Protein AF-A0A947CNN6-F1 (afdb_monomer_lite)

Secondary structure (DSSP, 8-state):
-----------------------PPP-S---STTTT--SS-SSS-HHHH-SSS---SS-SSS-GGG-SSSS-SSS-HHHHSSSS-TTSPPP-SS-SSS-GGG-SSTT-SSS-HHHHSTT-SSS--SSS--TT-SSSS-SSS-HHHHHHHT--TT-TT--TGGGT-EEEE--BTS--BSS-EEEEEE----EEEEEEEEE-SSTTHHHHHHHHHHHHHHHHHHBPPSS-S---SSSBSEEEEEEEEE--TTS-S-EEEEEEES-TTHHHHH-PPP------TT-----HHHHHHHHHH---GGGSTT---PPP----TTSTTGGG-BTTTTB-TTSEEEEEEEESS---TT-SSHHHHHHHHHHTTTPEEEEEE---TTHHHHHHHHHHHHHHTT-B-TTS-B-EEE--GGGHHHHHHHHHHHHHHH--EEEEEEEEEPBTBSS-HHHHHEEEEEEE--SSSSS--S--EE-SSSSSS--EEEEEPTT-EEEEEEEEPPB-S--BSS-EEEEEEEEEEETTTEEEEEEEEEEEE-B------

Foldseek 3Di:
DDDDDDDDDDDDDDDDDDDDDDDDDDDPDPPCPQLPDQPCQLLEGCVLQDPPQDDQFCPPPQRPSNAQQRVVLLAGQSLQQVDNHSNDHTDQLCPPPQGQSNDQQRNPLQAGSSVQPVVSPNDRDQQGADSNDQQRCPLPHGPLQQVQVVWGSNDSCTHQVNVVFAEWAFEAQDAIVPQKDKDKDALAQQAAFEEEEAEQAPQCQLLLVLCLPCQLVLQVQQEDDPDDDDDPQRHHPHYWYFYKYWYFPPPALIDGFAATDRRSNPCNVRRDGHDPDDDPPPDGAHNLLQHLLQQLQQPDQVVDPDDDDDHRDPACCVPPLHGQFGGVNRHHQQHQYEYEREDADAHDCSHPCGLVNSLVSCLQQLYAYAYAHEDYPPVVRNCVRRQSSRLSSQCAFPVSGRHYFHCYRSNNSVSVSVSVSCCSFTRFWKKFKDKFFDPDDPDRCCVQWFPDKAWDDDPDPRAHHPFDFDDDPPSPHTGIGHTDGGRHITMMMTGTDRRNDDADQAWHKGKMKTFMDTSVRHTPDIHIHIYIYRHDDDRDD

Radius of gyration: 39.72 Å; chains: 1; bounding box: 118×41×148 Å

pLDDT: mean 82.45, std 15.68, range [30.27, 96.75]

Structure (mmCIF, N/CA/C/O backbone):
data_AF-A0A947CNN6-F1
#
_entry.id   AF-A0A947CNN6-F1
#
loop_
_atom_site.group_PDB
_atom_site.id
_atom_site.type_symbol
_atom_site.label_atom_id
_atom_site.label_alt_id
_atom_site.label_comp_id
_atom_site.label_asym_id
_atom_site.label_entity_id
_atom_site.label_seq_id
_atom_site.pdbx_PDB_ins_code
_atom_site.Cartn_x
_atom_site.Cartn_y
_atom_site.Cartn_z
_atom_site.occupancy
_atom_site.B_iso_or_equiv
_atom_site.auth_seq_id
_atom_site.auth_comp_id
_atom_site.auth_asym_id
_atom_site.auth_atom_id
_atom_site.pdbx_PDB_model_num
ATOM 1 N N . MET A 1 1 ? -86.858 17.662 75.067 1.00 36.34 1 MET A N 1
ATOM 2 C CA . MET A 1 1 ? -87.945 16.677 75.261 1.00 36.34 1 MET A CA 1
ATOM 3 C C . MET A 1 1 ? -87.313 15.344 75.649 1.00 36.34 1 MET A C 1
ATOM 5 O O . MET A 1 1 ? -86.393 14.944 74.962 1.00 36.34 1 MET A O 1
ATOM 9 N N . TYR A 1 2 ? -87.766 14.769 76.776 1.00 33.16 2 TYR A N 1
ATOM 10 C CA . TYR A 1 2 ? -87.615 13.384 77.287 1.00 33.16 2 TYR A CA 1
ATOM 11 C C . TYR A 1 2 ? -86.246 12.665 77.128 1.00 33.16 2 TYR A C 1
ATOM 13 O O . TYR A 1 2 ? -85.891 12.287 76.026 1.00 33.16 2 TYR A O 1
ATOM 21 N N . ARG A 1 3 ? -85.385 12.497 78.158 1.00 30.86 3 ARG A N 1
ATOM 22 C CA . ARG A 1 3 ? -85.509 11.744 79.449 1.00 30.86 3 ARG A CA 1
ATOM 23 C C . ARG A 1 3 ? -85.664 10.230 79.170 1.00 30.86 3 ARG A C 1
ATOM 25 O O . ARG A 1 3 ? -86.673 9.858 78.589 1.00 30.86 3 ARG A O 1
ATOM 32 N N . LYS A 1 4 ? -84.741 9.325 79.534 1.00 36.75 4 LYS A N 1
ATOM 33 C CA . LYS A 1 4 ? -84.350 8.799 80.877 1.00 36.75 4 LYS A CA 1
ATOM 34 C C . LYS A 1 4 ? -83.103 7.889 80.674 1.00 36.75 4 LYS A C 1
ATOM 36 O O . LYS A 1 4 ? -83.042 7.259 79.630 1.00 36.75 4 LYS A O 1
ATOM 41 N N . GLY A 1 5 ? -82.056 7.840 81.515 1.00 36.25 5 GLY A N 1
ATOM 42 C CA . GLY A 1 5 ? -81.995 7.473 82.953 1.00 36.25 5 GLY A CA 1
ATOM 43 C C . GLY A 1 5 ? -81.884 5.937 83.066 1.00 36.25 5 GLY A C 1
ATOM 44 O O . GLY A 1 5 ? -82.718 5.279 82.463 1.00 36.25 5 GLY A O 1
ATOM 45 N N . PHE A 1 6 ? -80.928 5.266 83.720 1.00 36.34 6 PHE A N 1
ATOM 46 C CA . PHE A 1 6 ? -80.271 5.375 85.043 1.00 36.34 6 PHE A CA 1
ATOM 47 C C . PHE A 1 6 ? -79.048 4.413 84.996 1.00 36.34 6 PHE A C 1
ATOM 49 O O . PHE A 1 6 ? -79.180 3.353 84.398 1.00 36.34 6 PHE A O 1
ATOM 56 N N . SER A 1 7 ? -77.813 4.703 85.424 1.00 36.31 7 SER A N 1
ATOM 57 C CA . SER A 1 7 ? -77.241 4.988 86.758 1.00 36.31 7 SER A CA 1
ATOM 58 C C . SER A 1 7 ? -77.544 3.964 87.862 1.00 36.31 7 SER A C 1
ATOM 60 O O . SER A 1 7 ? -78.648 3.925 88.404 1.00 36.31 7 SER A O 1
ATOM 62 N N . THR A 1 8 ? -76.522 3.211 88.279 1.00 35.69 8 THR A N 1
ATOM 63 C CA . THR A 1 8 ? -76.337 2.827 89.687 1.00 35.69 8 THR A CA 1
ATOM 64 C C . THR A 1 8 ? -74.842 2.775 90.011 1.00 35.69 8 THR A C 1
ATOM 66 O O . THR A 1 8 ? -74.028 2.347 89.200 1.00 35.69 8 THR A O 1
ATOM 69 N N . LEU A 1 9 ? -74.522 3.319 91.181 1.00 31.91 9 LEU A N 1
ATOM 70 C CA . LEU A 1 9 ? -73.227 3.764 91.686 1.00 31.91 9 LEU A CA 1
ATOM 71 C C . LEU A 1 9 ? -72.787 2.862 92.858 1.00 31.91 9 LEU A C 1
ATOM 73 O O . LEU A 1 9 ? -73.647 2.262 93.501 1.00 31.91 9 LEU A O 1
ATOM 77 N N . ALA A 1 10 ? -71.492 2.937 93.196 1.00 33.06 10 ALA A N 1
ATOM 78 C CA . ALA A 1 10 ? -70.771 2.448 94.389 1.00 33.06 10 ALA A CA 1
ATOM 79 C C . ALA A 1 10 ? -69.937 1.176 94.130 1.00 33.06 10 ALA A C 1
ATOM 81 O O . ALA A 1 10 ? -70.415 0.237 93.515 1.00 33.06 10 ALA A O 1
ATOM 82 N N . LEU A 1 11 ? -68.673 1.074 94.551 1.00 30.73 11 LEU A N 1
ATOM 83 C CA . LEU A 1 11 ? -68.054 1.623 95.758 1.00 30.73 11 LEU A CA 1
ATOM 84 C C . LEU A 1 11 ? -66.520 1.718 95.581 1.00 30.73 11 LEU A C 1
ATOM 86 O O . LEU A 1 11 ? -65.897 0.797 95.062 1.00 30.73 11 LEU A O 1
ATOM 90 N N . MET A 1 12 ? -65.930 2.830 96.033 1.00 34.19 12 MET A N 1
ATOM 91 C CA . MET A 1 12 ? -64.482 3.043 96.171 1.00 34.19 12 MET A CA 1
ATOM 92 C C . MET A 1 12 ? -63.846 2.045 97.152 1.00 34.19 12 MET A C 1
ATOM 94 O O . MET A 1 12 ? -64.311 1.933 98.285 1.00 34.19 12 MET A O 1
ATOM 98 N N . LEU A 1 13 ? -62.689 1.487 96.782 1.00 31.77 13 LEU A N 1
ATOM 99 C CA . LEU A 1 13 ? -61.578 1.279 97.715 1.00 31.77 13 LEU A CA 1
ATOM 100 C C . LEU A 1 13 ? -60.248 1.576 96.993 1.00 31.77 13 LEU A C 1
ATOM 102 O O . LEU A 1 13 ? -59.882 0.893 96.041 1.00 31.77 13 LEU A O 1
ATOM 106 N N . LEU A 1 14 ? -59.560 2.634 97.432 1.00 34.84 14 LEU A N 1
ATOM 107 C CA . LEU A 1 14 ? -58.149 2.903 97.135 1.00 34.84 14 LEU A CA 1
ATOM 108 C C . LEU A 1 14 ? -57.258 1.896 97.886 1.00 34.84 14 LEU A C 1
ATOM 110 O O . LEU A 1 14 ? -57.594 1.562 99.020 1.00 34.84 14 LEU A O 1
ATOM 114 N N . VAL A 1 15 ? -56.107 1.518 97.302 1.00 34.75 15 VAL A N 1
ATOM 115 C CA . VAL A 1 15 ? -54.737 1.659 97.872 1.00 34.75 15 VAL A CA 1
ATOM 116 C C . VAL A 1 15 ? -53.674 1.030 96.931 1.00 34.75 15 VAL A C 1
ATOM 118 O O . VAL A 1 15 ? -53.761 -0.151 96.621 1.00 34.75 15 VAL A O 1
ATOM 121 N N . GLY A 1 16 ? -52.655 1.837 96.562 1.00 30.81 16 GLY A N 1
ATOM 122 C CA . GLY A 1 16 ? -51.294 1.469 96.082 1.00 30.81 16 GLY A CA 1
ATOM 123 C C . GLY A 1 16 ? -51.120 1.285 94.560 1.00 30.81 16 GLY A C 1
ATOM 124 O O . GLY A 1 16 ? -51.472 0.233 94.055 1.00 30.81 16 GLY A O 1
ATOM 125 N N . CYS A 1 17 ? -50.735 2.284 93.740 1.00 30.27 17 CYS A N 1
ATOM 126 C CA . CYS A 1 17 ? -49.383 2.876 93.537 1.00 30.27 17 CYS A CA 1
ATOM 127 C C . CYS A 1 17 ? -48.341 1.800 93.158 1.00 30.27 17 CYS A C 1
ATOM 129 O O . CYS A 1 17 ? -48.095 0.939 93.991 1.00 30.27 17 CYS A O 1
ATOM 131 N N . SER A 1 18 ? -47.697 1.718 91.988 1.00 36.22 18 SER A N 1
ATOM 132 C CA . SER A 1 18 ? -47.347 2.573 90.828 1.00 36.22 18 SER A CA 1
ATOM 133 C C . SER A 1 18 ? -47.309 1.644 89.572 1.00 36.22 18 SER A C 1
ATOM 135 O O . SER A 1 18 ? -47.374 0.435 89.745 1.00 36.22 18 SER A O 1
ATOM 137 N N . THR A 1 19 ? -47.325 2.004 88.284 1.00 34.16 19 THR A N 1
ATOM 138 C CA . THR A 1 19 ? -46.643 3.018 87.462 1.00 34.16 19 THR A CA 1
ATOM 139 C C . THR A 1 19 ? -47.352 3.117 86.092 1.00 34.16 19 THR A C 1
ATOM 141 O O . THR A 1 19 ? -47.732 2.097 85.532 1.00 34.16 19 THR A O 1
ATOM 144 N N . SER A 1 20 ? -47.489 4.345 85.575 1.00 33.16 20 SER A N 1
ATOM 145 C CA . SER A 1 20 ? -47.555 4.769 84.159 1.00 33.16 20 SER A CA 1
ATOM 146 C C . SER A 1 20 ? -47.989 3.758 83.077 1.00 33.16 20 SER A C 1
ATOM 148 O O . SER A 1 20 ? -47.190 2.944 82.627 1.00 33.16 20 SER A O 1
ATOM 150 N N . PHE A 1 21 ? -49.212 3.926 82.561 1.00 39.28 21 PHE A N 1
ATOM 151 C CA . PHE A 1 21 ? -49.613 3.476 81.224 1.00 39.28 21 PHE A CA 1
ATOM 152 C C . PHE A 1 21 ? -49.398 4.646 80.253 1.00 39.28 21 PHE A C 1
ATOM 154 O O . PHE A 1 21 ? -50.153 5.620 80.277 1.00 39.28 21 PHE A O 1
ATOM 161 N N . GLY A 1 22 ? -48.357 4.556 79.432 1.00 32.34 22 GLY A N 1
ATOM 162 C CA . GLY A 1 22 ? -48.190 5.349 78.220 1.00 32.34 22 GLY A CA 1
ATOM 163 C C . GLY A 1 22 ? -48.111 4.367 77.063 1.00 32.34 22 GLY A C 1
ATOM 164 O O . GLY A 1 22 ? -47.137 3.634 76.963 1.00 32.34 22 GLY A O 1
ATOM 165 N N . GLY A 1 23 ? -49.171 4.283 76.259 1.00 38.03 23 GLY A N 1
ATOM 166 C CA . GLY A 1 23 ? -49.092 3.627 74.961 1.00 38.03 23 GLY A CA 1
ATOM 167 C C . GLY A 1 23 ? -48.307 4.537 74.029 1.00 38.03 23 GLY A C 1
ATOM 168 O O . GLY A 1 23 ? -48.747 5.658 73.770 1.00 38.03 23 GLY A O 1
ATOM 169 N N . GLU A 1 24 ? -47.144 4.077 73.581 1.00 37.47 24 GLU A N 1
ATOM 170 C CA . GLU A 1 24 ? -46.388 4.736 72.524 1.00 37.47 24 GLU A CA 1
ATOM 171 C C . GLU A 1 24 ? -47.028 4.420 71.174 1.00 37.47 24 GLU A C 1
ATOM 173 O O . GLU A 1 24 ? -47.121 3.277 70.730 1.00 37.47 24 GLU A O 1
ATOM 178 N N . PHE A 1 25 ? -47.499 5.490 70.545 1.00 41.25 25 PHE A N 1
ATOM 179 C CA . PHE A 1 25 ? -47.562 5.606 69.103 1.00 41.25 25 PHE A CA 1
ATOM 180 C C . PHE A 1 25 ? -46.121 5.523 68.586 1.00 41.25 25 PHE A C 1
ATOM 182 O O . PHE A 1 25 ? -45.280 6.292 69.048 1.00 41.25 25 PHE A O 1
ATOM 189 N N . GLY A 1 26 ? -45.851 4.584 67.675 1.00 40.25 26 GLY A N 1
ATOM 190 C CA . GLY A 1 26 ? -44.546 4.439 67.026 1.00 40.25 26 GLY A CA 1
ATOM 191 C C . GLY A 1 26 ? -44.095 5.758 66.400 1.00 40.25 26 GLY A C 1
ATOM 192 O O . GLY A 1 26 ? -44.880 6.465 65.765 1.00 40.25 26 GLY A O 1
ATOM 193 N N . ASP A 1 27 ? -42.838 6.099 66.634 1.00 50.12 27 ASP A N 1
ATOM 194 C CA . ASP A 1 27 ? -42.233 7.416 66.488 1.00 50.12 27 ASP A CA 1
ATOM 195 C C . ASP A 1 27 ? -41.598 7.653 65.111 1.00 50.12 27 ASP A C 1
ATOM 197 O O . ASP A 1 27 ? -40.627 8.386 65.025 1.00 50.12 27 ASP A O 1
ATOM 201 N N . GLY A 1 28 ? -42.117 7.080 64.019 1.00 40.94 28 GLY A N 1
ATOM 202 C CA . GLY A 1 28 ? -41.720 7.470 62.654 1.00 40.94 28 GLY A CA 1
ATOM 203 C C . GLY A 1 28 ? -40.212 7.433 62.354 1.00 40.94 28 GLY A C 1
ATOM 204 O O . GLY A 1 28 ? -39.755 8.133 61.452 1.00 40.94 28 GLY A O 1
ATOM 205 N N . LYS A 1 29 ? -39.436 6.648 63.105 1.00 46.97 29 LYS A N 1
ATOM 206 C CA . LYS A 1 29 ? -38.056 6.308 62.782 1.00 46.97 29 LYS A CA 1
ATOM 207 C C . LYS A 1 29 ? -38.062 4.898 62.218 1.00 46.97 29 LYS A C 1
ATOM 209 O O . LYS A 1 29 ? -38.477 3.974 62.908 1.00 46.97 29 LYS A O 1
ATOM 214 N N . ASN A 1 30 ? -37.615 4.752 60.973 1.00 48.88 30 ASN A N 1
ATOM 215 C CA . ASN A 1 30 ? -37.226 3.455 60.435 1.00 48.88 30 ASN A CA 1
ATOM 216 C C . ASN A 1 30 ? -36.130 2.902 61.351 1.00 48.88 30 ASN A C 1
ATOM 218 O O . ASN A 1 30 ? -35.022 3.430 61.408 1.00 48.88 30 ASN A O 1
ATOM 222 N N . ASP A 1 31 ? -36.469 1.874 62.112 1.00 49.16 31 ASP A N 1
ATOM 223 C CA . ASP A 1 31 ? -35.647 1.201 63.113 1.00 49.16 31 ASP A CA 1
ATOM 224 C C . ASP A 1 31 ? -34.634 0.227 62.483 1.00 49.16 31 ASP A C 1
ATOM 226 O O . ASP A 1 31 ? -34.303 -0.797 63.072 1.00 49.16 31 ASP A O 1
ATOM 230 N N . GLY A 1 32 ? -34.127 0.538 61.283 1.00 50.34 32 GLY A N 1
ATOM 231 C CA . GLY A 1 32 ? -33.113 -0.268 60.588 1.00 50.34 32 GLY A CA 1
ATOM 232 C C . GLY A 1 32 ? -33.602 -1.641 60.122 1.00 50.34 32 GLY A C 1
ATOM 233 O O . GLY A 1 32 ? -32.809 -2.448 59.666 1.00 50.34 32 GLY A O 1
ATOM 234 N N . LYS A 1 33 ? -34.904 -1.928 60.209 1.00 52.91 33 LYS A N 1
ATOM 235 C CA . LYS A 1 33 ? -35.440 -3.270 59.953 1.00 52.91 33 LYS A CA 1
ATOM 236 C C . LYS A 1 33 ? -35.499 -3.683 58.475 1.00 52.91 33 LYS A C 1
ATOM 238 O O . LYS A 1 33 ? -35.864 -4.816 58.211 1.00 52.91 33 LYS A O 1
ATOM 243 N N . TRP A 1 34 ? -35.177 -2.776 57.554 1.00 53.69 34 TRP A N 1
ATOM 244 C CA . TRP A 1 34 ? -35.177 -3.007 56.101 1.00 53.69 34 TRP A CA 1
ATOM 245 C C . TRP A 1 34 ? -33.761 -2.987 55.507 1.00 53.69 34 TRP A C 1
ATOM 247 O O . TRP A 1 34 ? -33.606 -3.324 54.353 1.00 53.69 34 TRP A O 1
ATOM 257 N N . ALA A 1 35 ? -32.736 -2.579 56.269 1.00 59.81 35 ALA A N 1
ATOM 258 C CA . ALA A 1 35 ? -31.352 -2.464 55.779 1.00 59.81 35 ALA A CA 1
ATOM 259 C C . ALA A 1 35 ? -30.565 -3.785 55.879 1.00 59.81 35 ALA A C 1
ATOM 261 O O . ALA A 1 35 ? -29.353 -3.809 55.731 1.00 59.81 35 ALA A O 1
ATOM 262 N N . ASN A 1 36 ? -31.248 -4.865 56.256 1.00 70.56 36 ASN A N 1
ATOM 263 C CA . ASN A 1 36 ? -30.656 -6.163 56.566 1.00 70.56 36 ASN A CA 1
ATOM 264 C C . ASN A 1 36 ? -31.602 -7.303 56.146 1.00 70.56 36 ASN A C 1
ATOM 266 O O . ASN A 1 36 ? -31.548 -8.385 56.734 1.00 70.56 36 ASN A O 1
ATOM 270 N N . ILE A 1 37 ? -32.573 -7.002 55.280 1.00 86.44 37 ILE A N 1
ATOM 271 C CA . ILE A 1 37 ? -33.411 -8.018 54.648 1.00 86.44 37 ILE A CA 1
ATOM 272 C C . ILE A 1 37 ? -32.796 -8.245 53.278 1.00 86.44 37 ILE A C 1
ATOM 274 O O . ILE A 1 37 ? -32.387 -7.282 52.639 1.00 86.44 37 ILE A O 1
ATOM 278 N N . ASP A 1 38 ? -32.696 -9.515 52.956 1.00 88.44 38 ASP A N 1
ATOM 279 C CA . ASP A 1 38 ? -32.125 -10.101 51.761 1.00 88.44 38 ASP A CA 1
ATOM 280 C C . ASP A 1 38 ? -33.032 -11.325 51.529 1.00 88.44 38 ASP A C 1
ATOM 282 O O . ASP A 1 38 ? -33.207 -12.163 52.436 1.00 88.44 38 ASP A O 1
ATOM 286 N N . SER A 1 39 ? -33.815 -11.282 50.454 1.00 90.81 39 SER A N 1
ATOM 287 C CA . SER A 1 39 ? -35.018 -12.103 50.274 1.00 90.81 39 SER A CA 1
ATOM 288 C C . SER A 1 39 ? -34.766 -13.368 49.449 1.00 90.81 39 SER A C 1
ATOM 290 O O . SER A 1 39 ? -35.388 -14.403 49.740 1.00 90.81 39 SER A O 1
ATOM 292 N N . ASP A 1 40 ? -33.864 -13.301 48.482 1.00 89.75 40 ASP A N 1
ATOM 293 C CA . ASP A 1 40 ? -33.280 -14.384 47.668 1.00 89.75 40 ASP A CA 1
ATOM 294 C C . ASP A 1 40 ? -31.985 -14.948 48.281 1.00 89.75 40 ASP A C 1
ATOM 296 O O . ASP A 1 40 ? -31.654 -16.110 48.020 1.00 89.75 40 ASP A O 1
ATOM 300 N N . ASN A 1 41 ? -31.370 -14.239 49.233 1.00 92.50 41 ASN A N 1
ATOM 301 C CA . ASN A 1 41 ? -30.162 -14.645 49.949 1.00 92.50 41 ASN A CA 1
ATOM 302 C C . ASN A 1 41 ? -28.923 -14.673 49.037 1.00 92.50 41 ASN A C 1
ATOM 304 O O . ASN A 1 41 ? -28.114 -15.610 49.127 1.00 92.50 41 ASN A O 1
ATOM 308 N N . ASP A 1 42 ? -28.788 -13.671 48.179 1.00 90.62 42 ASP A N 1
ATOM 309 C CA . ASP A 1 42 ? -27.678 -13.496 47.244 1.00 90.62 42 ASP A CA 1
ATOM 310 C C . ASP A 1 42 ? -26.493 -12.710 47.859 1.00 90.62 42 ASP A C 1
ATOM 312 O O . ASP A 1 42 ? -25.338 -12.961 47.527 1.00 90.62 42 ASP A O 1
ATOM 316 N N . GLY A 1 43 ? -26.727 -11.899 48.895 1.00 90.62 43 GLY A N 1
ATOM 317 C CA . GLY A 1 43 ? -25.710 -11.044 49.520 1.00 90.62 43 GLY A CA 1
ATOM 318 C C . GLY A 1 43 ? -25.894 -9.554 49.238 1.00 90.62 43 GLY A C 1
ATOM 319 O O . GLY A 1 43 ? -25.178 -8.740 49.833 1.00 90.62 43 GLY A O 1
ATOM 320 N N . ILE A 1 44 ? -26.890 -9.199 48.434 1.00 90.62 44 ILE A N 1
ATOM 321 C CA . ILE A 1 44 ? -27.403 -7.855 48.235 1.00 90.62 44 ILE A CA 1
ATOM 322 C C . ILE A 1 44 ? -28.617 -7.674 49.162 1.00 90.62 44 ILE A C 1
ATOM 324 O O . ILE A 1 44 ? -29.187 -8.613 49.708 1.00 90.62 44 ILE A O 1
ATOM 328 N N . SER A 1 45 ? -28.913 -6.430 49.545 1.00 91.12 45 SER A N 1
ATOM 329 C CA . SER A 1 45 ? -30.065 -6.167 50.417 1.00 91.12 45 SER A CA 1
ATOM 330 C C . SER A 1 45 ? -31.246 -5.693 49.592 1.00 91.12 45 SER A C 1
ATOM 332 O O . SER A 1 45 ? -31.047 -4.814 48.753 1.00 91.12 45 SER A O 1
ATOM 334 N N . ASP A 1 46 ? -32.470 -6.057 50.001 1.00 88.81 46 ASP A N 1
ATOM 335 C CA . ASP A 1 46 ? -33.720 -5.587 49.381 1.00 88.81 46 ASP A CA 1
ATOM 336 C C . ASP A 1 46 ? -33.755 -4.045 49.214 1.00 88.81 46 ASP A C 1
ATOM 338 O O . ASP A 1 46 ? -34.516 -3.496 48.420 1.00 88.81 46 ASP A O 1
ATOM 342 N N . MET A 1 47 ? -32.999 -3.298 50.036 1.00 87.50 47 MET A N 1
ATOM 343 C CA . MET A 1 47 ? -32.890 -1.836 49.963 1.00 87.50 47 MET A CA 1
ATOM 344 C C . MET A 1 47 ? -31.958 -1.334 48.849 1.00 87.50 47 MET A C 1
ATOM 346 O O . MET A 1 47 ? -32.139 -0.202 48.381 1.00 87.50 47 MET A O 1
ATOM 350 N N . HIS A 1 48 ? -30.931 -2.110 48.516 1.00 88.62 48 HIS A N 1
ATOM 351 C CA . HIS A 1 48 ? -29.974 -1.851 47.445 1.00 88.62 48 HIS A CA 1
ATOM 352 C C . HIS A 1 48 ? -30.506 -2.306 46.092 1.00 88.62 48 HIS A C 1
ATOM 354 O O . HIS A 1 48 ? -30.351 -1.545 45.140 1.00 88.62 48 HIS A O 1
ATOM 360 N N . GLU A 1 49 ? -31.229 -3.422 46.047 1.00 87.88 49 GLU A N 1
ATOM 361 C CA . GLU A 1 49 ? -31.974 -3.821 44.856 1.00 87.88 49 GLU A CA 1
ATOM 362 C C . GLU A 1 49 ? -33.143 -2.864 44.673 1.00 87.88 49 GLU A C 1
ATOM 364 O O . GLU A 1 49 ? -33.178 -2.063 43.744 1.00 87.88 49 GLU A O 1
ATOM 369 N N . ASP A 1 50 ? -34.074 -2.787 45.617 1.00 75.62 50 ASP A N 1
ATOM 370 C CA . ASP A 1 50 ? -35.362 -2.186 45.310 1.00 75.62 50 ASP A CA 1
ATOM 371 C C . ASP A 1 50 ? -35.777 -1.062 46.267 1.00 75.62 50 ASP A C 1
ATOM 373 O O . ASP A 1 50 ? -36.554 -1.222 47.218 1.00 75.62 50 ASP A O 1
ATOM 377 N N . ARG A 1 51 ? -35.378 0.176 45.938 1.00 64.56 51 ARG A N 1
ATOM 378 C CA . ARG A 1 51 ? -35.958 1.385 46.561 1.00 64.56 51 ARG A CA 1
ATOM 379 C C . ARG A 1 51 ? -37.403 1.669 46.099 1.00 64.56 51 ARG A C 1
ATOM 381 O O . ARG A 1 51 ? -37.765 2.833 45.904 1.00 64.56 51 ARG A O 1
ATOM 388 N N . GLY A 1 52 ? -38.280 0.672 45.962 1.00 60.66 52 GLY A N 1
ATOM 389 C CA . GLY A 1 52 ? -39.655 0.921 45.512 1.00 60.66 52 GLY A CA 1
ATOM 390 C C . GLY A 1 52 ? -40.620 -0.258 45.351 1.00 60.66 52 GLY A C 1
ATOM 391 O O . GLY A 1 52 ? -41.818 0.016 45.199 1.00 60.66 52 GLY A O 1
ATOM 392 N N . PHE A 1 53 ? -40.162 -1.508 45.429 1.00 64.94 53 PHE A N 1
ATOM 393 C CA . PHE A 1 53 ? -40.887 -2.734 45.054 1.00 64.94 53 PHE A CA 1
ATOM 394 C C . PHE A 1 53 ? -41.286 -2.794 43.563 1.00 64.94 53 PHE A C 1
ATOM 396 O O . PHE A 1 53 ? -42.443 -3.127 43.273 1.00 64.94 53 PHE A O 1
ATOM 403 N N . LYS A 1 54 ? -40.415 -2.351 42.642 1.00 70.56 54 LYS A N 1
ATOM 404 C CA . LYS A 1 54 ? -40.744 -2.141 41.217 1.00 70.56 54 LYS A CA 1
ATOM 405 C C . LYS A 1 54 ? -39.645 -2.385 40.174 1.00 70.56 54 LYS A C 1
ATOM 407 O O . LYS A 1 54 ? -40.011 -2.302 39.005 1.00 70.56 54 LYS A O 1
ATOM 412 N N . TYR A 1 55 ? -38.388 -2.577 40.557 1.00 84.44 55 TYR A N 1
ATOM 413 C CA . TYR A 1 55 ? -37.325 -2.858 39.585 1.00 84.44 55 TYR A CA 1
ATOM 414 C C . TYR A 1 55 ? -37.347 -4.354 39.220 1.00 84.44 55 TYR A C 1
ATOM 416 O O . TYR A 1 55 ? -37.755 -5.162 40.057 1.00 84.44 55 TYR A O 1
ATOM 424 N N . ASP A 1 56 ? -37.097 -4.634 37.946 1.00 87.25 56 ASP A N 1
ATOM 425 C CA . ASP A 1 56 ? -37.238 -5.910 37.221 1.00 87.25 56 ASP A CA 1
ATOM 426 C C . ASP A 1 56 ? -36.387 -5.710 35.953 1.00 87.25 56 ASP A C 1
ATOM 428 O O . ASP A 1 56 ? -36.894 -5.155 34.969 1.00 87.25 56 ASP A O 1
ATOM 432 N N . ALA A 1 57 ? -35.068 -5.899 36.074 1.00 86.50 57 ALA A N 1
ATOM 433 C CA . ALA A 1 57 ? -34.089 -5.427 35.088 1.00 86.50 57 ALA A CA 1
ATOM 434 C C . ALA A 1 57 ? -34.146 -6.220 33.770 1.00 86.50 57 ALA A C 1
ATOM 436 O O . ALA A 1 57 ? -34.083 -5.607 32.699 1.00 86.50 57 ALA A O 1
ATOM 437 N N . ASP A 1 58 ? -34.386 -7.530 33.834 1.00 87.06 58 ASP A N 1
ATOM 438 C CA . ASP A 1 58 ? -34.525 -8.410 32.665 1.00 87.06 58 ASP A CA 1
ATOM 439 C C . ASP A 1 58 ? -35.978 -8.556 32.132 1.00 87.06 58 ASP A C 1
ATOM 441 O O . ASP A 1 58 ? -36.229 -9.169 31.085 1.00 87.06 58 ASP A O 1
ATOM 445 N N . GLU A 1 59 ? -36.950 -7.942 32.816 1.00 88.88 59 GLU A N 1
ATOM 446 C CA . GLU A 1 59 ? -38.390 -7.992 32.531 1.00 88.88 59 GLU A CA 1
ATOM 447 C C . GLU A 1 59 ? -39.013 -9.411 32.536 1.00 88.88 59 GLU A C 1
ATOM 449 O O . GLU A 1 59 ? -40.049 -9.648 31.879 1.00 88.88 59 GLU A O 1
ATOM 454 N N . ASP A 1 60 ? -38.455 -10.375 33.275 1.00 89.69 60 ASP A N 1
ATOM 455 C CA . ASP A 1 60 ? -39.016 -11.730 33.363 1.00 89.69 60 ASP A CA 1
ATOM 456 C C . ASP A 1 60 ? -40.276 -11.814 34.262 1.00 89.69 60 ASP A C 1
ATOM 458 O O . ASP A 1 60 ? -41.092 -12.756 34.170 1.00 89.69 60 ASP A O 1
ATOM 462 N N . GLY A 1 61 ? -40.513 -10.766 35.061 1.00 88.75 61 GLY A N 1
ATOM 463 C CA . GLY A 1 61 ? -41.638 -10.626 35.980 1.00 88.75 61 GLY A CA 1
ATOM 464 C C . GLY A 1 61 ? -41.342 -11.018 37.432 1.00 88.75 61 GLY A C 1
ATOM 465 O O . GLY A 1 61 ? -42.283 -11.017 38.255 1.00 88.75 61 GLY A O 1
ATOM 466 N N . ILE A 1 62 ? -40.100 -11.369 37.754 1.00 89.81 62 ILE A N 1
ATOM 467 C CA . ILE A 1 62 ? -39.540 -11.511 39.095 1.00 89.81 62 ILE A CA 1
ATOM 468 C C . ILE A 1 62 ? -38.835 -10.186 39.429 1.00 89.81 62 ILE A C 1
ATOM 470 O O . ILE A 1 62 ? -37.962 -9.742 38.712 1.00 89.81 62 ILE A O 1
ATOM 474 N N . PRO A 1 63 ? -39.245 -9.475 40.495 1.00 90.44 63 PRO A N 1
ATOM 475 C CA . PRO A 1 63 ? -38.531 -8.261 40.880 1.00 90.44 63 PRO A CA 1
ATOM 476 C C . PRO A 1 63 ? -37.131 -8.590 41.402 1.00 90.44 63 PRO A C 1
ATOM 478 O O . PRO A 1 63 ? -37.054 -9.505 42.221 1.00 90.44 63 PRO A O 1
ATOM 481 N N . ASP A 1 64 ? -36.138 -7.757 41.087 1.00 90.69 64 ASP A N 1
ATOM 482 C CA . ASP A 1 64 ? -34.707 -7.978 41.372 1.00 90.69 64 ASP A CA 1
ATOM 483 C C . ASP A 1 64 ? -34.425 -8.458 42.805 1.00 90.69 64 ASP A C 1
ATOM 485 O O . ASP A 1 64 ? -33.798 -9.479 42.981 1.00 90.69 64 ASP A O 1
ATOM 489 N N . TYR A 1 65 ? -35.047 -7.859 43.840 1.00 90.69 65 TYR A N 1
ATOM 490 C CA . TYR A 1 65 ? -34.920 -8.308 45.254 1.00 90.69 65 TYR A CA 1
ATOM 491 C C . TYR A 1 65 ? -35.462 -9.724 45.566 1.00 90.69 65 TYR A C 1
ATOM 493 O O . TYR A 1 65 ? -35.752 -10.067 46.719 1.00 90.69 65 TYR A O 1
ATOM 501 N N . LYS A 1 66 ? -35.846 -10.484 44.545 1.00 91.88 66 LYS A N 1
ATOM 502 C CA . LYS A 1 66 ? -36.264 -11.888 44.605 1.00 91.88 66 LYS A CA 1
ATOM 503 C C . LYS A 1 66 ? -35.700 -12.704 43.454 1.00 91.88 66 LYS A C 1
ATOM 505 O O . LYS A 1 66 ? -36.066 -13.890 43.374 1.00 91.88 66 LYS A O 1
ATOM 510 N N . ASP A 1 67 ? -34.967 -12.069 42.556 1.00 92.62 67 ASP A N 1
ATOM 511 C CA . ASP A 1 67 ? -34.254 -12.763 41.513 1.00 92.62 67 ASP A CA 1
ATOM 512 C C . ASP A 1 67 ? -32.934 -13.291 42.076 1.00 92.62 67 ASP A C 1
ATOM 514 O O . ASP A 1 67 ? -32.583 -13.051 43.224 1.00 92.62 67 ASP A O 1
ATOM 518 N N . THR A 1 68 ? -32.283 -14.174 41.345 1.00 92.94 68 THR A N 1
ATOM 519 C CA . THR A 1 68 ? -30.946 -14.666 41.699 1.00 92.94 68 THR A CA 1
ATOM 520 C C . THR A 1 68 ? -29.917 -14.351 40.618 1.00 92.94 68 THR A C 1
ATOM 522 O O . THR A 1 68 ? -28.791 -14.837 40.727 1.00 92.94 68 THR A O 1
ATOM 525 N N . ASP A 1 69 ? -30.372 -13.673 39.568 1.00 92.88 69 ASP A N 1
ATOM 526 C CA . ASP A 1 69 ? -29.708 -13.319 38.314 1.00 92.88 69 ASP A CA 1
ATOM 527 C C . ASP A 1 69 ? -30.610 -12.248 37.661 1.00 92.88 69 ASP A C 1
ATOM 529 O O . ASP A 1 69 ? -31.520 -12.562 36.890 1.00 92.88 69 ASP A O 1
ATOM 533 N N . SER A 1 70 ? -30.496 -11.015 38.153 1.00 92.69 70 SER A N 1
ATOM 534 C CA . SER A 1 70 ? -31.479 -9.942 37.959 1.00 92.69 70 SER A CA 1
ATOM 535 C C . SER A 1 70 ? -31.452 -9.329 36.552 1.00 92.69 70 SER A C 1
ATOM 537 O O . SER A 1 70 ? -32.464 -8.775 36.112 1.00 92.69 70 SER A O 1
ATOM 539 N N . ASP A 1 71 ? -30.334 -9.416 35.835 1.00 90.88 71 ASP A N 1
ATOM 540 C CA . ASP A 1 71 ? -30.172 -8.987 34.437 1.00 90.88 71 ASP A CA 1
ATOM 541 C C . ASP A 1 71 ? -30.065 -10.152 33.435 1.00 90.88 71 ASP A C 1
ATOM 543 O O . ASP A 1 71 ? -30.198 -9.927 32.224 1.00 90.88 71 ASP A O 1
ATOM 547 N N . ASN A 1 72 ? -29.990 -11.397 33.921 1.00 91.81 72 ASN A N 1
ATOM 548 C CA . ASN A 1 72 ? -30.074 -12.628 33.130 1.00 91.81 72 ASN A CA 1
ATOM 549 C C . ASN A 1 72 ? -28.897 -12.805 32.164 1.00 91.81 72 ASN A C 1
ATOM 551 O O . ASN A 1 72 ? -29.059 -13.318 31.042 1.00 91.81 72 ASN A O 1
ATOM 555 N N . ASP A 1 73 ? -27.719 -12.371 32.593 1.00 89.69 73 ASP A N 1
ATOM 556 C CA . ASP A 1 73 ? -26.470 -12.436 31.843 1.00 89.69 73 ASP A CA 1
ATOM 557 C C . ASP A 1 73 ? -25.694 -13.755 32.067 1.00 89.69 73 ASP A C 1
ATOM 559 O O . ASP A 1 73 ? -24.643 -13.961 31.465 1.00 89.69 73 ASP A O 1
ATOM 563 N N . CYS A 1 74 ? -26.268 -14.692 32.841 1.00 88.94 74 CYS A N 1
ATOM 564 C CA . CYS A 1 74 ? -25.697 -15.967 33.306 1.00 88.94 74 CYS A CA 1
ATOM 565 C C . CYS A 1 74 ? -24.796 -15.898 34.551 1.00 88.94 74 CYS A C 1
ATOM 567 O O . CYS A 1 74 ? -24.362 -16.962 35.035 1.00 88.94 74 CYS A O 1
ATOM 569 N N . ILE A 1 75 ? -24.543 -14.718 35.099 1.00 90.75 75 ILE A N 1
ATOM 570 C CA . ILE A 1 75 ? -23.760 -14.500 36.304 1.00 90.75 75 ILE A CA 1
ATOM 571 C C . ILE A 1 75 ? -24.743 -14.260 37.459 1.00 90.75 75 ILE A C 1
ATOM 573 O O . ILE A 1 75 ? -25.622 -13.423 37.390 1.00 90.75 75 ILE A O 1
ATOM 577 N N . PRO A 1 76 ? -24.693 -15.056 38.544 1.00 92.81 76 PRO A N 1
ATOM 578 C CA . PRO A 1 76 ? -25.648 -14.855 39.629 1.00 92.81 76 PRO A CA 1
ATOM 579 C C . PRO A 1 76 ? -25.344 -13.580 40.423 1.00 92.81 76 PRO A C 1
ATOM 581 O O . PRO A 1 76 ? -24.192 -13.424 40.843 1.00 92.81 76 PRO A O 1
ATOM 584 N N . ASP A 1 77 ? -26.384 -12.856 40.854 1.00 93.19 77 ASP A N 1
ATOM 585 C CA . ASP A 1 77 ? -26.299 -11.650 41.704 1.00 93.19 77 ASP A CA 1
ATOM 586 C C . ASP A 1 77 ? -25.359 -11.840 42.917 1.00 93.19 77 ASP A C 1
ATOM 588 O O . ASP A 1 77 ? -24.624 -10.954 43.357 1.00 93.19 77 ASP A O 1
ATOM 592 N N . ALA A 1 78 ? -25.299 -13.065 43.450 1.00 92.62 78 ALA A N 1
ATOM 593 C CA . ALA A 1 78 ? -24.425 -13.426 44.565 1.00 92.62 78 ALA A CA 1
ATOM 594 C C . ALA A 1 78 ? -22.914 -13.380 44.256 1.00 92.62 78 ALA A C 1
ATOM 596 O O . ALA A 1 78 ? -22.090 -13.213 45.167 1.00 92.62 78 ALA A O 1
ATOM 597 N N . ALA A 1 79 ? -22.523 -13.612 43.004 1.00 91.62 79 ALA A N 1
ATOM 598 C CA . ALA A 1 79 ? -21.156 -13.446 42.514 1.00 91.62 79 ALA A CA 1
ATOM 599 C C . ALA A 1 79 ? -20.823 -11.960 42.279 1.00 91.62 79 ALA A C 1
ATOM 601 O O . ALA A 1 79 ? -19.669 -11.535 42.451 1.00 91.62 79 ALA A O 1
ATOM 602 N N . GLU A 1 80 ? -21.842 -11.165 41.978 1.00 92.94 80 GLU A N 1
ATOM 603 C CA . GLU A 1 80 ? -21.749 -9.761 41.586 1.00 92.94 80 GLU A CA 1
ATOM 604 C C . GLU A 1 80 ? -21.858 -8.792 42.759 1.00 92.94 80 GLU A C 1
ATOM 606 O O . GLU A 1 80 ? -21.239 -7.732 42.758 1.00 92.94 80 GLU A O 1
ATOM 611 N N . ALA A 1 81 ? -22.490 -9.215 43.856 1.00 91.50 81 ALA A N 1
ATOM 612 C CA . ALA A 1 81 ? -22.618 -8.464 45.105 1.00 91.50 81 ALA A CA 1
ATOM 613 C C . ALA A 1 81 ? -21.286 -7.891 45.636 1.00 91.50 81 ALA A C 1
ATOM 615 O O . ALA A 1 81 ? -21.263 -6.910 46.384 1.00 91.50 81 ALA A O 1
ATOM 616 N N . GLY A 1 82 ? -20.154 -8.517 45.289 1.00 89.25 82 GLY A N 1
ATOM 617 C CA . GLY A 1 82 ? -18.798 -8.113 45.675 1.00 89.25 82 GLY A CA 1
ATOM 618 C C . GLY A 1 82 ? -18.410 -8.498 47.104 1.00 89.25 82 GLY A C 1
ATOM 619 O O . GLY A 1 82 ? -17.257 -8.862 47.361 1.00 89.25 82 GLY A O 1
ATOM 620 N N . ASP A 1 83 ? -19.363 -8.483 48.032 1.00 90.00 83 ASP A N 1
ATOM 621 C CA . ASP A 1 83 ? -19.235 -9.056 49.365 1.00 90.00 83 ASP A CA 1
ATOM 622 C C . ASP A 1 83 ? -20.596 -9.522 49.923 1.00 90.00 83 ASP A C 1
ATOM 624 O O . ASP A 1 83 ? -21.604 -9.509 49.235 1.00 90.00 83 ASP A O 1
ATOM 628 N N . SER A 1 84 ? -20.613 -10.023 51.163 1.00 89.62 84 SER A N 1
ATOM 629 C CA . SER A 1 84 ? -21.829 -10.532 51.819 1.00 89.62 84 SER A CA 1
ATOM 630 C C . SER A 1 84 ? -22.334 -9.626 52.956 1.00 89.62 84 SER A C 1
ATOM 632 O O . SER A 1 84 ? -23.055 -10.088 53.850 1.00 89.62 84 SER A O 1
ATOM 634 N N . ASP A 1 85 ? -21.822 -8.402 53.071 1.00 89.81 85 ASP A N 1
ATOM 635 C CA . ASP A 1 85 ? -22.236 -7.422 54.068 1.00 89.81 85 ASP A CA 1
ATOM 636 C C . ASP A 1 85 ? -23.385 -6.589 53.501 1.00 89.81 85 ASP A C 1
ATOM 638 O O . ASP A 1 85 ? -23.175 -5.579 52.860 1.00 89.81 85 ASP A O 1
ATOM 642 N N . LEU A 1 86 ? -24.623 -6.935 53.859 1.00 88.75 86 LEU A N 1
ATOM 643 C CA . LEU A 1 86 ? -25.844 -6.231 53.426 1.00 88.75 86 LEU A CA 1
ATOM 644 C C . LEU A 1 86 ? -25.855 -4.701 53.656 1.00 88.75 86 LEU A C 1
ATOM 646 O O . LEU A 1 86 ? -26.776 -4.010 53.223 1.00 88.75 86 LEU A O 1
ATOM 650 N N . SER A 1 87 ? -24.893 -4.160 54.413 1.00 87.00 87 SER A N 1
ATOM 651 C CA . SER A 1 87 ? -24.741 -2.722 54.637 1.00 87.00 87 SER A CA 1
ATOM 652 C C . SER A 1 87 ? -23.786 -2.009 53.670 1.00 87.00 87 SER A C 1
ATOM 654 O O . SER A 1 87 ? -23.736 -0.772 53.705 1.00 87.00 87 SER A O 1
ATOM 656 N N . THR A 1 88 ? -23.045 -2.738 52.834 1.00 89.31 88 THR A N 1
ATOM 657 C CA . THR A 1 88 ? -22.209 -2.182 51.765 1.00 89.31 88 THR A CA 1
ATOM 658 C C . THR A 1 88 ? -23.058 -1.953 50.509 1.00 89.31 88 THR A C 1
ATOM 660 O O . THR A 1 88 ? -24.010 -2.692 50.259 1.00 89.31 88 THR A O 1
ATOM 663 N N . PRO A 1 89 ? -22.809 -0.868 49.753 1.00 88.81 89 PRO A N 1
ATOM 664 C CA . PRO A 1 89 ? -23.379 -0.734 48.419 1.00 88.81 89 PRO A CA 1
ATOM 665 C C . PRO A 1 89 ? -22.927 -1.905 47.530 1.00 88.81 89 PRO A C 1
ATOM 667 O O . PRO A 1 89 ? -21.788 -2.342 47.712 1.00 88.81 89 PRO A O 1
ATOM 670 N N . PRO A 1 90 ? -23.772 -2.354 46.586 1.00 91.81 90 PRO A N 1
ATOM 671 C CA . PRO A 1 90 ? -23.389 -3.331 45.569 1.00 91.81 90 PRO A CA 1
ATOM 672 C C . PRO A 1 90 ? -22.124 -2.920 44.813 1.00 91.81 90 PRO A C 1
ATOM 674 O O . PRO A 1 90 ? -21.780 -1.729 44.781 1.00 91.81 90 PRO A O 1
ATOM 677 N N . ARG A 1 91 ? -21.450 -3.910 44.224 1.00 94.44 91 ARG A N 1
ATOM 678 C CA . ARG A 1 91 ? -20.323 -3.682 43.320 1.00 94.44 91 ARG A CA 1
ATOM 679 C C . ARG A 1 91 ? -20.809 -2.960 42.052 1.00 94.44 91 ARG A C 1
ATOM 681 O O . ARG A 1 91 ? -21.989 -3.016 41.726 1.00 94.44 91 ARG A O 1
ATOM 688 N N . ASP A 1 92 ? -19.904 -2.168 41.498 1.00 93.62 92 ASP A N 1
ATOM 689 C CA . ASP A 1 92 ? -20.065 -1.310 40.319 1.00 93.62 92 ASP A CA 1
ATOM 690 C C . ASP A 1 92 ? -18.630 -1.154 39.787 1.00 93.62 92 ASP A C 1
ATOM 692 O O . ASP A 1 92 ? -17.838 -0.365 40.335 1.00 93.62 92 ASP A O 1
ATOM 696 N N . VAL A 1 93 ? -18.220 -2.090 38.925 1.00 94.25 93 VAL A N 1
ATOM 697 C CA . VAL A 1 93 ? -16.828 -2.253 38.471 1.00 94.25 93 VAL A CA 1
ATOM 698 C C . VAL A 1 93 ? -16.413 -1.116 37.542 1.00 94.25 93 VAL A C 1
ATOM 700 O O . VAL A 1 93 ? -15.350 -0.517 37.770 1.00 94.25 93 VAL A O 1
ATOM 703 N N . ASP A 1 94 ? -17.241 -0.784 36.555 1.00 91.44 94 ASP A N 1
ATOM 704 C CA . ASP A 1 94 ? -16.961 0.252 35.559 1.00 91.44 94 ASP A CA 1
ATOM 705 C C . ASP A 1 94 ? -17.249 1.687 36.073 1.00 91.44 94 ASP A C 1
ATOM 707 O O . ASP A 1 94 ? -16.658 2.678 35.610 1.00 91.44 94 ASP A O 1
ATOM 711 N N . GLY A 1 95 ? -18.049 1.810 37.138 1.00 91.75 95 GLY A N 1
ATOM 712 C CA . GLY A 1 95 ? -18.372 3.065 37.802 1.00 91.75 95 GLY A CA 1
ATOM 713 C C . GLY A 1 95 ? -19.413 3.914 37.072 1.00 91.75 95 GLY A C 1
ATOM 714 O O . GLY A 1 95 ? -19.439 5.140 37.308 1.00 91.75 95 GLY A O 1
ATOM 715 N N . ASP A 1 96 ? -20.223 3.338 36.182 1.00 88.00 96 ASP A N 1
ATOM 716 C CA . ASP A 1 96 ? -21.256 4.055 35.428 1.00 88.00 96 ASP A CA 1
ATOM 717 C C . ASP A 1 96 ? -22.502 4.393 36.283 1.00 88.00 96 ASP A C 1
ATOM 719 O O . ASP A 1 96 ? -23.234 5.359 36.002 1.00 88.00 96 ASP A O 1
ATOM 723 N N . GLY A 1 97 ? -22.645 3.708 37.425 1.00 88.69 97 GLY A N 1
ATOM 724 C CA . GLY A 1 97 ? -23.709 3.876 38.410 1.00 88.69 97 GLY A CA 1
ATOM 725 C C . GLY A 1 97 ? -24.825 2.828 38.343 1.00 88.69 97 GLY A C 1
ATOM 726 O O . GLY A 1 97 ? -25.734 2.895 39.189 1.00 88.69 97 GLY A O 1
ATOM 727 N N . THR A 1 98 ? -24.762 1.910 37.385 1.00 89.56 98 THR A N 1
ATOM 728 C CA . THR A 1 98 ? -25.478 0.636 37.322 1.00 89.56 98 THR A CA 1
ATOM 729 C C . THR A 1 98 ? -24.661 -0.382 38.117 1.00 89.56 98 THR A C 1
ATOM 731 O O . THR A 1 98 ? -23.474 -0.545 37.886 1.00 89.56 98 THR A O 1
ATOM 734 N N . PRO A 1 99 ? -25.220 -0.984 39.173 1.00 92.25 99 PRO A N 1
ATOM 735 C CA . PRO A 1 99 ? -24.532 -2.072 39.855 1.00 92.25 99 PRO A CA 1
ATOM 736 C C . PRO A 1 99 ? -24.350 -3.297 38.958 1.00 92.25 99 PRO A C 1
ATOM 738 O O . PRO A 1 99 ? -25.289 -3.583 38.228 1.00 92.25 99 PRO A O 1
ATOM 741 N N . ASP A 1 100 ? -23.263 -4.052 39.150 1.00 93.50 100 ASP A N 1
ATOM 742 C CA . ASP A 1 100 ? -22.920 -5.251 38.359 1.00 93.50 100 ASP A CA 1
ATOM 743 C C . ASP A 1 100 ? -24.121 -6.193 38.143 1.00 93.50 100 ASP A C 1
ATOM 745 O O . ASP A 1 100 ? -24.470 -6.426 37.010 1.00 93.50 100 ASP A O 1
ATOM 749 N N . TYR A 1 101 ? -24.863 -6.573 39.199 1.00 92.25 101 TYR A N 1
ATOM 750 C CA . TYR A 1 101 ? -26.059 -7.456 39.119 1.00 92.25 101 TYR A CA 1
ATOM 751 C C . TYR A 1 101 ? -27.246 -6.926 38.276 1.00 92.25 101 TYR A C 1
ATOM 753 O O . TYR A 1 101 ? -28.361 -7.443 38.326 1.00 92.25 101 TYR A O 1
ATOM 761 N N . ARG A 1 102 ? -27.094 -5.757 37.660 1.00 92.12 102 ARG A N 1
ATOM 762 C CA . ARG A 1 102 ? -28.068 -5.120 36.763 1.00 92.12 102 ARG A CA 1
ATOM 763 C C . ARG A 1 102 ? -27.428 -4.677 35.454 1.00 92.12 102 ARG A C 1
ATOM 765 O O . ARG A 1 102 ? -28.087 -3.960 34.685 1.00 92.12 102 ARG A O 1
ATOM 772 N N . ASP A 1 103 ? -26.157 -4.979 35.270 1.00 91.81 103 ASP A N 1
ATOM 773 C CA . ASP A 1 103 ? -25.342 -4.512 34.178 1.00 91.81 103 ASP A CA 1
ATOM 774 C C . ASP A 1 103 ? -24.988 -5.682 33.265 1.00 91.81 103 ASP A C 1
ATOM 776 O O . ASP A 1 103 ? -24.391 -6.661 33.671 1.00 91.81 103 ASP A O 1
ATOM 780 N N . LEU A 1 104 ? -25.333 -5.552 31.986 1.00 91.69 104 LEU A N 1
ATOM 781 C CA . LEU A 1 104 ? -25.078 -6.604 30.998 1.00 91.69 104 LEU A CA 1
ATOM 782 C C . LEU A 1 104 ? -23.619 -6.615 30.494 1.00 91.69 104 LEU A C 1
ATOM 784 O O . LEU A 1 104 ? -23.315 -7.396 29.588 1.00 91.69 104 LEU A O 1
ATOM 788 N N . ASP A 1 105 ? -22.797 -5.674 30.965 1.00 92.44 105 ASP A N 1
ATOM 789 C CA . ASP A 1 105 ? -21.393 -5.432 30.601 1.00 92.44 105 ASP A CA 1
ATOM 790 C C . ASP A 1 105 ? -20.672 -4.825 31.817 1.00 92.44 105 ASP A C 1
ATOM 792 O O . ASP A 1 105 ? -20.446 -3.616 31.899 1.00 92.44 105 ASP A O 1
ATOM 796 N N . THR A 1 106 ? -20.376 -5.675 32.804 1.00 93.19 106 THR A N 1
ATOM 797 C CA . THR A 1 106 ? -19.923 -5.297 34.152 1.00 93.19 106 THR A CA 1
ATOM 798 C C . THR A 1 106 ? -18.663 -4.425 34.138 1.00 93.19 106 THR A C 1
ATOM 800 O O . THR A 1 106 ? -18.488 -3.558 35.004 1.00 93.19 106 THR A O 1
ATOM 803 N N . ASP A 1 107 ? -17.745 -4.642 33.196 1.00 92.75 107 ASP A N 1
ATOM 804 C CA . ASP A 1 107 ? -16.515 -3.855 33.094 1.00 92.75 107 ASP A CA 1
ATOM 805 C C . ASP A 1 107 ? -16.553 -2.738 32.041 1.00 92.75 107 ASP A C 1
ATOM 807 O O . ASP A 1 107 ? -15.635 -1.900 32.010 1.00 92.75 107 ASP A O 1
ATOM 811 N N . GLY A 1 108 ? -17.627 -2.656 31.257 1.00 90.88 108 GLY A N 1
ATOM 812 C CA . GLY A 1 108 ? -17.912 -1.570 30.330 1.00 90.88 108 GLY A CA 1
ATOM 813 C C . GLY A 1 108 ? -16.996 -1.542 29.104 1.00 90.88 108 GLY A C 1
ATOM 814 O O . GLY A 1 108 ? -16.717 -0.451 28.573 1.00 90.88 108 GLY A O 1
ATOM 815 N N . ASP A 1 109 ? -16.458 -2.685 28.673 1.00 89.50 109 ASP A N 1
ATOM 816 C CA . ASP A 1 109 ? -15.638 -2.787 27.460 1.00 89.50 109 ASP A CA 1
ATOM 817 C C . ASP A 1 109 ? -16.477 -2.936 26.172 1.00 89.50 109 ASP A C 1
ATOM 819 O O . ASP A 1 109 ? -15.984 -2.649 25.068 1.00 89.50 109 ASP A O 1
ATOM 823 N N . GLY A 1 110 ? -17.766 -3.264 26.310 1.00 89.50 110 GLY A N 1
ATOM 824 C CA . GLY A 1 110 ? -18.736 -3.462 25.236 1.00 89.50 110 GLY A CA 1
ATOM 825 C C . GLY A 1 110 ? -18.944 -4.921 24.820 1.00 89.50 110 GLY A C 1
ATOM 826 O O . GLY A 1 110 ? -19.731 -5.162 23.894 1.00 89.50 110 GLY A O 1
ATOM 827 N N . LEU A 1 111 ? -18.249 -5.884 25.417 1.00 90.75 111 LEU A N 1
ATOM 828 C CA . LEU A 1 111 ? -18.502 -7.315 25.304 1.00 90.75 111 LEU A CA 1
ATOM 829 C C . LEU A 1 111 ? -19.506 -7.712 26.402 1.00 90.75 111 LEU A C 1
ATOM 831 O O . LEU A 1 111 ? -19.264 -7.430 27.560 1.00 90.75 111 LEU A O 1
ATOM 835 N N . PRO A 1 112 ? -20.654 -8.331 26.074 1.00 92.06 112 PRO A N 1
ATOM 836 C CA . PRO A 1 112 ? -21.613 -8.698 27.112 1.00 92.06 112 PRO A CA 1
ATOM 837 C C . PRO A 1 112 ? -21.065 -9.803 28.023 1.00 92.06 112 PRO A C 1
ATOM 839 O O . PRO A 1 112 ? -20.555 -10.796 27.494 1.00 92.06 112 PRO A O 1
ATOM 842 N N . ASP A 1 113 ? -21.327 -9.726 29.326 1.00 91.69 113 ASP A N 1
ATOM 843 C CA . ASP A 1 113 ? -20.921 -10.715 30.342 1.00 91.69 113 ASP A CA 1
ATOM 844 C C . ASP A 1 113 ? -21.300 -12.159 29.948 1.00 91.69 113 ASP A C 1
ATOM 846 O O . ASP A 1 113 ? -20.524 -13.107 30.101 1.00 91.69 113 ASP A O 1
ATOM 850 N N . ALA A 1 114 ? -22.467 -12.333 29.317 1.00 90.56 114 ALA A N 1
ATOM 851 C CA . ALA A 1 114 ? -22.943 -13.623 28.806 1.00 90.56 114 ALA A CA 1
ATOM 852 C C . ALA A 1 114 ? -22.086 -14.224 27.670 1.00 90.56 114 ALA A C 1
ATOM 854 O O . ALA A 1 114 ? -22.104 -15.441 27.444 1.00 90.56 114 ALA A O 1
ATOM 855 N N . ASP A 1 115 ? -21.407 -13.381 26.886 1.00 90.62 115 ASP A N 1
ATOM 856 C CA . ASP A 1 115 ? -20.459 -13.811 25.854 1.00 90.62 115 ASP A CA 1
ATOM 857 C C . ASP A 1 115 ? -19.068 -14.096 26.469 1.00 90.62 115 ASP A C 1
ATOM 859 O O . ASP A 1 115 ? -18.347 -14.946 25.933 1.00 90.62 115 ASP A O 1
ATOM 863 N N . GLU A 1 116 ? -18.730 -13.473 27.602 1.00 92.44 116 GLU A N 1
ATOM 864 C CA . GLU A 1 116 ? -17.490 -13.700 28.360 1.00 92.44 116 GLU A CA 1
ATOM 865 C C . GLU A 1 116 ? -17.519 -14.999 29.173 1.00 92.44 116 GLU A C 1
ATOM 867 O O . GLU A 1 116 ? -16.638 -15.847 29.013 1.00 92.44 116 GLU A O 1
ATOM 872 N N . ASP A 1 117 ? -18.583 -15.245 29.948 1.00 89.88 117 ASP A N 1
ATOM 873 C CA . ASP A 1 117 ? -18.869 -16.550 30.567 1.00 89.88 117 ASP A CA 1
ATOM 874 C C . ASP A 1 117 ? -19.692 -17.428 29.616 1.00 89.88 117 ASP A C 1
ATOM 876 O O . ASP A 1 117 ? -20.832 -17.833 29.872 1.00 89.88 117 ASP A O 1
ATOM 880 N N . SER A 1 118 ? -19.077 -17.772 28.485 1.00 86.69 118 SER A N 1
ATOM 881 C CA . SER A 1 118 ? -19.700 -18.531 27.394 1.00 86.69 118 SER A CA 1
ATOM 882 C C . SER A 1 118 ? -20.365 -19.854 27.822 1.00 86.69 118 SER A C 1
ATOM 884 O O . SER A 1 118 ? -21.200 -20.421 27.095 1.00 86.69 118 SER A O 1
ATOM 886 N N . ASN A 1 119 ? -19.962 -20.403 28.973 1.00 88.88 119 ASN A N 1
ATOM 887 C CA . ASN A 1 119 ? -20.457 -21.661 29.507 1.00 88.88 119 ASN A CA 1
ATOM 888 C C . ASN A 1 119 ? -21.481 -21.503 30.660 1.00 88.88 119 ASN A C 1
ATOM 890 O O . ASN A 1 119 ? -22.065 -22.520 31.071 1.00 88.88 119 ASN A O 1
ATOM 894 N N . CYS A 1 120 ? -21.766 -20.267 31.087 1.00 87.81 120 CYS A N 1
ATOM 895 C CA . CYS A 1 120 ? -22.740 -19.883 32.113 1.00 87.81 120 CYS A CA 1
ATOM 896 C C . CYS A 1 120 ? -22.532 -20.640 33.436 1.00 87.81 120 CYS A C 1
ATOM 898 O O . CYS A 1 120 ? -23.449 -21.312 33.942 1.00 87.81 120 CYS A O 1
ATOM 900 N N . ASN A 1 121 ? -21.304 -20.644 33.961 1.00 86.38 121 ASN A N 1
ATOM 901 C CA . ASN A 1 121 ? -20.989 -21.289 35.241 1.00 86.38 121 ASN A CA 1
ATOM 902 C C . ASN A 1 121 ? -20.591 -20.312 36.362 1.00 86.38 121 ASN A C 1
ATOM 904 O O . ASN A 1 121 ? -20.370 -20.784 37.488 1.00 86.38 121 ASN A O 1
ATOM 908 N N . GLY A 1 122 ? -20.515 -19.011 36.072 1.00 82.56 122 GLY A N 1
ATOM 909 C CA . GLY A 1 122 ? -20.092 -17.936 36.968 1.00 82.56 122 GLY A CA 1
ATOM 910 C C . GLY A 1 122 ? -18.625 -18.040 37.402 1.00 82.56 122 GLY A C 1
ATOM 911 O O . GLY A 1 122 ? -18.274 -17.645 38.518 1.00 82.56 122 GLY A O 1
ATOM 912 N N . VAL A 1 123 ? -17.774 -18.694 36.607 1.00 84.31 123 VAL A N 1
ATOM 913 C CA . VAL A 1 123 ? -16.367 -18.977 36.915 1.00 84.31 123 VAL A CA 1
ATOM 914 C C . VAL A 1 123 ? -15.519 -18.848 35.655 1.00 84.31 123 VAL A C 1
ATOM 916 O O . VAL A 1 123 ? -15.494 -19.772 34.847 1.00 84.31 123 VAL A O 1
ATOM 919 N N . LEU A 1 124 ? -14.689 -17.802 35.626 1.00 86.06 124 LEU A N 1
ATOM 920 C CA . LEU A 1 124 ? -13.640 -17.604 34.625 1.00 86.06 124 LEU A CA 1
ATOM 921 C C . LEU A 1 124 ? -12.839 -18.891 34.379 1.00 86.06 124 LEU A C 1
ATOM 923 O O . LEU A 1 124 ? -12.100 -19.371 35.262 1.00 86.06 124 LEU A O 1
ATOM 927 N N . ASP A 1 125 ? -13.004 -19.461 33.188 1.00 85.12 125 ASP A N 1
ATOM 928 C CA . ASP A 1 125 ? -12.241 -20.608 32.732 1.00 85.12 125 ASP A CA 1
ATOM 929 C C . ASP A 1 125 ? -10.973 -20.194 31.953 1.00 85.12 125 ASP A C 1
ATOM 931 O O . ASP A 1 125 ? -10.508 -19.064 32.031 1.00 85.12 125 ASP A O 1
ATOM 935 N N . GLY A 1 126 ? -10.277 -21.156 31.344 1.00 80.56 126 GLY A N 1
ATOM 936 C CA . GLY A 1 126 ? -8.995 -20.882 30.683 1.00 80.56 126 GLY A CA 1
ATOM 937 C C . GLY A 1 126 ? -9.103 -20.459 29.219 1.00 80.56 126 GLY A C 1
ATOM 938 O O . GLY A 1 126 ? -8.060 -20.387 28.579 1.00 80.56 126 GLY A O 1
ATOM 939 N N . ALA A 1 127 ? -10.312 -20.332 28.678 1.00 82.25 127 ALA A N 1
ATOM 940 C CA . ALA A 1 127 ? -10.600 -19.909 27.308 1.00 82.25 127 ALA A CA 1
ATOM 941 C C . ALA A 1 127 ? -11.685 -18.813 27.265 1.00 82.25 127 ALA A C 1
ATOM 943 O O . ALA A 1 127 ? -12.197 -18.513 26.190 1.00 82.25 127 ALA A O 1
ATOM 944 N N . GLU A 1 128 ? -12.052 -18.289 28.432 1.00 90.44 128 GLU A N 1
ATOM 945 C CA . GLU A 1 128 ? -13.042 -17.241 28.656 1.00 90.44 128 GLU A CA 1
ATOM 946 C C . GLU A 1 128 ? -12.333 -15.954 29.060 1.00 90.44 128 GLU A C 1
ATOM 948 O O . GLU A 1 128 ? -11.256 -16.003 29.665 1.00 90.44 128 GLU A O 1
ATOM 953 N N . THR A 1 129 ? -12.952 -14.829 28.724 1.00 92.12 129 THR A N 1
ATOM 954 C CA . THR A 1 129 ? -12.535 -13.502 29.171 1.00 92.12 129 THR A CA 1
ATOM 955 C C . THR A 1 129 ? -13.221 -13.167 30.493 1.00 92.12 129 THR A C 1
ATOM 957 O O . THR A 1 129 ? -14.100 -13.890 30.972 1.00 92.12 129 THR A O 1
ATOM 960 N N . SER A 1 130 ? -12.717 -12.146 31.165 1.00 92.69 130 SER A N 1
ATOM 961 C CA . SER A 1 130 ? -13.105 -11.772 32.511 1.00 92.69 130 SER A CA 1
ATOM 962 C C . SER A 1 130 ? -14.003 -10.545 32.480 1.00 92.69 130 SER A C 1
ATOM 964 O O . SER A 1 130 ? -13.468 -9.448 32.456 1.00 92.69 130 SER A O 1
ATOM 966 N N . ASN A 1 131 ? -15.280 -10.724 32.809 1.00 91.94 131 ASN A N 1
ATOM 967 C CA . ASN A 1 131 ? -16.255 -9.640 33.001 1.00 91.94 131 ASN A CA 1
ATOM 968 C C . ASN A 1 131 ? -15.933 -8.590 34.080 1.00 91.94 131 ASN A C 1
ATOM 970 O O . ASN A 1 131 ? -16.689 -7.665 34.340 1.00 91.94 131 ASN A O 1
ATOM 974 N N . LEU A 1 132 ? -14.827 -8.757 34.804 1.00 92.75 132 LEU A N 1
ATOM 975 C CA . LEU A 1 132 ? -14.335 -7.792 35.790 1.00 92.75 132 LEU A CA 1
ATOM 976 C C . LEU A 1 132 ? -13.142 -6.970 35.276 1.00 92.75 132 LEU A C 1
ATOM 978 O O . LEU A 1 132 ? -12.521 -6.250 36.072 1.00 92.75 132 LEU A O 1
ATOM 982 N N . SER A 1 133 ? -12.727 -7.160 34.024 1.00 93.62 133 SER A N 1
ATOM 983 C CA . SER A 1 133 ? -11.500 -6.604 33.465 1.00 93.62 133 SER A CA 1
ATOM 984 C C . SER A 1 133 ? -11.581 -6.502 31.947 1.00 93.62 133 SER A C 1
ATOM 986 O O . SER A 1 133 ? -11.321 -7.486 31.277 1.00 93.62 133 SER A O 1
ATOM 988 N N . GLN A 1 134 ? -11.709 -5.269 31.446 1.00 93.56 134 GLN A N 1
ATOM 989 C CA . GLN A 1 134 ? -11.800 -4.928 30.014 1.00 93.56 134 GLN A CA 1
ATOM 990 C C . GLN A 1 134 ? -10.712 -5.520 29.093 1.00 93.56 134 GLN A C 1
ATOM 992 O O . GLN A 1 134 ? -10.783 -5.388 27.877 1.00 93.56 134 GLN A O 1
ATOM 997 N N . ASP A 1 135 ? -9.618 -6.007 29.667 1.00 93.06 135 ASP A N 1
ATOM 998 C CA . ASP A 1 135 ? -8.461 -6.602 28.999 1.00 93.06 135 ASP A CA 1
ATOM 999 C C . ASP A 1 135 ? -7.969 -7.714 29.935 1.00 93.06 135 ASP A C 1
ATOM 1001 O O . ASP A 1 135 ? -7.375 -7.444 30.992 1.00 93.06 135 ASP A O 1
ATOM 1005 N N . THR A 1 136 ? -8.324 -8.959 29.619 1.00 93.75 136 THR A N 1
ATOM 1006 C CA . THR A 1 136 ? -8.113 -10.100 30.515 1.00 93.75 136 THR A CA 1
ATOM 1007 C C . THR A 1 136 ? -6.634 -10.466 30.673 1.00 93.75 136 THR A C 1
ATOM 1009 O O . THR A 1 136 ? -6.220 -10.929 31.749 1.00 93.75 136 THR A O 1
ATOM 1012 N N . ASP A 1 137 ? -5.811 -10.261 29.644 1.00 91.44 137 ASP A N 1
ATOM 1013 C CA . ASP A 1 137 ? -4.391 -10.626 29.651 1.00 91.44 137 ASP A CA 1
ATOM 1014 C C . ASP A 1 137 ? -3.405 -9.445 29.775 1.00 91.44 137 ASP A C 1
ATOM 1016 O O . ASP A 1 137 ? -2.192 -9.656 29.948 1.00 91.44 137 ASP A O 1
ATOM 1020 N N . GLU A 1 138 ? -3.943 -8.229 29.849 1.00 93.06 138 GLU A N 1
ATOM 1021 C CA . GLU A 1 138 ? -3.261 -6.949 30.035 1.00 93.06 138 GLU A CA 1
ATOM 1022 C C . GLU A 1 138 ? -2.267 -6.606 28.906 1.00 93.06 138 GLU A C 1
ATOM 1024 O O . GLU A 1 138 ? -1.212 -5.989 29.158 1.00 93.06 138 GLU A O 1
ATOM 1029 N N . ASP A 1 139 ? -2.553 -7.010 27.666 1.00 87.81 139 ASP A N 1
ATOM 1030 C CA . ASP A 1 139 ? -1.691 -6.741 26.512 1.00 87.81 139 ASP A CA 1
ATOM 1031 C C . ASP A 1 139 ? -1.990 -5.422 25.772 1.00 87.81 139 ASP A C 1
ATOM 1033 O O . ASP A 1 139 ? -1.144 -4.926 25.005 1.00 87.81 139 ASP A O 1
ATOM 1037 N N . GLY A 1 140 ? -3.117 -4.786 26.101 1.00 87.50 140 GLY A N 1
ATOM 1038 C CA . GLY A 1 140 ? -3.570 -3.509 25.565 1.00 87.50 140 GLY A CA 1
ATOM 1039 C C . GLY A 1 140 ? -4.623 -3.604 24.457 1.00 87.50 140 GLY A C 1
ATOM 1040 O O . GLY A 1 140 ? -5.048 -2.545 23.973 1.00 87.50 140 GLY A O 1
ATOM 1041 N N . ALA A 1 141 ? -5.031 -4.804 24.041 1.00 88.94 141 ALA A N 1
ATOM 1042 C CA . ALA A 1 141 ? -6.289 -5.034 23.336 1.00 88.94 141 ALA A CA 1
ATOM 1043 C C . ALA A 1 141 ? -7.403 -5.341 24.351 1.00 88.94 141 ALA A C 1
ATOM 1045 O O . ALA A 1 141 ? -7.148 -5.949 25.374 1.00 88.94 141 ALA A O 1
ATOM 1046 N N . THR A 1 142 ? -8.624 -4.853 24.109 1.00 91.19 142 THR A N 1
ATOM 1047 C CA . THR A 1 142 ? -9.759 -5.200 24.979 1.00 91.19 142 THR A CA 1
ATOM 1048 C C . THR A 1 142 ? -10.379 -6.518 24.542 1.00 91.19 142 THR A C 1
ATOM 1050 O O . THR A 1 142 ? -10.329 -6.853 23.350 1.00 91.19 142 THR A O 1
ATOM 1053 N N . ASP A 1 143 ? -11.054 -7.204 25.454 1.00 91.62 143 ASP A N 1
ATOM 1054 C CA . ASP A 1 143 ? -11.690 -8.492 25.182 1.00 91.62 143 ASP A CA 1
ATOM 1055 C C . ASP A 1 143 ? -12.722 -8.378 24.042 1.00 91.62 143 ASP A C 1
ATOM 1057 O O . ASP A 1 143 ? -12.732 -9.191 23.105 1.00 91.62 143 ASP A O 1
ATOM 1061 N N . LEU A 1 144 ? -13.485 -7.276 23.995 1.00 91.31 144 LEU A N 1
ATOM 1062 C CA . LEU A 1 144 ? -14.351 -6.922 22.864 1.00 91.31 144 LEU A CA 1
ATOM 1063 C C . LEU A 1 144 ? -13.616 -6.966 21.514 1.00 91.31 144 LEU A C 1
ATOM 1065 O O . LEU A 1 144 ? -14.142 -7.474 20.512 1.00 91.31 144 LEU A O 1
ATOM 1069 N N . VAL A 1 145 ? -12.428 -6.361 21.448 1.00 90.44 145 VAL A N 1
ATOM 1070 C CA . VAL A 1 145 ? -11.645 -6.256 20.212 1.00 90.44 145 VAL A CA 1
ATOM 1071 C C . VAL A 1 145 ? -11.191 -7.633 19.757 1.00 90.44 145 VAL A C 1
ATOM 1073 O O . VAL A 1 145 ? -11.282 -7.943 18.565 1.00 90.44 145 VAL A O 1
ATOM 1076 N N . GLU A 1 146 ? -10.720 -8.452 20.684 1.00 90.38 146 GLU A N 1
ATOM 1077 C CA . GLU A 1 146 ? -10.139 -9.756 20.393 1.00 90.38 146 GLU A CA 1
ATOM 1078 C C . GLU A 1 146 ? -11.203 -10.771 19.997 1.00 90.38 146 GLU A C 1
ATOM 1080 O O . GLU A 1 146 ? -11.088 -11.409 18.942 1.00 90.38 146 GLU A O 1
ATOM 1085 N N . VAL A 1 147 ? -12.316 -10.816 20.733 1.00 88.75 147 VAL A N 1
ATOM 1086 C CA . VAL A 1 147 ? -13.477 -11.643 20.383 1.00 88.75 147 VAL A CA 1
ATOM 1087 C C . VAL A 1 147 ? -14.031 -11.245 19.012 1.00 88.75 147 VAL A C 1
ATOM 1089 O O . VAL A 1 147 ? -14.306 -12.114 18.173 1.00 88.75 147 VAL A O 1
ATOM 1092 N N . ALA A 1 148 ? -14.135 -9.944 18.716 1.00 86.31 148 ALA A N 1
ATOM 1093 C CA . ALA A 1 148 ? -14.581 -9.470 17.404 1.00 86.31 148 ALA A CA 1
ATOM 1094 C C . ALA A 1 148 ? -13.569 -9.780 16.280 1.00 86.31 148 ALA A C 1
ATOM 1096 O O . ALA A 1 148 ? -13.970 -10.093 15.150 1.00 86.31 148 ALA A O 1
ATOM 1097 N N . ALA A 1 149 ? -12.265 -9.710 16.566 1.00 84.44 149 ALA A N 1
ATOM 1098 C CA . ALA A 1 149 ? -11.186 -10.076 15.647 1.00 84.44 149 ALA A CA 1
ATOM 1099 C C . ALA A 1 149 ? -11.065 -11.596 15.432 1.00 84.44 149 ALA A C 1
ATOM 1101 O O . ALA A 1 149 ? -10.570 -12.031 14.381 1.00 84.44 149 ALA A O 1
ATOM 1102 N N . GLY A 1 150 ? -11.577 -12.388 16.376 1.00 85.75 150 GLY A N 1
ATOM 1103 C CA . GLY A 1 150 ? -11.432 -13.838 16.438 1.00 85.75 150 GLY A CA 1
ATOM 1104 C C . GLY A 1 150 ? -10.049 -14.280 16.919 1.00 85.75 150 GLY A C 1
ATOM 1105 O O . GLY A 1 150 ? -9.590 -15.342 16.483 1.00 85.75 150 GLY A O 1
ATOM 1106 N N . THR A 1 151 ? -9.387 -13.450 17.726 1.00 87.38 151 THR A N 1
ATOM 1107 C CA . THR A 1 151 ? -8.142 -13.772 18.434 1.00 87.38 151 THR A CA 1
ATOM 1108 C C . THR A 1 151 ? -8.440 -14.252 19.865 1.00 87.38 151 THR A C 1
ATOM 1110 O O . THR A 1 151 ? -9.611 -14.432 20.206 1.00 87.38 151 THR A O 1
ATOM 1113 N N . ASP A 1 152 ? -7.413 -14.590 20.647 1.00 88.00 152 ASP A N 1
ATOM 1114 C CA . ASP A 1 152 ? -7.548 -15.249 21.955 1.00 88.00 152 ASP A CA 1
ATOM 1115 C C . ASP A 1 152 ? -7.239 -14.268 23.096 1.00 88.00 152 ASP A C 1
ATOM 1117 O O . ASP A 1 152 ? -6.072 -14.108 23.429 1.00 88.00 152 ASP A O 1
ATOM 1121 N N . GLY A 1 153 ? -8.268 -13.671 23.717 1.00 88.56 153 GLY A N 1
ATOM 1122 C CA . GLY A 1 153 ? -8.109 -12.633 24.759 1.00 88.56 153 GLY A CA 1
ATOM 1123 C C . GLY A 1 153 ? -7.537 -13.100 26.103 1.00 88.56 153 GLY A C 1
ATOM 1124 O O . GLY A 1 153 ? -7.524 -12.377 27.093 1.00 88.56 153 GLY A O 1
ATOM 1125 N N . VAL A 1 154 ? -7.062 -14.347 26.173 1.00 90.62 154 VAL A N 1
ATOM 1126 C CA . VAL A 1 154 ? -6.261 -14.842 27.303 1.00 90.62 154 VAL A CA 1
ATOM 1127 C C . VAL A 1 154 ? -4.804 -15.144 26.922 1.00 90.62 154 VAL A C 1
ATOM 1129 O O . VAL A 1 154 ? -4.029 -15.611 27.776 1.00 90.62 154 VAL A O 1
ATOM 1132 N N . ASP A 1 155 ? -4.420 -14.957 25.654 1.00 90.38 155 ASP A N 1
ATOM 1133 C CA . ASP A 1 155 ? -3.050 -15.110 25.159 1.00 90.38 155 ASP A CA 1
ATOM 1134 C C . ASP A 1 155 ? -2.469 -13.756 24.708 1.00 90.38 155 ASP A C 1
ATOM 1136 O O . ASP A 1 155 ? -2.659 -13.373 23.553 1.00 90.38 155 ASP A O 1
ATOM 1140 N N . PRO A 1 156 ? -1.575 -13.130 25.507 1.00 90.00 156 PRO A N 1
ATOM 1141 C CA . PRO A 1 156 ? -1.084 -11.761 25.273 1.00 90.00 156 PRO A CA 1
ATOM 1142 C C . PRO A 1 156 ? -0.132 -11.631 24.067 1.00 90.00 156 PRO A C 1
ATOM 1144 O O . PRO A 1 156 ? 0.646 -10.681 23.922 1.00 90.00 156 PRO A O 1
ATOM 1147 N N . ALA A 1 157 ? -0.036 -12.687 23.262 1.00 89.69 157 ALA A N 1
ATOM 1148 C CA . ALA A 1 157 ? 0.706 -12.747 22.015 1.00 89.69 157 ALA A CA 1
ATOM 1149 C C . ALA A 1 157 ? -0.205 -12.877 20.783 1.00 89.69 157 ALA A C 1
ATOM 1151 O O . ALA A 1 157 ? 0.325 -12.844 19.665 1.00 89.69 157 ALA A O 1
ATOM 1152 N N . ASP A 1 158 ? -1.515 -13.046 20.966 1.00 87.88 158 ASP A N 1
ATOM 1153 C CA . ASP A 1 158 ? -2.508 -13.200 19.908 1.00 87.88 158 ASP A CA 1
ATOM 1154 C C . ASP A 1 158 ? -3.533 -12.066 19.960 1.00 87.88 158 ASP A C 1
ATOM 1156 O O . ASP A 1 158 ? -4.704 -12.300 20.197 1.00 87.88 158 ASP A O 1
ATOM 1160 N N . ASN A 1 159 ? -3.093 -10.842 19.655 1.00 84.62 159 ASN A N 1
ATOM 1161 C CA . ASN A 1 159 ? -3.983 -9.691 19.504 1.00 84.62 159 ASN A CA 1
ATOM 1162 C C . ASN A 1 159 ? -3.814 -9.009 18.124 1.00 84.62 159 ASN A C 1
ATOM 1164 O O . ASN A 1 159 ? -2.761 -9.124 17.471 1.00 84.62 159 ASN A O 1
ATOM 1168 N N . PRO A 1 160 ? -4.839 -8.296 17.617 1.00 79.94 160 PRO A N 1
ATOM 1169 C CA . PRO A 1 160 ? -4.786 -7.669 16.296 1.00 79.94 160 PRO A CA 1
ATOM 1170 C C . PRO A 1 160 ? -3.732 -6.549 16.186 1.00 79.94 160 PRO A C 1
ATOM 1172 O O . PRO A 1 160 ? -3.076 -6.419 15.147 1.00 79.94 160 PRO A O 1
ATOM 1175 N N . GLN A 1 161 ? -3.486 -5.786 17.251 1.00 77.50 161 GLN A N 1
ATOM 1176 C CA . GLN A 1 161 ? -2.507 -4.695 17.280 1.00 77.50 161 GLN A CA 1
ATOM 1177 C C . GLN A 1 161 ? -1.060 -5.217 17.188 1.00 77.50 161 GLN A C 1
ATOM 1179 O O . GLN A 1 161 ? -0.220 -4.612 16.517 1.00 77.50 161 GLN A O 1
ATOM 1184 N N . ALA A 1 162 ? -0.757 -6.382 17.768 1.00 73.44 162 ALA A N 1
ATOM 1185 C CA . ALA A 1 162 ? 0.540 -7.053 17.680 1.00 73.44 162 ALA A CA 1
ATOM 1186 C C . ALA A 1 162 ? 0.869 -7.506 16.247 1.00 73.44 162 ALA A C 1
ATOM 1188 O O . ALA A 1 162 ? 2.045 -7.620 15.879 1.00 73.44 162 ALA A O 1
ATOM 1189 N N . ASN A 1 163 ? -0.155 -7.696 15.411 1.00 69.50 163 ASN A N 1
ATOM 1190 C CA . ASN A 1 163 ? -0.010 -7.964 13.980 1.00 69.50 163 ASN A CA 1
ATOM 1191 C C . ASN A 1 163 ? 0.197 -6.683 13.139 1.00 69.50 163 ASN A C 1
ATOM 1193 O O . ASN A 1 163 ? 0.507 -6.770 11.945 1.00 69.50 163 ASN A O 1
ATOM 1197 N N . GLY A 1 164 ? 0.124 -5.501 13.764 1.00 70.50 164 GLY A N 1
ATOM 1198 C CA . GLY A 1 164 ? 0.285 -4.197 13.121 1.00 70.50 164 GLY A CA 1
ATOM 1199 C C . GLY A 1 164 ? -0.943 -3.756 12.324 1.00 70.50 164 GLY A C 1
ATOM 1200 O O . GLY A 1 164 ? -0.782 -3.073 11.307 1.00 70.50 164 GLY A O 1
ATOM 1201 N N . ASP A 1 165 ? -2.130 -4.199 12.742 1.00 78.25 165 ASP A N 1
ATOM 1202 C CA . ASP A 1 165 ? -3.416 -3.778 12.192 1.00 78.25 165 ASP A CA 1
ATOM 1203 C C . ASP A 1 165 ? -4.031 -2.653 13.049 1.00 78.25 165 ASP A C 1
ATOM 1205 O O . ASP A 1 165 ? -3.825 -2.595 14.261 1.00 78.25 165 ASP A O 1
ATOM 1209 N N . PHE A 1 166 ? -4.791 -1.754 12.417 1.00 82.38 166 PHE A N 1
ATOM 1210 C CA . PHE A 1 166 ? -5.499 -0.672 13.115 1.00 82.38 166 PHE A CA 1
ATOM 1211 C C . PHE A 1 166 ? -6.779 -1.203 13.721 1.00 82.38 166 PHE A C 1
ATOM 1213 O O . PHE A 1 166 ? -7.520 -1.888 13.023 1.00 82.38 166 PHE A O 1
ATOM 1220 N N . VAL A 1 167 ? -7.092 -0.818 14.953 1.00 88.94 167 VAL A N 1
ATOM 1221 C CA . VAL A 1 167 ? -8.357 -1.184 15.590 1.00 88.94 167 VAL A CA 1
ATOM 1222 C C . VAL A 1 167 ? -9.036 0.059 16.136 1.00 88.94 167 VAL A C 1
ATOM 1224 O O . VAL A 1 167 ? -8.458 0.795 16.930 1.00 88.94 167 VAL A O 1
ATOM 1227 N N . PHE A 1 168 ? -10.283 0.266 15.726 1.00 91.56 168 PHE A N 1
ATOM 1228 C CA . PHE A 1 168 ? -11.154 1.311 16.240 1.00 91.56 168 PHE A CA 1
ATOM 1229 C C . PHE A 1 168 ? -12.441 0.692 16.774 1.00 91.56 168 PHE A C 1
ATOM 1231 O O . PHE A 1 168 ? -13.175 0.040 16.030 1.00 91.56 168 PHE A O 1
ATOM 1238 N N . VAL A 1 169 ? -12.750 0.945 18.041 1.00 91.56 169 VAL A N 1
ATOM 1239 C CA . VAL A 1 169 ? -14.062 0.665 18.626 1.00 91.56 169 VAL A CA 1
ATOM 1240 C C . VAL A 1 169 ? -15.006 1.807 18.250 1.00 91.56 169 VAL A C 1
ATOM 1242 O O . VAL A 1 169 ? -14.709 2.982 18.478 1.00 91.56 169 VAL A O 1
ATOM 1245 N N . MET A 1 170 ? -16.136 1.463 17.636 1.00 93.25 170 MET A N 1
ATOM 1246 C CA . MET A 1 170 ? -17.064 2.362 16.945 1.00 93.25 170 MET A CA 1
ATOM 1247 C C . MET A 1 170 ? -18.472 2.308 17.569 1.00 93.25 170 MET A C 1
ATOM 1249 O O . MET A 1 170 ? -19.427 1.874 16.907 1.00 93.25 170 MET A O 1
ATOM 1253 N N . PRO A 1 171 ? -18.639 2.756 18.827 1.00 90.94 171 PRO A N 1
ATOM 1254 C CA . PRO A 1 171 ? -19.927 2.715 19.511 1.00 90.94 171 PRO A CA 1
ATOM 1255 C C . PRO A 1 171 ? -20.960 3.619 18.824 1.00 90.94 171 PRO A C 1
ATOM 1257 O O . PRO A 1 171 ? -20.639 4.681 18.276 1.00 90.94 171 PRO A O 1
ATOM 1260 N N . TYR A 1 172 ? -22.226 3.200 18.847 1.00 90.62 172 TYR A N 1
ATOM 1261 C CA . TYR A 1 172 ? -23.305 3.936 18.192 1.00 90.62 172 TYR A CA 1
ATOM 1262 C C . TYR A 1 172 ? -23.549 5.294 18.866 1.00 90.62 172 TYR A C 1
ATOM 1264 O O . TYR A 1 172 ? -23.754 5.379 20.072 1.00 90.62 172 TYR A O 1
ATOM 1272 N N . GLN A 1 173 ? -23.545 6.372 18.076 1.00 90.50 173 GLN A N 1
ATOM 1273 C CA . GLN A 1 173 ? -23.721 7.763 18.527 1.00 90.50 173 GLN A CA 1
ATOM 1274 C C . GLN A 1 173 ? -22.726 8.234 19.607 1.00 90.50 173 GLN A C 1
ATOM 1276 O O . GLN A 1 173 ? -22.942 9.273 20.238 1.00 90.50 173 GLN A O 1
ATOM 1281 N N . ALA A 1 174 ? -21.608 7.529 19.780 1.00 89.62 174 ALA A N 1
ATOM 1282 C CA . ALA A 1 174 ? -20.543 7.874 20.711 1.00 89.62 174 ALA A CA 1
ATOM 1283 C C . ALA A 1 174 ? -19.202 8.063 19.980 1.00 89.62 174 ALA A C 1
ATOM 1285 O O . ALA A 1 174 ? -19.073 7.818 18.780 1.00 89.62 174 ALA A O 1
ATOM 1286 N N . ASN A 1 175 ? -18.207 8.612 20.682 1.00 90.38 175 ASN A N 1
ATOM 1287 C CA . ASN A 1 175 ? -16.904 8.856 20.061 1.00 90.38 175 ASN A CA 1
ATOM 1288 C C . ASN A 1 175 ? -16.165 7.529 19.853 1.00 90.38 175 ASN A C 1
ATOM 1290 O O . ASN A 1 175 ? -16.189 6.708 20.768 1.00 90.38 175 ASN A O 1
ATOM 1294 N N . PRO A 1 176 ? -15.460 7.361 18.723 1.00 92.44 176 PRO A N 1
ATOM 1295 C CA . PRO A 1 176 ? -14.614 6.199 18.518 1.00 92.44 176 PRO A CA 1
ATOM 1296 C C . PRO A 1 176 ? -13.423 6.187 19.484 1.00 92.44 176 PRO A C 1
ATOM 1298 O O . PRO A 1 176 ? -12.966 7.248 19.942 1.00 92.44 176 PRO A O 1
ATOM 1301 N N . SER A 1 177 ? -12.927 4.984 19.769 1.00 89.06 177 SER A N 1
ATOM 1302 C CA . SER A 1 177 ? -11.740 4.739 20.589 1.00 89.06 177 SER A CA 1
ATOM 1303 C C . SER A 1 177 ? -10.755 3.824 19.843 1.00 89.06 177 SER A C 1
ATOM 1305 O O . SER A 1 177 ? -11.145 2.715 19.488 1.00 89.06 177 SER A O 1
ATOM 1307 N N . PRO A 1 178 ? -9.505 4.252 19.584 1.00 90.38 178 PRO A N 1
ATOM 1308 C CA . PRO A 1 178 ? -9.004 5.614 19.748 1.00 90.38 178 PRO A CA 1
ATOM 1309 C C . PRO A 1 178 ? -9.673 6.588 18.757 1.00 90.38 178 PRO A C 1
ATOM 1311 O O . PRO A 1 178 ? -10.381 6.202 17.832 1.00 90.38 178 PRO A O 1
ATOM 1314 N N . ARG A 1 179 ? -9.472 7.897 18.953 1.00 91.31 179 ARG A N 1
ATOM 1315 C CA . ARG A 1 179 ? -10.042 8.926 18.054 1.00 91.31 179 ARG A CA 1
ATOM 1316 C C . ARG A 1 179 ? -9.267 9.112 16.754 1.00 91.31 179 ARG A C 1
ATOM 1318 O O . ARG A 1 179 ? -9.784 9.719 15.826 1.00 91.31 179 ARG A O 1
ATOM 1325 N N . GLU A 1 180 ? -8.019 8.682 16.752 1.00 91.44 180 GLU A N 1
ATOM 1326 C CA . GLU A 1 180 ? -7.077 8.730 15.646 1.00 91.44 180 GLU A CA 1
ATOM 1327 C C . GLU A 1 180 ? -5.985 7.706 15.944 1.00 91.44 180 GLU A C 1
ATOM 1329 O O . GLU A 1 180 ? -5.700 7.447 17.118 1.00 91.44 180 GLU A O 1
ATOM 1334 N N . ASP A 1 181 ? -5.393 7.140 14.901 1.00 89.62 181 ASP A N 1
ATOM 1335 C CA . ASP A 1 181 ? -4.227 6.270 15.026 1.00 89.62 181 ASP A CA 1
ATOM 1336 C C . ASP A 1 181 ? -3.246 6.527 13.874 1.00 89.62 181 ASP A C 1
ATOM 1338 O O . ASP A 1 181 ? -3.648 6.908 12.766 1.00 89.62 181 ASP A O 1
ATOM 1342 N N . ASP A 1 182 ? -1.958 6.365 14.161 1.00 88.44 182 ASP A N 1
ATOM 1343 C CA . ASP A 1 182 ? -0.849 6.791 13.314 1.00 88.44 182 ASP A CA 1
ATOM 1344 C C . ASP A 1 182 ? -0.108 5.566 12.753 1.00 88.44 182 ASP A C 1
ATOM 1346 O O . ASP A 1 182 ? 0.491 4.785 13.488 1.00 88.44 182 ASP A O 1
ATOM 1350 N N . LEU A 1 183 ? -0.100 5.422 11.427 1.00 78.56 183 LEU A N 1
ATOM 1351 C CA . LEU A 1 183 ? 0.696 4.433 10.707 1.00 78.56 183 LEU A CA 1
ATOM 1352 C C . LEU A 1 183 ? 2.094 4.974 10.439 1.00 78.56 183 LEU A C 1
ATOM 1354 O O . LEU A 1 183 ? 2.212 6.009 9.783 1.00 78.56 183 LEU A O 1
ATOM 1358 N N . ASP A 1 184 ? 3.136 4.223 10.790 1.00 77.56 184 ASP A N 1
ATOM 1359 C CA . ASP A 1 184 ? 4.471 4.407 10.236 1.00 77.56 184 ASP A CA 1
ATOM 1360 C C . ASP A 1 184 ? 4.744 3.449 9.069 1.00 77.56 184 ASP A C 1
ATOM 1362 O O . ASP A 1 184 ? 4.399 2.267 9.057 1.00 77.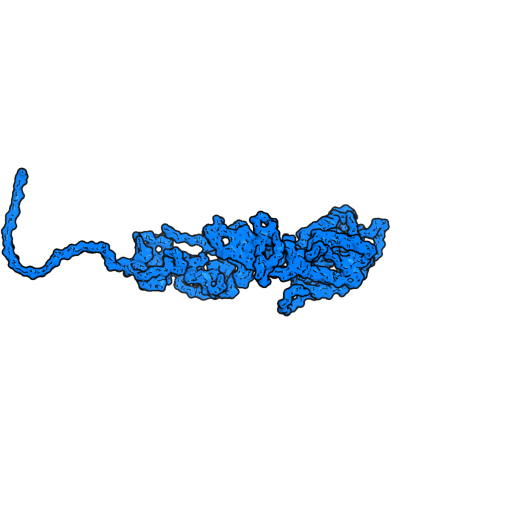56 184 ASP A O 1
ATOM 1366 N N . PHE A 1 185 ? 5.377 3.982 8.032 1.00 73.31 185 PHE A N 1
ATOM 1367 C CA . PHE A 1 185 ? 5.681 3.257 6.815 1.00 73.31 185 PHE A CA 1
ATOM 1368 C C . PHE A 1 185 ? 7.098 3.567 6.337 1.00 73.31 185 PHE A C 1
ATOM 1370 O O . PHE A 1 185 ? 7.495 4.714 6.110 1.00 73.31 185 PHE A O 1
ATOM 1377 N N . ALA A 1 186 ? 7.863 2.507 6.090 1.00 66.50 186 ALA A N 1
ATOM 1378 C CA . ALA A 1 186 ? 9.144 2.609 5.412 1.00 66.50 186 ALA A CA 1
ATOM 1379 C C . ALA A 1 186 ? 8.932 2.609 3.891 1.00 66.50 186 ALA A C 1
ATOM 1381 O O . ALA A 1 186 ? 8.500 1.608 3.327 1.00 66.50 186 ALA A O 1
ATOM 1382 N N . THR A 1 187 ? 9.321 3.686 3.197 1.00 66.38 187 THR A N 1
ATOM 1383 C CA . THR A 1 187 ? 9.232 3.816 1.720 1.00 66.38 187 THR A CA 1
ATOM 1384 C C . THR A 1 187 ? 10.220 2.943 0.937 1.00 66.38 187 THR A C 1
ATOM 1386 O O . THR A 1 187 ? 10.728 3.329 -0.119 1.00 66.38 187 THR A O 1
ATOM 1389 N N . GLU A 1 188 ? 10.551 1.760 1.445 1.00 66.25 188 GLU A N 1
ATOM 1390 C CA . GLU A 1 188 ? 11.417 0.823 0.745 1.00 66.25 188 GLU A CA 1
ATOM 1391 C C . GLU A 1 188 ? 10.668 0.185 -0.432 1.00 66.25 188 GLU A C 1
ATOM 1393 O O . GLU A 1 188 ? 9.638 -0.468 -0.271 1.00 66.25 188 GLU A O 1
ATOM 1398 N N . LEU A 1 189 ? 11.210 0.342 -1.641 1.00 67.94 189 LEU A N 1
ATOM 1399 C CA . LEU A 1 189 ? 10.703 -0.342 -2.828 1.00 67.94 189 LEU A CA 1
ATOM 1400 C C . LEU A 1 189 ? 10.976 -1.851 -2.709 1.00 67.94 189 LEU A C 1
ATOM 1402 O O . LEU A 1 189 ? 12.097 -2.314 -2.941 1.00 67.94 189 LEU A O 1
ATOM 1406 N N . LYS A 1 190 ? 9.943 -2.626 -2.363 1.00 74.62 190 LYS A N 1
ATOM 1407 C CA . LYS A 1 190 ? 10.036 -4.087 -2.192 1.00 74.62 190 LYS A CA 1
ATOM 1408 C C . LYS A 1 190 ? 10.230 -4.815 -3.530 1.00 74.62 190 LYS A C 1
ATOM 1410 O O . LYS A 1 190 ? 11.016 -5.762 -3.605 1.00 74.62 190 LYS A O 1
ATOM 1415 N N . ALA A 1 191 ? 9.581 -4.351 -4.599 1.00 83.69 191 ALA A N 1
ATOM 1416 C CA . ALA A 1 191 ? 9.604 -5.011 -5.901 1.00 83.69 191 ALA A CA 1
ATOM 1417 C C . ALA A 1 191 ? 9.805 -4.030 -7.066 1.00 83.69 191 ALA A C 1
ATOM 1419 O O . ALA A 1 191 ? 9.213 -2.952 -7.119 1.00 83.69 191 ALA A O 1
ATOM 1420 N N . VAL A 1 192 ? 10.647 -4.423 -8.025 1.00 89.00 192 VAL A N 1
ATOM 1421 C CA . VAL A 1 192 ? 10.906 -3.672 -9.262 1.00 89.00 192 VAL A CA 1
ATOM 1422 C C . VAL A 1 192 ? 10.882 -4.636 -10.438 1.00 89.00 192 VAL A C 1
ATOM 1424 O O . VAL A 1 192 ? 11.548 -5.675 -10.419 1.00 89.00 192 VAL A O 1
ATOM 1427 N N . ASP A 1 193 ? 10.177 -4.252 -11.497 1.00 93.56 193 ASP A N 1
ATOM 1428 C CA . ASP A 1 193 ? 10.128 -5.016 -12.736 1.00 93.56 193 ASP A CA 1
ATOM 1429 C C . ASP A 1 193 ? 10.845 -4.264 -13.855 1.00 93.56 193 ASP A C 1
ATOM 1431 O O . ASP A 1 193 ? 10.364 -3.276 -14.412 1.00 93.56 193 ASP A O 1
ATOM 1435 N N . LEU A 1 194 ? 12.025 -4.763 -14.207 1.00 94.38 194 LEU A N 1
ATOM 1436 C CA . LEU A 1 194 ? 12.891 -4.183 -15.219 1.00 94.38 194 LEU A CA 1
ATOM 1437 C C . LEU A 1 194 ? 12.587 -4.758 -16.608 1.00 94.38 194 LEU A C 1
ATOM 1439 O O . LEU A 1 194 ? 12.888 -5.916 -16.894 1.00 94.38 194 LEU A O 1
ATOM 1443 N N . TYR A 1 195 ? 12.098 -3.937 -17.532 1.00 96.75 195 TYR A N 1
ATOM 1444 C CA . TYR A 1 195 ? 11.938 -4.322 -18.932 1.00 96.75 195 TYR A CA 1
ATOM 1445 C C . TYR A 1 195 ? 12.918 -3.582 -19.835 1.00 96.75 195 TYR A C 1
ATOM 1447 O O . TYR A 1 195 ? 12.849 -2.364 -19.997 1.00 96.75 195 TYR A O 1
ATOM 1455 N N . VAL A 1 196 ? 13.835 -4.325 -20.456 1.00 95.88 196 VAL A N 1
ATOM 1456 C CA . VAL A 1 196 ? 14.838 -3.742 -21.353 1.00 95.88 196 VAL A CA 1
ATOM 1457 C C . VAL A 1 196 ? 14.322 -3.785 -22.791 1.00 95.88 196 VAL A C 1
ATOM 1459 O O . VAL A 1 196 ? 14.149 -4.859 -23.368 1.00 95.88 196 VAL A O 1
ATOM 1462 N N . LEU A 1 197 ? 14.090 -2.616 -23.381 1.00 95.12 197 LEU A N 1
ATOM 1463 C CA . LEU A 1 197 ? 13.791 -2.421 -24.796 1.00 95.12 197 LEU A CA 1
ATOM 1464 C C . LEU A 1 197 ? 15.067 -2.033 -25.532 1.00 95.12 197 LEU A C 1
ATOM 1466 O O . LEU A 1 197 ? 15.601 -0.944 -25.331 1.00 95.12 197 LEU A O 1
ATOM 1470 N N . VAL A 1 198 ? 15.546 -2.917 -26.404 1.00 93.44 198 VAL A N 1
ATOM 1471 C CA . VAL A 1 198 ? 16.811 -2.699 -27.114 1.00 93.44 198 VAL A CA 1
ATOM 1472 C C . VAL A 1 198 ? 16.578 -2.476 -28.599 1.00 93.44 198 VAL A C 1
ATOM 1474 O O . VAL A 1 198 ? 15.965 -3.312 -29.274 1.00 93.44 198 VAL A O 1
ATOM 1477 N N . ASP A 1 199 ? 17.117 -1.374 -29.109 1.00 90.75 199 ASP A N 1
ATOM 1478 C CA . ASP A 1 199 ? 17.303 -1.187 -30.537 1.00 90.75 199 ASP A CA 1
ATOM 1479 C C . ASP A 1 199 ? 18.267 -2.247 -31.091 1.00 90.75 199 ASP A C 1
ATOM 1481 O O . ASP A 1 199 ? 19.380 -2.461 -30.605 1.00 90.75 199 ASP A O 1
ATOM 1485 N N . ARG A 1 200 ? 17.796 -2.948 -32.118 1.00 90.00 200 ARG A N 1
ATOM 1486 C CA . ARG A 1 200 ? 18.505 -4.024 -32.796 1.00 90.00 200 ARG A CA 1
ATOM 1487 C C . ARG A 1 200 ? 19.143 -3.568 -34.106 1.00 90.00 200 ARG A C 1
ATOM 1489 O O . ARG A 1 200 ? 19.466 -4.430 -34.924 1.00 90.00 200 ARG A O 1
ATOM 1496 N N . SER A 1 201 ? 19.278 -2.272 -34.356 1.00 86.12 201 SER A N 1
ATOM 1497 C CA . SER A 1 201 ? 19.991 -1.735 -35.511 1.00 86.12 201 SER A CA 1
ATOM 1498 C C . SER A 1 201 ? 21.432 -2.263 -35.598 1.00 86.12 201 SER A C 1
ATOM 1500 O O . SER A 1 201 ? 22.018 -2.780 -34.640 1.00 86.12 201 SER A O 1
ATOM 1502 N N . GLY A 1 202 ? 22.022 -2.182 -36.793 1.00 84.94 202 GLY A N 1
ATOM 1503 C CA . GLY A 1 202 ? 23.402 -2.617 -37.007 1.00 84.94 202 GLY A CA 1
ATOM 1504 C C . GLY A 1 202 ? 24.423 -1.846 -36.158 1.00 84.94 202 GLY A C 1
ATOM 1505 O O . GLY A 1 202 ? 25.463 -2.415 -35.810 1.00 84.94 202 GLY A O 1
ATOM 1506 N N . SER A 1 203 ? 24.138 -0.589 -35.813 1.00 85.00 203 SER A N 1
ATOM 1507 C CA . SER A 1 203 ? 25.017 0.272 -35.017 1.00 85.00 203 SER A CA 1
ATOM 1508 C C . SER A 1 203 ? 25.036 -0.101 -33.532 1.00 85.00 203 SER A C 1
ATOM 1510 O O . SER A 1 203 ? 26.101 -0.035 -32.927 1.00 85.00 203 SER A O 1
ATOM 1512 N N . MET A 1 204 ? 23.950 -0.668 -33.002 1.00 88.94 204 MET A N 1
ATOM 1513 C CA . MET A 1 204 ? 23.827 -1.133 -31.609 1.00 88.94 204 MET A CA 1
ATOM 1514 C C . MET A 1 204 ? 24.468 -2.507 -31.321 1.00 88.94 204 MET A C 1
ATOM 1516 O O . MET A 1 204 ? 24.222 -3.134 -30.286 1.00 88.94 204 MET A O 1
ATOM 1520 N N . SER A 1 205 ? 25.276 -3.044 -32.242 1.00 89.31 205 SER A N 1
ATOM 1521 C CA . SER A 1 205 ? 25.832 -4.406 -32.139 1.00 89.31 205 SER A CA 1
ATOM 1522 C C . SER A 1 205 ? 26.674 -4.641 -30.875 1.00 89.31 205 SER A C 1
ATOM 1524 O O . SER A 1 205 ? 26.640 -5.741 -30.299 1.00 89.31 205 SER A O 1
ATOM 1526 N N . ASP A 1 206 ? 27.425 -3.626 -30.446 1.00 90.38 206 ASP A N 1
ATOM 1527 C CA . ASP A 1 206 ? 28.293 -3.705 -29.270 1.00 90.38 206 ASP A CA 1
ATOM 1528 C C . ASP A 1 206 ? 27.475 -3.593 -27.975 1.00 90.38 206 ASP A C 1
ATOM 1530 O O . ASP A 1 206 ? 27.679 -4.384 -27.048 1.00 90.38 206 ASP A O 1
ATOM 1534 N N . GLU A 1 207 ? 26.484 -2.704 -27.941 1.00 91.69 207 GLU A N 1
ATOM 1535 C CA . GLU A 1 207 ? 25.522 -2.527 -26.852 1.00 91.69 207 GLU A CA 1
ATOM 1536 C C . GLU A 1 207 ? 24.713 -3.812 -26.620 1.00 91.69 207 GLU A C 1
ATOM 1538 O O . GLU A 1 207 ? 24.668 -4.331 -25.501 1.00 91.69 207 GLU A O 1
ATOM 1543 N N . ILE A 1 208 ? 24.167 -4.410 -27.687 1.00 92.06 208 ILE A N 1
ATOM 1544 C CA . ILE A 1 208 ? 23.465 -5.706 -27.652 1.00 92.06 208 ILE A CA 1
ATOM 1545 C C . ILE A 1 208 ? 24.356 -6.797 -27.056 1.00 92.06 208 ILE A C 1
ATOM 1547 O O . ILE A 1 208 ? 23.903 -7.638 -26.272 1.00 92.06 208 ILE A O 1
ATOM 1551 N N . SER A 1 209 ? 25.633 -6.810 -27.440 1.00 92.56 209 SER A N 1
ATOM 1552 C CA . SER A 1 209 ? 26.601 -7.784 -26.938 1.00 92.56 209 SER A CA 1
ATOM 1553 C C . SER A 1 209 ? 26.939 -7.545 -25.466 1.00 92.56 209 SER A C 1
ATOM 1555 O O . SER A 1 209 ? 27.098 -8.516 -24.723 1.00 92.56 209 SER A O 1
ATOM 1557 N N . SER A 1 210 ? 27.005 -6.287 -25.025 1.00 92.44 210 SER A N 1
ATOM 1558 C CA . SER A 1 210 ? 27.184 -5.938 -23.614 1.00 92.44 210 SER A CA 1
ATOM 1559 C C . SER A 1 210 ? 25.999 -6.403 -22.768 1.00 92.44 210 SER A C 1
ATOM 1561 O O . SER A 1 210 ? 26.199 -7.142 -21.802 1.00 92.44 210 SER A O 1
ATOM 1563 N N . ILE A 1 211 ? 24.771 -6.068 -23.172 1.00 91.62 211 ILE A N 1
ATOM 1564 C CA . ILE A 1 211 ? 23.541 -6.455 -22.465 1.00 91.62 211 ILE A CA 1
ATOM 1565 C C . ILE A 1 211 ? 23.443 -7.986 -22.380 1.00 91.62 211 ILE A C 1
ATOM 1567 O O . ILE A 1 211 ? 23.309 -8.541 -21.289 1.00 91.62 211 ILE A O 1
ATOM 1571 N N . ARG A 1 212 ? 23.627 -8.704 -23.501 1.00 93.25 212 ARG A N 1
ATOM 1572 C CA . ARG A 1 212 ? 23.575 -10.179 -23.527 1.00 93.25 212 ARG A CA 1
ATOM 1573 C C . ARG A 1 212 ? 24.514 -10.826 -22.506 1.00 93.25 212 ARG A C 1
ATOM 1575 O O . ARG A 1 212 ? 24.161 -11.839 -21.906 1.00 93.25 212 ARG A O 1
ATOM 1582 N N . ASN A 1 213 ? 25.729 -10.301 -22.376 1.00 92.88 213 ASN A N 1
ATOM 1583 C CA . ASN A 1 213 ? 26.784 -10.956 -21.608 1.00 92.88 213 ASN A CA 1
ATOM 1584 C C . ASN A 1 213 ? 26.803 -10.559 -20.130 1.00 92.88 213 ASN A C 1
ATOM 1586 O O . ASN A 1 213 ? 27.325 -11.332 -19.330 1.00 92.88 213 ASN A O 1
ATOM 1590 N N . ASN A 1 214 ? 26.254 -9.394 -19.774 1.00 93.00 214 ASN A N 1
ATOM 1591 C CA . ASN A 1 214 ? 26.433 -8.813 -18.443 1.00 93.00 214 ASN A CA 1
ATOM 1592 C C . ASN A 1 214 ? 25.136 -8.668 -17.631 1.00 93.00 214 ASN A C 1
ATOM 1594 O O . ASN A 1 214 ? 25.234 -8.492 -16.421 1.00 93.00 214 ASN A O 1
ATOM 1598 N N . MET A 1 215 ? 23.942 -8.782 -18.233 1.00 90.50 215 MET A N 1
ATOM 1599 C CA . MET A 1 215 ? 22.680 -8.594 -17.493 1.00 90.50 215 MET A CA 1
ATOM 1600 C C . MET A 1 215 ? 22.479 -9.573 -16.327 1.00 90.50 215 MET A C 1
ATOM 1602 O O . MET A 1 215 ? 21.910 -9.179 -15.318 1.00 90.50 215 MET A O 1
ATOM 1606 N N . ASP A 1 216 ? 22.996 -10.806 -16.413 1.00 91.50 216 ASP A N 1
ATOM 1607 C CA . ASP A 1 216 ? 22.963 -11.756 -15.283 1.00 91.50 216 ASP A CA 1
ATOM 1608 C C . ASP A 1 216 ? 23.698 -11.193 -14.059 1.00 91.50 216 ASP A C 1
ATOM 1610 O O . ASP A 1 216 ? 23.184 -11.240 -12.945 1.00 91.50 216 ASP A O 1
ATOM 1614 N N . SER A 1 217 ? 24.870 -10.586 -14.266 1.00 90.81 217 SER A N 1
ATOM 1615 C CA . SER A 1 217 ? 25.616 -9.919 -13.195 1.00 90.81 217 SER A CA 1
ATOM 1616 C C . SER A 1 217 ? 24.899 -8.667 -12.696 1.00 90.81 217 SER A C 1
ATOM 1618 O O . SER A 1 217 ? 24.842 -8.459 -11.492 1.00 90.81 217 SER A O 1
ATOM 1620 N N . VAL A 1 218 ? 24.329 -7.858 -13.598 1.00 89.06 218 VAL A N 1
ATOM 1621 C CA . VAL A 1 218 ? 23.607 -6.626 -13.233 1.00 89.06 218 VAL A CA 1
ATOM 1622 C C . VAL A 1 218 ? 22.419 -6.940 -12.327 1.00 89.06 218 VAL A C 1
ATOM 1624 O O . VAL A 1 218 ? 22.335 -6.401 -11.228 1.00 89.06 218 VAL A O 1
ATOM 1627 N N . VAL A 1 219 ? 21.543 -7.866 -12.731 1.00 89.31 219 VAL A N 1
ATOM 1628 C CA . VAL A 1 219 ? 20.371 -8.249 -11.925 1.00 89.31 219 VAL A CA 1
ATOM 1629 C C . VAL A 1 219 ? 20.815 -8.816 -10.573 1.00 89.31 219 VAL A C 1
ATOM 1631 O O . VAL A 1 219 ? 20.277 -8.425 -9.541 1.00 89.31 219 VAL A O 1
ATOM 1634 N N . ARG A 1 220 ? 21.855 -9.661 -10.535 1.00 88.31 220 ARG A N 1
ATOM 1635 C CA . ARG A 1 220 ? 22.399 -10.200 -9.273 1.00 88.31 220 ARG A CA 1
ATOM 1636 C C . ARG A 1 220 ? 23.008 -9.140 -8.355 1.00 88.31 220 ARG A C 1
ATOM 1638 O O . ARG A 1 220 ? 22.883 -9.280 -7.148 1.00 88.31 220 ARG A O 1
ATOM 1645 N N . ASN A 1 221 ? 23.675 -8.125 -8.901 1.00 86.94 221 ASN A N 1
ATOM 1646 C CA . ASN A 1 221 ? 24.292 -7.046 -8.121 1.00 86.94 221 ASN A CA 1
ATOM 1647 C C . ASN A 1 221 ? 23.262 -6.075 -7.530 1.00 86.94 221 ASN A C 1
ATOM 1649 O O . ASN A 1 221 ? 23.575 -5.349 -6.586 1.00 86.94 221 ASN A O 1
ATOM 1653 N N . LEU A 1 222 ? 22.076 -6.014 -8.135 1.00 85.50 222 LEU A N 1
ATOM 1654 C CA . LEU A 1 222 ? 20.969 -5.171 -7.698 1.00 85.50 222 LEU A CA 1
ATOM 1655 C C . LEU A 1 222 ? 20.010 -5.915 -6.765 1.00 85.50 222 LEU A C 1
ATOM 1657 O O . LEU A 1 222 ? 19.345 -5.269 -5.969 1.00 85.50 222 LEU A O 1
ATOM 1661 N N . THR A 1 223 ? 19.939 -7.246 -6.847 1.00 85.88 223 THR A N 1
ATOM 1662 C CA . THR A 1 223 ? 19.057 -8.065 -6.000 1.00 85.88 223 THR A CA 1
ATOM 1663 C C . THR A 1 223 ? 19.707 -8.341 -4.647 1.00 85.88 223 THR A C 1
ATOM 1665 O O . THR A 1 223 ? 20.904 -8.627 -4.574 1.00 85.88 223 THR A O 1
ATOM 1668 N N . CYS A 1 224 ? 18.925 -8.304 -3.571 1.00 77.38 224 CYS A N 1
ATOM 1669 C CA . CYS A 1 224 ? 19.422 -8.640 -2.243 1.00 77.38 224 CYS A CA 1
ATOM 1670 C C . CYS A 1 224 ? 19.887 -10.101 -2.141 1.00 77.38 224 CYS A C 1
ATOM 1672 O O . CYS A 1 224 ? 19.318 -11.017 -2.739 1.00 77.38 224 CYS A O 1
ATOM 1674 N N . ALA A 1 225 ? 20.943 -10.333 -1.356 1.00 65.62 225 ALA A N 1
ATOM 1675 C CA . ALA A 1 225 ? 21.346 -11.688 -1.000 1.00 65.62 225 ALA A CA 1
ATOM 1676 C C . ALA A 1 225 ? 20.255 -12.336 -0.120 1.00 65.62 225 ALA A C 1
ATOM 1678 O O . ALA A 1 225 ? 19.693 -11.646 0.732 1.00 65.62 225 ALA A O 1
ATOM 1679 N N . PRO A 1 226 ? 19.962 -13.643 -0.274 1.00 56.97 226 PRO A N 1
ATOM 1680 C CA . PRO A 1 226 ? 18.970 -14.314 0.560 1.00 56.97 226 PRO A CA 1
ATOM 1681 C C . PRO A 1 226 ? 19.331 -14.170 2.046 1.00 56.97 226 PRO A C 1
ATOM 1683 O O . PRO A 1 226 ? 20.466 -14.441 2.438 1.00 56.97 226 PRO A O 1
ATOM 1686 N N . ALA A 1 227 ? 18.347 -13.691 2.810 1.00 48.62 227 ALA A N 1
ATOM 1687 C CA . ALA A 1 227 ? 18.403 -13.117 4.154 1.00 48.62 227 ALA A CA 1
ATOM 1688 C C . ALA A 1 227 ? 19.657 -13.405 5.006 1.00 48.62 227 ALA A C 1
ATOM 1690 O O . ALA A 1 227 ? 19.903 -14.518 5.474 1.00 48.62 227 ALA A O 1
ATOM 1691 N N . GLY A 1 228 ? 20.374 -12.322 5.304 1.00 40.53 228 GLY A N 1
ATOM 1692 C CA . GLY A 1 228 ? 21.299 -12.191 6.422 1.00 40.53 228 GLY A CA 1
ATOM 1693 C C . GLY A 1 228 ? 21.293 -10.740 6.901 1.00 40.53 228 GLY A C 1
ATOM 1694 O O . GLY A 1 228 ? 22.084 -9.941 6.426 1.00 40.53 228 GLY A O 1
ATOM 1695 N N . ASN A 1 229 ? 20.374 -10.433 7.816 1.00 42.25 229 ASN A N 1
ATOM 1696 C CA . ASN A 1 229 ? 20.326 -9.283 8.727 1.00 42.25 229 ASN A CA 1
ATOM 1697 C C . ASN A 1 229 ? 20.597 -7.881 8.129 1.00 42.25 229 ASN A C 1
ATOM 1699 O O . ASN A 1 229 ? 21.719 -7.384 8.178 1.00 42.25 229 ASN A O 1
ATOM 1703 N N . GLY A 1 230 ? 19.518 -7.208 7.712 1.00 48.03 230 GLY A N 1
ATOM 1704 C CA . GLY A 1 230 ? 19.240 -5.809 8.072 1.00 48.03 230 GLY A CA 1
ATOM 1705 C C . GLY A 1 230 ? 20.283 -4.741 7.733 1.00 48.03 230 GLY A C 1
ATOM 1706 O O . GLY A 1 230 ? 20.817 -4.106 8.642 1.00 48.03 230 GLY A O 1
ATOM 1707 N N . GLN A 1 231 ? 20.497 -4.458 6.447 1.00 43.41 231 GLN A N 1
ATOM 1708 C CA . GLN A 1 231 ? 20.904 -3.111 6.038 1.00 43.41 231 GLN A CA 1
ATOM 1709 C C . GLN A 1 231 ? 19.850 -2.525 5.087 1.00 43.41 231 GLN A C 1
ATOM 1711 O O . GLN A 1 231 ? 19.581 -3.152 4.061 1.00 43.41 231 GLN A O 1
ATOM 1716 N N . PRO A 1 232 ? 19.262 -1.359 5.406 1.00 42.22 232 PRO A N 1
ATOM 1717 C CA . PRO A 1 232 ? 18.340 -0.679 4.505 1.00 42.22 232 PRO A CA 1
ATOM 1718 C C . PRO A 1 232 ? 19.096 -0.096 3.296 1.00 42.22 232 PRO A C 1
ATOM 1720 O O . PRO A 1 232 ? 20.199 0.439 3.438 1.00 42.22 232 PRO A O 1
ATOM 1723 N N . GLY A 1 233 ? 18.499 -0.199 2.104 1.00 52.25 233 GLY A N 1
ATOM 1724 C CA . GLY A 1 233 ? 18.781 0.695 0.969 1.00 52.25 233 GLY A CA 1
ATOM 1725 C C . GLY A 1 233 ? 19.920 0.380 -0.023 1.00 52.25 233 GLY A C 1
ATOM 1726 O O . GLY A 1 233 ? 20.185 1.224 -0.878 1.00 52.25 233 GLY A O 1
ATOM 1727 N N . GLU A 1 234 ? 20.605 -0.775 0.008 1.00 62.66 234 GLU A N 1
ATOM 1728 C CA . GLU A 1 234 ? 21.663 -1.080 -0.996 1.00 62.66 234 GLU A CA 1
ATOM 1729 C C . GLU A 1 234 ? 21.241 -2.034 -2.137 1.00 62.66 234 GLU A C 1
ATOM 1731 O O . GLU A 1 234 ? 21.951 -2.140 -3.148 1.00 62.66 234 GLU A O 1
ATOM 1736 N N . CYS A 1 235 ? 20.099 -2.717 -2.007 1.00 73.00 235 CYS A N 1
ATOM 1737 C CA . CYS A 1 235 ? 19.619 -3.735 -2.947 1.00 73.00 235 CYS A CA 1
ATOM 1738 C C . CYS A 1 235 ? 18.081 -3.837 -2.971 1.00 73.00 235 CYS A C 1
ATOM 1740 O O . CYS A 1 235 ? 17.408 -3.393 -2.047 1.00 73.00 235 CYS A O 1
ATOM 1742 N N . ILE A 1 236 ? 17.532 -4.439 -4.028 1.00 78.62 236 ILE A N 1
ATOM 1743 C CA . ILE A 1 236 ? 16.097 -4.659 -4.262 1.00 78.62 236 ILE A CA 1
ATOM 1744 C C . ILE A 1 236 ? 15.738 -6.080 -3.812 1.00 78.62 236 ILE A C 1
ATOM 1746 O O . ILE A 1 236 ? 16.399 -7.035 -4.234 1.00 78.62 236 ILE A O 1
ATOM 1750 N N . GLN A 1 237 ? 14.698 -6.237 -2.986 1.00 79.19 237 GLN A N 1
ATOM 1751 C CA . GLN A 1 237 ? 14.264 -7.558 -2.502 1.00 79.19 237 GLN A CA 1
ATOM 1752 C C . GLN A 1 237 ? 13.793 -8.438 -3.664 1.00 79.19 237 GLN A C 1
ATOM 1754 O O . GLN A 1 237 ? 14.279 -9.556 -3.840 1.00 79.19 237 GLN A O 1
ATOM 1759 N N . GLU A 1 238 ? 12.915 -7.898 -4.511 1.00 85.38 238 GLU A N 1
ATOM 1760 C CA . GLU A 1 238 ? 12.362 -8.614 -5.656 1.00 85.38 238 GLU A CA 1
ATOM 1761 C C . GLU A 1 238 ? 12.558 -7.863 -6.975 1.00 85.38 238 GLU A C 1
ATOM 1763 O O . GLU A 1 238 ? 11.664 -7.170 -7.465 1.00 85.38 238 GLU A O 1
ATOM 1768 N N . LEU A 1 239 ? 13.730 -8.043 -7.590 1.00 89.19 239 LEU A N 1
ATOM 1769 C CA . LEU A 1 239 ? 14.006 -7.548 -8.938 1.00 89.19 239 LEU A CA 1
ATOM 1770 C C . LEU A 1 239 ? 13.718 -8.627 -9.984 1.00 89.19 239 LEU A C 1
ATOM 1772 O O . LEU A 1 239 ? 14.403 -9.653 -10.043 1.00 89.19 239 LEU A O 1
ATOM 1776 N N . TRP A 1 240 ? 12.734 -8.384 -10.846 1.00 93.19 240 TRP A N 1
ATOM 1777 C CA . TRP A 1 240 ? 12.476 -9.223 -12.015 1.00 93.19 240 TRP A CA 1
ATOM 1778 C C . TRP A 1 240 ? 12.921 -8.508 -13.280 1.00 93.19 240 TRP A C 1
ATOM 1780 O O . TRP A 1 240 ? 12.967 -7.281 -13.342 1.00 93.19 240 TRP A O 1
ATOM 1790 N N . SER A 1 241 ? 13.284 -9.278 -14.304 1.00 94.31 241 SER A N 1
ATOM 1791 C CA . SER A 1 241 ? 13.728 -8.707 -15.572 1.00 94.31 241 SER A CA 1
ATOM 1792 C C . SER A 1 241 ? 13.098 -9.388 -16.780 1.00 94.31 241 SER A C 1
ATOM 1794 O O . SER A 1 241 ? 12.906 -10.605 -16.794 1.00 94.31 241 SER A O 1
ATOM 1796 N N . GLY A 1 242 ? 12.788 -8.590 -17.796 1.00 95.75 242 GLY A N 1
ATOM 1797 C CA . GLY A 1 242 ? 12.255 -9.017 -19.085 1.00 95.75 242 GLY A CA 1
ATOM 1798 C C . GLY A 1 242 ? 12.959 -8.311 -20.246 1.00 95.75 242 GLY A C 1
ATOM 1799 O O . GLY A 1 242 ? 13.781 -7.408 -20.059 1.00 95.75 242 GLY A O 1
ATOM 1800 N N . LEU A 1 243 ? 12.649 -8.740 -21.469 1.00 96.19 243 LEU A N 1
ATOM 1801 C CA . LEU A 1 243 ? 13.309 -8.249 -22.679 1.00 96.19 243 LEU A CA 1
ATOM 1802 C C . LEU A 1 2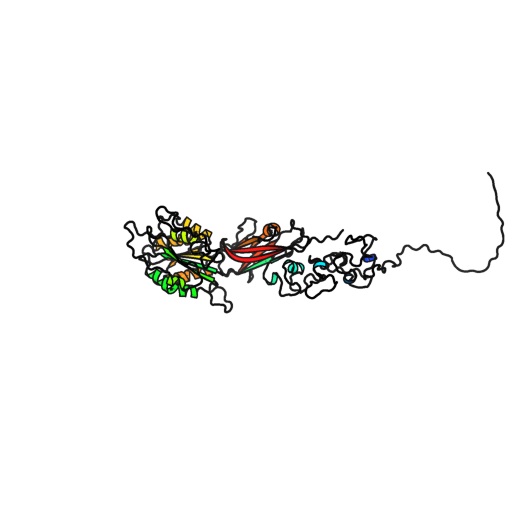43 ? 12.327 -8.045 -23.835 1.00 96.19 243 LEU A C 1
ATOM 1804 O O . LEU A 1 243 ? 11.520 -8.920 -24.172 1.00 96.19 243 LEU A O 1
ATOM 1808 N N . GLY A 1 244 ? 12.485 -6.912 -24.511 1.00 94.00 244 GLY A N 1
ATOM 1809 C CA . GLY A 1 244 ? 11.919 -6.637 -25.822 1.00 94.00 244 GLY A CA 1
ATOM 1810 C C . GLY A 1 244 ? 12.957 -6.026 -26.758 1.00 94.00 244 GLY A C 1
ATOM 1811 O O . GLY A 1 244 ? 14.028 -5.580 -26.349 1.00 94.00 244 GLY A O 1
ATOM 1812 N N . SER A 1 245 ? 12.652 -6.017 -28.049 1.00 91.81 245 SER A N 1
ATOM 1813 C CA . SER A 1 245 ? 13.491 -5.350 -29.044 1.00 91.81 245 SER A CA 1
ATOM 1814 C C . SER A 1 245 ? 12.662 -4.673 -30.117 1.00 91.81 245 SER A C 1
ATOM 1816 O O . SER A 1 245 ? 11.569 -5.142 -30.443 1.00 91.81 245 SER A O 1
ATOM 1818 N N . TYR A 1 246 ? 13.247 -3.677 -30.759 1.00 88.06 246 TYR A N 1
ATOM 1819 C CA . TYR A 1 246 ? 12.728 -3.064 -31.976 1.00 88.06 246 TYR A CA 1
ATOM 1820 C C . TYR A 1 246 ? 13.852 -2.914 -33.005 1.00 88.06 246 TYR A C 1
ATOM 1822 O O . TYR A 1 246 ? 15.014 -3.201 -32.732 1.00 88.06 246 TYR A O 1
ATOM 1830 N N . THR A 1 247 ? 13.490 -2.605 -34.243 1.00 84.94 247 THR A N 1
ATOM 1831 C CA . THR A 1 247 ? 14.438 -2.451 -35.354 1.00 84.94 247 THR A CA 1
ATOM 1832 C C . THR A 1 247 ? 13.868 -1.422 -36.327 1.00 84.94 247 THR A C 1
ATOM 1834 O O . THR A 1 247 ? 13.543 -0.331 -35.900 1.00 84.94 247 THR A O 1
ATOM 1837 N N . TYR A 1 248 ? 13.674 -1.735 -37.605 1.00 79.25 248 TYR A N 1
ATOM 1838 C CA . TYR A 1 248 ? 13.190 -0.790 -38.610 1.00 79.25 248 TYR A CA 1
ATOM 1839 C C . TYR A 1 248 ? 11.677 -0.890 -38.874 1.00 79.25 248 TYR A C 1
ATOM 1841 O O . TYR A 1 248 ? 11.098 -1.987 -38.859 1.00 79.25 248 TYR A O 1
ATOM 1849 N N . TYR A 1 249 ? 11.044 0.240 -39.219 1.00 71.12 249 TYR A N 1
ATOM 1850 C CA . TYR A 1 249 ? 9.697 0.242 -39.815 1.00 71.12 249 TYR A CA 1
ATOM 1851 C C . TYR A 1 249 ? 9.652 -0.641 -41.079 1.00 71.12 249 TYR A C 1
ATOM 1853 O O . TYR A 1 249 ? 10.626 -0.746 -41.822 1.00 71.12 249 TYR A O 1
ATOM 1861 N N . GLY A 1 250 ? 8.521 -1.317 -41.319 1.00 64.06 250 GLY A N 1
ATOM 1862 C CA . GLY A 1 250 ? 8.370 -2.263 -42.440 1.00 64.06 250 GLY A CA 1
ATOM 1863 C C . GLY A 1 250 ? 8.876 -3.685 -42.162 1.00 64.06 250 GLY A C 1
ATOM 1864 O O . GLY A 1 250 ? 8.637 -4.584 -42.970 1.00 64.06 250 GLY A O 1
ATOM 1865 N N . ARG A 1 251 ? 9.535 -3.911 -41.017 1.00 70.88 251 ARG A N 1
ATOM 1866 C CA . ARG A 1 251 ? 9.836 -5.246 -40.477 1.00 70.88 251 ARG A CA 1
ATOM 1867 C C . ARG A 1 251 ? 9.011 -5.500 -39.218 1.00 70.88 251 ARG A C 1
ATOM 1869 O O . ARG A 1 251 ? 7.798 -5.645 -39.305 1.00 70.88 251 ARG A O 1
ATOM 1876 N N . ASN A 1 252 ? 9.671 -5.532 -38.064 1.00 70.88 252 ASN A N 1
ATOM 1877 C CA . ASN A 1 252 ? 9.069 -5.840 -36.778 1.00 70.88 252 ASN A CA 1
ATOM 1878 C C . ASN A 1 252 ? 9.229 -4.615 -35.872 1.00 70.88 252 ASN A C 1
ATOM 1880 O O . ASN A 1 252 ? 10.333 -4.392 -35.370 1.00 70.88 252 ASN A O 1
ATOM 1884 N N . PRO A 1 253 ? 8.169 -3.811 -35.683 1.00 74.94 253 PRO A N 1
ATOM 1885 C CA . PRO A 1 253 ? 8.273 -2.584 -34.904 1.00 74.94 253 PRO A CA 1
ATOM 1886 C C . PRO A 1 253 ? 8.453 -2.841 -33.405 1.00 74.94 253 PRO A C 1
ATOM 1888 O O . PRO A 1 253 ? 9.057 -2.042 -32.706 1.00 74.94 253 PRO A O 1
ATOM 1891 N N . PHE A 1 254 ? 7.988 -3.985 -32.920 1.00 84.69 254 PHE A N 1
ATOM 1892 C CA . PHE A 1 254 ? 8.217 -4.448 -31.564 1.00 84.69 254 PHE A CA 1
ATOM 1893 C C . PHE A 1 254 ? 8.220 -5.974 -31.569 1.00 84.69 254 PHE A C 1
ATOM 1895 O O . PHE 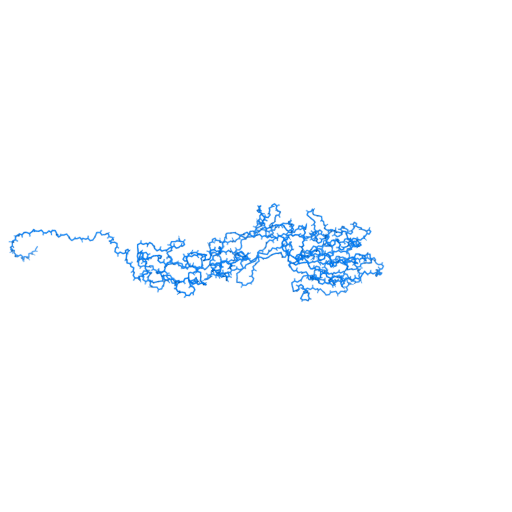A 1 254 ? 7.410 -6.603 -32.254 1.00 84.69 254 PHE A O 1
ATOM 1902 N N . ILE A 1 255 ? 9.154 -6.566 -30.835 1.00 87.12 255 ILE A N 1
ATOM 1903 C CA . ILE A 1 255 ? 9.209 -7.999 -30.572 1.00 87.12 255 ILE A CA 1
ATOM 1904 C C . ILE A 1 255 ? 9.408 -8.168 -29.076 1.00 87.12 255 ILE A C 1
ATOM 1906 O O . ILE A 1 255 ? 10.439 -7.774 -28.529 1.00 87.12 255 ILE A O 1
ATOM 1910 N N . HIS A 1 256 ? 8.431 -8.791 -28.437 1.00 90.50 256 HIS A N 1
ATOM 1911 C CA . HIS A 1 256 ? 8.568 -9.285 -27.082 1.00 90.50 256 HIS A CA 1
ATOM 1912 C C . HIS A 1 256 ? 9.363 -10.605 -27.092 1.00 90.50 256 HIS A C 1
ATOM 1914 O O . HIS A 1 256 ? 9.036 -11.511 -27.863 1.00 90.50 256 HIS A O 1
ATOM 1920 N N . HIS A 1 257 ? 10.401 -10.714 -26.255 1.00 93.00 257 HIS A N 1
ATOM 1921 C CA . HIS A 1 257 ? 11.245 -11.918 -26.154 1.00 93.00 257 HIS A CA 1
ATOM 1922 C C . HIS A 1 257 ? 11.102 -12.651 -24.826 1.00 93.00 257 HIS A C 1
ATOM 1924 O O . HIS A 1 257 ? 11.324 -13.862 -24.782 1.00 93.00 257 HIS A O 1
ATOM 1930 N N . LEU A 1 258 ? 10.819 -11.919 -23.747 1.00 94.62 258 LEU A N 1
ATOM 1931 C CA . LEU A 1 258 ? 10.833 -12.455 -22.395 1.00 94.62 258 LEU A CA 1
ATOM 1932 C C . LEU A 1 258 ? 9.900 -11.683 -21.470 1.00 94.62 258 LEU A C 1
ATOM 1934 O O . LEU A 1 258 ? 10.073 -10.471 -21.305 1.00 94.62 258 LEU A O 1
ATOM 1938 N N . ASP A 1 259 ? 8.983 -12.410 -20.840 1.00 95.00 259 ASP A N 1
ATOM 1939 C CA . ASP A 1 259 ? 8.189 -11.932 -19.708 1.00 95.00 259 ASP A CA 1
ATOM 1940 C C . ASP A 1 259 ? 9.089 -11.569 -18.535 1.00 95.00 259 ASP A C 1
ATOM 1942 O O . ASP A 1 259 ? 10.169 -12.153 -18.372 1.00 95.00 259 ASP A O 1
ATOM 1946 N N . VAL A 1 260 ? 8.646 -10.616 -17.716 1.00 94.62 260 VAL A N 1
ATOM 1947 C CA . VAL A 1 260 ? 9.354 -10.322 -16.472 1.00 94.62 260 VAL A CA 1
ATOM 1948 C C . VAL A 1 260 ? 9.406 -11.582 -15.612 1.00 94.62 260 VAL A C 1
ATOM 1950 O O . VAL A 1 260 ? 8.425 -12.311 -15.455 1.00 94.62 260 VAL A O 1
ATOM 1953 N N . GLN A 1 261 ? 10.600 -11.893 -15.118 1.00 93.62 261 GLN A N 1
ATOM 1954 C CA . GLN A 1 261 ? 10.833 -13.069 -14.291 1.00 93.62 261 GLN A CA 1
ATOM 1955 C C . GLN A 1 261 ? 12.029 -12.884 -13.360 1.00 93.62 261 GLN A C 1
ATOM 1957 O O . GLN A 1 261 ? 12.925 -12.079 -13.620 1.00 93.62 261 GLN A O 1
ATOM 1962 N N . SER A 1 262 ? 12.100 -13.734 -12.339 1.00 91.62 262 SER A N 1
ATOM 1963 C CA . SER A 1 262 ? 13.153 -13.726 -11.321 1.00 91.62 262 SER A CA 1
ATOM 1964 C C . SER A 1 262 ? 14.496 -14.330 -11.756 1.00 91.62 262 SER A C 1
ATOM 1966 O O . SER A 1 262 ? 15.485 -14.190 -11.044 1.00 91.62 262 SER A O 1
ATOM 1968 N N . ASN A 1 263 ? 14.581 -15.032 -12.895 1.00 91.31 263 ASN A N 1
ATOM 1969 C CA . ASN A 1 263 ? 15.831 -15.672 -13.324 1.00 91.31 263 ASN A CA 1
ATOM 1970 C C . ASN A 1 263 ? 16.793 -14.663 -13.992 1.00 91.31 263 ASN A C 1
ATOM 1972 O O . ASN A 1 263 ? 16.581 -14.317 -15.161 1.00 91.31 263 ASN A O 1
ATOM 1976 N N . PRO A 1 264 ? 17.916 -14.283 -13.348 1.00 86.06 264 PRO A N 1
ATOM 1977 C CA . PRO A 1 264 ? 18.832 -13.265 -13.876 1.00 86.06 264 PRO A CA 1
ATOM 1978 C C . PRO A 1 264 ? 19.524 -13.691 -15.185 1.00 86.06 264 PRO A C 1
ATOM 1980 O O . PRO A 1 264 ? 19.902 -12.858 -16.008 1.00 86.06 264 PRO A O 1
ATOM 1983 N N . GLY A 1 265 ? 19.650 -14.998 -15.438 1.00 89.19 265 GLY A N 1
ATOM 1984 C CA . GLY A 1 265 ? 20.284 -15.529 -16.645 1.00 89.19 265 GLY A CA 1
ATOM 1985 C C . GLY A 1 265 ? 19.367 -15.609 -17.870 1.00 89.19 265 GLY A C 1
ATOM 1986 O O . GLY A 1 265 ? 19.832 -15.991 -18.948 1.00 89.19 265 GLY A O 1
ATOM 1987 N N . ALA A 1 266 ? 18.073 -15.301 -17.735 1.00 92.25 266 ALA A N 1
ATOM 1988 C CA . ALA A 1 266 ? 17.090 -15.550 -18.786 1.00 92.25 266 ALA A CA 1
ATOM 1989 C C . ALA A 1 266 ? 17.300 -14.665 -20.026 1.00 92.25 266 ALA A C 1
ATOM 1991 O O . ALA A 1 266 ? 17.309 -15.188 -21.144 1.00 92.25 266 ALA A O 1
ATOM 1992 N N . ILE A 1 267 ? 17.585 -13.368 -19.837 1.00 91.81 267 ILE A N 1
ATOM 1993 C CA . ILE A 1 267 ? 17.826 -12.400 -20.925 1.00 91.81 267 ILE A CA 1
ATOM 1994 C C . ILE A 1 267 ? 18.928 -12.887 -21.873 1.00 91.81 267 ILE A C 1
ATOM 1996 O O . ILE A 1 267 ? 18.772 -12.837 -23.094 1.00 91.81 267 ILE A O 1
ATOM 2000 N N . ARG A 1 268 ? 20.025 -13.436 -21.336 1.00 92.56 268 ARG A N 1
ATOM 2001 C CA . ARG A 1 268 ? 21.165 -13.920 -22.133 1.00 92.56 268 ARG A CA 1
ATOM 2002 C C . ARG A 1 268 ? 20.763 -14.944 -23.199 1.00 92.56 268 ARG A C 1
ATOM 2004 O O . ARG A 1 268 ? 21.360 -14.961 -24.275 1.00 92.56 268 ARG A O 1
ATOM 2011 N N . ASN A 1 269 ? 19.784 -15.797 -22.899 1.00 92.19 269 ASN A N 1
ATOM 2012 C CA . ASN A 1 269 ? 19.389 -16.912 -23.764 1.00 92.19 269 ASN A CA 1
ATOM 2013 C C . ASN A 1 269 ? 18.461 -16.490 -24.907 1.00 92.19 269 ASN A C 1
ATOM 2015 O O . ASN A 1 269 ? 18.391 -17.183 -25.921 1.00 92.19 269 ASN A O 1
ATOM 2019 N N . VAL A 1 270 ? 17.766 -15.367 -24.742 1.00 93.56 270 VAL A N 1
ATOM 2020 C CA . VAL A 1 270 ? 16.745 -14.880 -25.678 1.00 93.56 270 VAL A CA 1
ATOM 2021 C C . VAL A 1 270 ? 17.158 -13.593 -26.397 1.00 93.56 270 VAL A C 1
ATOM 2023 O O . VAL A 1 270 ? 16.550 -13.248 -27.403 1.00 93.56 270 VAL A O 1
ATOM 2026 N N . MET A 1 271 ? 18.224 -12.916 -25.946 1.00 92.56 271 MET A N 1
ATOM 2027 C CA . MET A 1 271 ? 18.717 -11.667 -26.535 1.00 92.56 271 MET A CA 1
ATOM 2028 C C . MET A 1 271 ? 19.111 -11.827 -28.015 1.00 92.56 271 MET A C 1
ATOM 2030 O O . MET A 1 271 ? 20.163 -12.424 -28.310 1.00 92.56 271 MET A O 1
ATOM 2034 N N . PRO A 1 272 ? 18.351 -11.246 -28.965 1.00 89.94 272 PRO A N 1
ATOM 2035 C CA . PRO A 1 272 ? 18.607 -11.424 -30.388 1.00 89.94 272 PRO A CA 1
ATOM 2036 C C . PRO A 1 272 ? 19.882 -10.686 -30.826 1.00 89.94 272 PRO A C 1
ATOM 2038 O O . PRO A 1 272 ? 20.324 -9.731 -30.192 1.00 89.94 272 PRO A O 1
ATOM 2041 N N . GLY A 1 273 ? 20.520 -11.145 -31.906 1.00 89.38 273 GLY A N 1
ATOM 2042 C CA . GLY A 1 273 ? 21.648 -10.431 -32.526 1.00 89.38 273 GLY A CA 1
ATOM 2043 C C . GLY A 1 273 ? 21.196 -9.186 -33.294 1.00 89.38 273 GLY A C 1
ATOM 2044 O O . GLY A 1 273 ? 20.022 -9.096 -33.647 1.00 89.38 273 GLY A O 1
ATOM 2045 N N . ALA A 1 274 ? 22.122 -8.272 -33.595 1.00 87.12 274 ALA A N 1
ATOM 2046 C CA . ALA A 1 274 ? 21.848 -7.087 -34.411 1.00 87.12 274 ALA A CA 1
ATOM 2047 C C . ALA A 1 274 ? 21.256 -7.448 -35.790 1.00 87.12 274 ALA A C 1
ATOM 2049 O O . ALA A 1 274 ? 21.642 -8.448 -36.409 1.00 87.12 274 ALA A O 1
ATOM 2050 N N . ASP A 1 275 ? 20.314 -6.643 -36.274 1.00 84.19 275 ASP A N 1
ATOM 2051 C CA . ASP A 1 275 ? 19.806 -6.691 -37.639 1.00 84.19 275 ASP A CA 1
ATOM 2052 C C . ASP A 1 275 ? 20.759 -5.913 -38.548 1.00 84.19 275 ASP A C 1
ATOM 2054 O O . ASP A 1 275 ? 20.766 -4.688 -38.586 1.00 84.19 275 ASP A O 1
ATOM 2058 N N . THR A 1 276 ? 21.572 -6.639 -39.312 1.00 71.75 276 THR A N 1
ATOM 2059 C CA . THR A 1 276 ? 22.439 -6.054 -40.348 1.00 71.75 276 THR A CA 1
ATOM 2060 C C . THR A 1 276 ? 21.700 -5.834 -41.671 1.00 71.75 276 THR A C 1
ATOM 2062 O O . THR A 1 276 ? 22.325 -5.599 -42.709 1.00 71.75 276 THR A O 1
ATOM 2065 N N . GLY A 1 277 ? 20.371 -5.975 -41.666 1.00 64.00 277 GLY A N 1
ATOM 2066 C CA . GLY A 1 277 ? 19.523 -5.834 -42.835 1.00 64.00 277 GLY A CA 1
ATOM 2067 C C . GLY A 1 277 ? 19.701 -4.484 -43.522 1.00 64.00 277 GLY A C 1
ATOM 2068 O O . GLY A 1 277 ? 19.705 -3.435 -42.890 1.00 64.00 277 GLY A O 1
ATOM 2069 N N . ASN A 1 278 ? 19.801 -4.523 -44.851 1.00 58.22 278 ASN A N 1
ATOM 2070 C CA . ASN A 1 278 ? 19.765 -3.335 -45.694 1.00 58.22 278 ASN A CA 1
ATOM 2071 C C . ASN A 1 278 ? 18.368 -2.707 -45.535 1.00 58.22 278 ASN A C 1
ATOM 2073 O O . ASN A 1 278 ? 17.401 -3.243 -46.089 1.00 58.22 278 ASN A O 1
ATOM 2077 N N . CYS A 1 279 ? 18.242 -1.648 -44.729 1.00 63.75 279 CYS A N 1
ATOM 2078 C CA . CYS A 1 279 ? 17.010 -0.865 -44.665 1.00 63.75 279 CYS A CA 1
ATOM 2079 C C . CYS A 1 279 ? 16.698 -0.400 -46.102 1.00 63.75 279 CYS A C 1
ATOM 2081 O O . CYS A 1 279 ? 17.615 -0.064 -46.865 1.00 63.75 279 CYS A O 1
ATOM 2083 N N . ASP A 1 280 ? 15.444 -0.529 -46.547 1.00 51.84 280 ASP A N 1
ATOM 2084 C CA . ASP A 1 280 ? 15.106 -0.123 -47.908 1.00 51.84 280 ASP A CA 1
ATOM 2085 C C . ASP A 1 280 ? 15.340 1.389 -48.071 1.00 51.84 280 ASP A C 1
ATOM 2087 O O . ASP A 1 280 ? 15.487 2.134 -47.106 1.00 51.84 280 ASP A O 1
ATOM 2091 N N . SER A 1 281 ? 15.483 1.848 -49.309 1.00 51.75 281 SER A N 1
ATOM 2092 C CA . SER A 1 281 ? 15.966 3.184 -49.693 1.00 51.75 281 SER A CA 1
ATOM 2093 C C . SER A 1 281 ? 15.105 4.388 -49.236 1.00 51.75 281 SER A C 1
ATOM 2095 O O . SER A 1 281 ? 15.230 5.469 -49.810 1.00 51.75 281 SER A O 1
ATOM 2097 N N . SER A 1 282 ? 14.239 4.212 -48.235 1.00 53.44 282 SER A N 1
ATOM 2098 C CA . SER A 1 282 ? 13.302 5.184 -47.653 1.00 53.44 282 SER A CA 1
ATOM 2099 C C . SER A 1 282 ? 13.805 5.873 -46.376 1.00 53.44 282 SER A C 1
ATOM 2101 O O . SER A 1 282 ? 13.071 6.681 -45.813 1.00 53.44 282 SER A O 1
ATOM 2103 N N . GLY A 1 283 ? 15.028 5.576 -45.926 1.00 60.44 283 GLY A N 1
ATOM 2104 C CA . GLY A 1 283 ? 15.572 6.050 -44.650 1.00 60.44 283 GLY A CA 1
ATOM 2105 C C . GLY A 1 283 ? 15.415 4.992 -43.559 1.00 60.44 283 GLY A C 1
ATOM 2106 O O . GLY A 1 283 ? 14.326 4.461 -43.354 1.00 60.44 283 GLY A O 1
ATOM 2107 N N . CYS A 1 284 ? 16.519 4.650 -42.891 1.00 69.88 284 CYS A N 1
ATOM 2108 C CA . CYS A 1 284 ? 16.474 3.801 -41.708 1.00 69.88 284 CYS A CA 1
ATOM 2109 C C . CYS A 1 284 ? 15.778 4.608 -40.606 1.00 69.88 284 CYS A C 1
ATOM 2111 O O . CYS A 1 284 ? 16.126 5.754 -40.347 1.00 69.88 284 CYS A O 1
ATOM 2113 N N . THR A 1 285 ? 14.694 4.076 -40.065 1.00 77.69 285 THR A N 1
ATOM 2114 C CA . THR A 1 285 ? 13.866 4.765 -39.081 1.00 77.69 285 THR A CA 1
ATOM 2115 C C . THR A 1 285 ? 13.404 3.708 -38.098 1.00 77.69 285 THR A C 1
ATOM 2117 O O . THR A 1 285 ? 12.913 2.648 -38.507 1.00 77.69 285 THR A O 1
ATOM 2120 N N . GLU A 1 286 ? 13.584 3.999 -36.819 1.00 83.19 286 GLU A N 1
ATOM 2121 C CA . GLU A 1 286 ? 13.300 3.093 -35.717 1.00 83.19 286 GLU A CA 1
ATOM 2122 C C . GLU A 1 286 ? 11.978 3.473 -35.017 1.00 83.19 286 GLU A C 1
ATOM 2124 O O . GLU A 1 286 ? 11.668 4.659 -34.855 1.00 83.19 286 GLU A O 1
ATOM 2129 N N . PRO A 1 287 ? 11.141 2.491 -34.638 1.00 83.50 287 PRO A N 1
ATOM 2130 C CA . PRO A 1 287 ? 9.844 2.704 -34.013 1.00 83.50 287 PRO A CA 1
ATOM 2131 C C . PRO A 1 287 ? 9.933 2.687 -32.478 1.00 83.50 287 PRO A C 1
ATOM 2133 O O . PRO A 1 287 ? 9.177 1.968 -31.823 1.00 83.50 287 PRO A O 1
ATOM 2136 N N . HIS A 1 288 ? 10.823 3.497 -31.887 1.00 87.56 288 HIS A N 1
ATOM 2137 C CA . HIS A 1 288 ? 11.043 3.553 -30.427 1.00 87.56 288 HIS A CA 1
ATOM 2138 C C . HIS A 1 288 ? 9.741 3.718 -29.640 1.00 87.56 288 HIS A C 1
ATOM 2140 O O . HIS A 1 288 ? 9.456 2.986 -28.695 1.00 87.56 288 HIS A O 1
ATOM 2146 N N . LEU A 1 289 ? 8.924 4.676 -30.077 1.00 88.50 289 LEU A N 1
ATOM 2147 C CA . LEU A 1 289 ? 7.682 5.066 -29.414 1.00 88.50 289 LEU A CA 1
ATOM 2148 C C . LEU A 1 289 ? 6.614 3.971 -29.491 1.00 88.50 289 LEU A C 1
ATOM 2150 O O . LEU A 1 289 ? 5.854 3.788 -28.546 1.00 88.50 289 LEU A O 1
ATOM 2154 N N . GLU A 1 290 ? 6.585 3.210 -30.587 1.00 85.12 290 GLU A N 1
ATOM 2155 C CA . GLU A 1 290 ? 5.674 2.072 -30.740 1.00 85.12 290 GLU A CA 1
ATOM 2156 C C . GLU A 1 290 ? 6.072 0.919 -29.814 1.00 85.12 290 GLU A C 1
ATOM 2158 O O . GLU A 1 290 ? 5.205 0.251 -29.253 1.00 85.12 290 GLU A O 1
ATOM 2163 N N . ALA A 1 291 ? 7.377 0.699 -29.627 1.00 88.44 291 ALA A N 1
ATOM 2164 C CA . ALA A 1 291 ? 7.888 -0.327 -28.727 1.00 88.44 291 ALA A CA 1
ATOM 2165 C C . ALA A 1 291 ? 7.549 -0.018 -27.263 1.00 88.44 291 ALA A C 1
ATOM 2167 O O . ALA A 1 291 ? 7.063 -0.904 -26.562 1.00 88.44 291 ALA A O 1
ATOM 2168 N N . VAL A 1 292 ? 7.732 1.233 -26.823 1.00 91.56 292 VAL A N 1
ATOM 2169 C CA . VAL A 1 292 ? 7.328 1.680 -25.476 1.00 91.56 292 VAL A CA 1
ATOM 2170 C C . VAL A 1 292 ? 5.814 1.570 -25.301 1.00 91.56 292 VAL A C 1
ATOM 2172 O O . VAL A 1 292 ? 5.354 0.977 -24.327 1.00 91.56 292 VAL A O 1
ATOM 2175 N N . PHE A 1 293 ? 5.039 2.078 -26.265 1.00 89.88 293 PHE A N 1
ATOM 2176 C CA . PHE A 1 293 ? 3.579 2.010 -26.226 1.00 89.88 293 PHE A CA 1
ATOM 2177 C C . PHE A 1 293 ? 3.078 0.567 -26.142 1.00 89.88 293 PHE A C 1
ATOM 2179 O O . PHE A 1 293 ? 2.234 0.257 -25.302 1.00 89.88 293 PHE A O 1
ATOM 2186 N N . SER A 1 294 ? 3.619 -0.321 -26.979 1.00 87.81 294 SER A N 1
ATOM 2187 C CA . SER A 1 294 ? 3.270 -1.740 -26.965 1.00 87.81 294 SER A CA 1
ATOM 2188 C C . SER A 1 294 ? 3.621 -2.349 -25.611 1.00 87.81 294 SER A C 1
ATOM 2190 O O . SER A 1 294 ? 2.750 -2.926 -24.963 1.00 87.81 294 SER A O 1
ATOM 2192 N N . ALA A 1 295 ? 4.868 -2.190 -25.153 1.00 91.25 295 ALA A N 1
ATOM 2193 C CA . ALA A 1 295 ? 5.337 -2.752 -23.890 1.00 91.25 295 ALA A CA 1
ATOM 2194 C C . ALA A 1 295 ? 4.427 -2.370 -22.713 1.00 91.25 295 ALA A C 1
ATOM 2196 O O . ALA A 1 295 ? 4.010 -3.258 -21.973 1.00 91.25 295 ALA A O 1
ATOM 2197 N N . ALA A 1 296 ? 4.065 -1.091 -22.594 1.00 92.00 296 ALA A N 1
ATOM 2198 C CA . ALA A 1 296 ? 3.235 -0.599 -21.501 1.00 92.00 296 ALA A CA 1
ATOM 2199 C C . ALA A 1 296 ? 1.750 -0.981 -21.636 1.00 92.00 296 ALA A C 1
ATOM 2201 O O . ALA A 1 296 ? 1.148 -1.484 -20.695 1.00 92.00 296 ALA A O 1
ATOM 2202 N N . SER A 1 297 ? 1.148 -0.789 -22.814 1.00 88.69 297 SER A N 1
ATOM 2203 C CA . SER A 1 297 ? -0.301 -0.991 -23.000 1.00 88.69 297 SER A CA 1
ATOM 2204 C C . SER A 1 297 ? -0.713 -2.449 -23.234 1.00 88.69 297 SER A C 1
ATOM 2206 O O . SER A 1 297 ? -1.901 -2.769 -23.187 1.00 88.69 297 SER A O 1
ATOM 2208 N N . GLY A 1 298 ? 0.234 -3.320 -23.599 1.00 87.25 298 GLY A N 1
ATOM 2209 C CA . GLY A 1 298 ? -0.050 -4.672 -24.090 1.00 87.25 298 GLY A CA 1
ATOM 2210 C C . GLY A 1 298 ? -0.710 -4.693 -25.474 1.00 87.25 298 GLY A C 1
ATOM 2211 O O . GLY A 1 298 ? -0.955 -5.761 -26.038 1.00 87.25 298 GLY A O 1
ATOM 2212 N N . GLN A 1 299 ? -0.987 -3.533 -26.076 1.00 82.69 299 GLN A N 1
ATOM 2213 C CA . GLN A 1 299 ? -1.565 -3.446 -27.411 1.00 82.69 299 GLN A CA 1
ATOM 2214 C C . GLN A 1 299 ? -0.501 -3.752 -28.459 1.00 82.69 299 GLN A C 1
ATOM 2216 O O . GLN A 1 299 ? 0.591 -3.197 -28.443 1.00 82.69 299 GLN A O 1
ATOM 2221 N N . GLY A 1 300 ? -0.812 -4.649 -29.395 1.00 69.81 300 GLY A N 1
ATOM 2222 C CA . GLY A 1 300 ? 0.048 -4.878 -30.553 1.00 69.81 300 GLY A CA 1
ATOM 2223 C C . GLY A 1 300 ? 0.015 -3.717 -31.540 1.00 69.81 300 GLY A C 1
ATOM 2224 O O . GLY A 1 300 ? -0.931 -2.933 -31.569 1.00 69.81 300 GLY A O 1
ATOM 2225 N N . SER A 1 301 ? 1.003 -3.692 -32.431 1.00 61.25 301 SER A N 1
ATOM 2226 C CA . SER A 1 301 ? 1.247 -2.646 -33.437 1.00 61.25 301 SER A CA 1
ATOM 2227 C C . SER A 1 301 ? 0.170 -2.467 -34.525 1.00 61.25 301 SER A C 1
ATOM 2229 O O . SER A 1 301 ? 0.384 -1.792 -35.532 1.00 61.25 301 SER A O 1
ATOM 2231 N N . GLY A 1 302 ? -1.011 -3.069 -34.348 1.00 54.53 302 GLY A N 1
ATOM 2232 C CA . GLY A 1 302 ? -2.128 -3.056 -35.297 1.00 54.53 302 GLY A CA 1
ATOM 2233 C C . GLY A 1 302 ? -2.948 -1.760 -35.336 1.00 54.53 302 GLY A C 1
ATOM 2234 O O . GLY A 1 302 ? -3.907 -1.688 -36.103 1.00 54.53 302 GLY A O 1
ATOM 2235 N N . LEU A 1 303 ? -2.606 -0.746 -34.535 1.00 52.66 303 LEU A N 1
ATOM 2236 C CA . LEU A 1 303 ? -3.267 0.569 -34.555 1.00 52.66 303 LEU A CA 1
ATOM 2237 C C . LEU A 1 303 ? -2.718 1.500 -35.654 1.00 52.66 303 LEU A C 1
ATOM 2239 O O . LEU A 1 303 ? -3.377 2.471 -36.030 1.00 52.66 303 LEU A O 1
ATOM 2243 N N . CYS A 1 304 ? -1.560 1.168 -36.231 1.00 52.66 304 CYS A N 1
ATOM 2244 C CA . CYS A 1 304 ? -0.969 1.848 -37.379 1.00 52.66 304 CYS A CA 1
ATOM 2245 C C . CYS A 1 304 ? -1.373 1.193 -38.701 1.00 52.66 304 CYS A C 1
ATOM 2247 O O . CYS A 1 304 ? -1.198 -0.011 -38.886 1.00 52.66 304 CYS A O 1
ATOM 2249 N N . GLN A 1 305 ? -1.846 1.971 -39.679 1.00 42.78 305 GLN A N 1
ATOM 2250 C CA . GLN A 1 305 ? -2.093 1.424 -41.015 1.00 42.78 305 GLN A CA 1
ATOM 2251 C C . GLN A 1 305 ? -0.812 0.830 -41.628 1.00 42.78 305 GLN A C 1
ATOM 2253 O O . GLN A 1 305 ? 0.192 1.521 -41.764 1.00 42.78 305 GLN A O 1
ATOM 2258 N N . GLY A 1 306 ? -0.888 -0.427 -42.080 1.00 46.25 306 GLY A N 1
ATOM 2259 C CA . GLY A 1 306 ? 0.081 -1.012 -43.014 1.00 46.25 306 GLY A CA 1
ATOM 2260 C C . GLY A 1 306 ? 1.125 -1.979 -42.448 1.00 46.25 306 GLY A C 1
ATOM 2261 O O . GLY A 1 306 ? 1.950 -2.444 -43.230 1.00 46.25 306 GLY A O 1
ATOM 2262 N N . LEU A 1 307 ? 1.085 -2.350 -41.164 1.00 44.47 307 LEU A N 1
ATOM 2263 C CA . LEU A 1 307 ? 1.968 -3.380 -40.595 1.00 44.47 307 LEU A CA 1
ATOM 2264 C C . LEU A 1 307 ? 1.129 -4.482 -39.920 1.00 44.47 307 LEU A C 1
ATOM 2266 O O . LEU A 1 307 ? 0.313 -4.206 -39.049 1.00 44.47 307 LEU A O 1
ATOM 2270 N N . ALA A 1 308 ? 1.284 -5.735 -40.360 1.00 49.22 308 ALA A N 1
ATOM 2271 C CA . ALA A 1 308 ? 0.619 -6.899 -39.762 1.00 49.22 308 ALA A CA 1
ATOM 2272 C C . ALA A 1 308 ? 1.218 -7.179 -38.364 1.00 49.22 308 ALA A C 1
ATOM 2274 O O . ALA A 1 308 ? 2.432 -7.285 -38.234 1.00 49.22 308 ALA A O 1
ATOM 2275 N N . SER A 1 309 ? 0.422 -7.116 -37.289 1.00 56.22 309 SER A N 1
ATOM 2276 C CA . SER A 1 309 ? -0.380 -8.205 -36.684 1.00 56.22 309 SER A CA 1
ATOM 2277 C C . SER A 1 309 ? 0.303 -8.917 -35.506 1.00 56.22 309 SER A C 1
ATOM 2279 O O . SER A 1 309 ? 0.458 -10.136 -35.525 1.00 56.22 309 SER A O 1
ATOM 2281 N N . TYR A 1 310 ? 0.637 -8.178 -34.446 1.00 59.19 310 TYR A N 1
ATOM 2282 C CA . TYR A 1 310 ? 0.653 -8.777 -33.107 1.00 59.19 310 TYR A CA 1
ATOM 2283 C C . TYR A 1 310 ? -0.740 -8.635 -32.491 1.00 59.19 310 TYR A C 1
ATOM 2285 O O . TYR A 1 310 ? -1.319 -7.547 -32.498 1.00 59.19 310 TYR A O 1
ATOM 2293 N N . SER A 1 311 ? -1.305 -9.743 -32.009 1.00 71.50 311 SER A N 1
ATOM 2294 C CA . SER A 1 311 ? -2.500 -9.696 -31.167 1.00 71.50 311 SER A CA 1
ATOM 2295 C C . SER A 1 311 ? -2.129 -9.031 -29.851 1.00 71.50 311 SER A C 1
ATOM 2297 O O . SER A 1 311 ? -1.146 -9.446 -29.242 1.00 71.50 311 SER A O 1
ATOM 2299 N N . GLY A 1 312 ? -2.914 -8.043 -29.417 1.00 77.31 312 GLY A N 1
ATOM 2300 C CA . GLY A 1 312 ? -2.734 -7.467 -28.088 1.00 77.31 312 GLY A CA 1
ATOM 2301 C C . GLY A 1 312 ? -2.752 -8.554 -27.012 1.00 77.31 312 GLY A C 1
ATOM 2302 O O . GLY A 1 312 ? -3.517 -9.519 -27.112 1.00 77.31 312 GLY A O 1
ATOM 2303 N N . ARG A 1 313 ? -1.891 -8.398 -26.010 1.00 85.19 313 ARG A N 1
ATOM 2304 C CA . ARG A 1 313 ? -1.850 -9.232 -24.815 1.00 85.19 313 ARG A CA 1
ATOM 2305 C C . ARG A 1 313 ? -2.483 -8.449 -23.673 1.00 85.19 313 ARG A C 1
ATOM 2307 O O . ARG A 1 313 ? -1.932 -7.457 -23.217 1.00 85.19 313 ARG A O 1
ATOM 2314 N N . PHE A 1 314 ? -3.651 -8.912 -23.240 1.00 83.31 314 PHE A N 1
ATOM 2315 C CA . PHE A 1 314 ? -4.423 -8.313 -22.143 1.00 83.31 314 PHE A CA 1
ATOM 2316 C C . PHE A 1 314 ? -4.622 -9.287 -20.974 1.00 83.31 314 PHE A C 1
ATOM 2318 O O . PHE A 1 314 ? -5.452 -9.059 -20.105 1.00 83.31 314 PHE A O 1
ATOM 2325 N N . SER A 1 315 ? -3.917 -10.420 -20.997 1.00 86.12 315 SER A N 1
ATOM 2326 C CA . SER A 1 315 ? -3.921 -11.416 -19.931 1.00 86.12 315 SER A CA 1
ATOM 2327 C C . SER A 1 315 ? -2.525 -12.004 -19.795 1.00 86.12 315 SER A C 1
ATOM 2329 O O . SER A 1 315 ? -1.840 -12.235 -20.796 1.00 86.12 315 SER A O 1
ATOM 2331 N N . CYS A 1 316 ? -2.147 -12.248 -18.546 1.00 89.81 316 CYS A N 1
ATOM 2332 C CA . CYS A 1 316 ? -0.827 -12.700 -18.136 1.00 89.81 316 CYS A CA 1
ATOM 2333 C C . CYS A 1 316 ? -0.860 -14.061 -17.427 1.00 89.81 316 CYS A C 1
ATOM 2335 O O . CYS A 1 316 ? 0.118 -14.473 -16.819 1.00 89.81 316 CYS A O 1
ATOM 2337 N N . ASN A 1 317 ? -1.964 -14.809 -17.557 1.00 89.31 317 ASN A N 1
ATOM 2338 C CA . ASN A 1 317 ? -2.134 -16.131 -16.936 1.00 89.31 317 ASN A CA 1
ATOM 2339 C C . ASN A 1 317 ? -1.071 -17.159 -17.364 1.00 89.31 317 ASN A C 1
ATOM 2341 O O . ASN A 1 317 ? -0.886 -18.171 -16.694 1.00 89.31 317 ASN A O 1
ATOM 2345 N N . ASP A 1 318 ? -0.435 -16.941 -18.513 1.00 87.81 318 ASP A N 1
ATOM 2346 C CA . ASP A 1 318 ? 0.631 -17.772 -19.067 1.00 87.81 318 ASP A CA 1
ATOM 2347 C C . ASP A 1 318 ? 2.044 -17.269 -18.726 1.00 87.81 318 ASP A C 1
ATOM 2349 O O . ASP A 1 318 ? 3.021 -17.921 -19.102 1.00 87.81 318 ASP A O 1
ATOM 2353 N N . SER A 1 319 ? 2.159 -16.144 -18.015 1.00 89.62 319 SER A N 1
ATOM 2354 C CA . SER A 1 319 ? 3.428 -15.564 -17.584 1.00 89.62 319 SER A CA 1
ATOM 2355 C C . SER A 1 319 ? 3.764 -15.950 -16.135 1.00 89.62 319 SER A C 1
ATOM 2357 O O . SER A 1 319 ? 2.878 -16.326 -15.361 1.00 89.62 319 SER A O 1
ATOM 2359 N N . PRO A 1 320 ? 5.037 -15.816 -15.721 1.00 88.56 320 PRO A N 1
ATOM 2360 C CA . PRO A 1 320 ? 5.433 -15.971 -14.321 1.00 88.56 320 PRO A CA 1
ATOM 2361 C C . PRO A 1 320 ? 4.741 -14.997 -13.355 1.00 88.56 320 PRO A C 1
ATOM 2363 O O . PRO A 1 320 ? 4.637 -15.314 -12.176 1.00 88.56 320 PRO A O 1
ATOM 2366 N N . ALA A 1 321 ? 4.273 -13.841 -13.842 1.00 83.06 321 ALA A N 1
ATOM 2367 C CA . ALA A 1 321 ? 3.584 -12.828 -13.040 1.00 83.06 321 ALA A CA 1
ATOM 2368 C C . ALA A 1 321 ? 2.101 -13.160 -12.780 1.00 83.06 321 ALA A C 1
ATOM 2370 O O . ALA A 1 321 ? 1.454 -12.524 -11.953 1.00 83.06 321 ALA A O 1
ATOM 2371 N N . GLY A 1 322 ? 1.541 -14.162 -13.466 1.00 84.94 322 GLY A N 1
ATOM 2372 C CA . GLY A 1 322 ? 0.164 -14.601 -13.253 1.00 84.94 322 GLY A CA 1
ATOM 2373 C C . GLY A 1 322 ? -0.896 -13.595 -13.719 1.00 84.94 322 GLY A C 1
ATOM 2374 O O . GLY A 1 322 ? -0.660 -12.724 -14.555 1.00 84.94 322 GLY A O 1
ATOM 2375 N N . SER A 1 323 ? -2.121 -13.745 -13.213 1.00 79.88 323 SER A N 1
ATOM 2376 C CA . SER A 1 323 ? -3.313 -13.072 -13.750 1.00 79.88 323 SER A CA 1
ATOM 2377 C C . SER A 1 323 ? -3.380 -11.560 -13.532 1.00 79.88 323 SER A C 1
ATOM 2379 O O . SER A 1 323 ? -4.164 -10.909 -14.217 1.00 79.88 323 SER A O 1
ATOM 2381 N N . GLY A 1 324 ? -2.588 -11.011 -12.607 1.00 80.44 324 GLY A N 1
ATOM 2382 C CA . GLY A 1 324 ? -2.548 -9.576 -12.298 1.00 80.44 324 GLY A CA 1
ATOM 2383 C C . GLY A 1 324 ? -1.593 -8.760 -13.172 1.00 80.44 324 GLY A C 1
ATOM 2384 O O . GLY A 1 324 ? -1.575 -7.540 -13.064 1.00 80.44 324 GLY A O 1
ATOM 2385 N N . GLY A 1 325 ? -0.797 -9.414 -14.027 1.00 86.31 325 GLY A N 1
ATOM 2386 C CA . GLY A 1 325 ? 0.227 -8.734 -14.816 1.00 86.31 325 GLY A CA 1
ATOM 2387 C C . GLY A 1 325 ? -0.333 -7.775 -15.877 1.00 86.31 325 GLY A C 1
ATOM 2388 O O . GLY A 1 325 ? -1.336 -8.075 -16.530 1.00 86.31 325 GLY A O 1
ATOM 2389 N N . VAL A 1 326 ? 0.360 -6.655 -16.102 1.00 89.25 326 VAL A N 1
ATOM 2390 C CA . VAL A 1 326 ? -0.027 -5.612 -17.072 1.00 89.25 326 VAL A CA 1
ATOM 2391 C C . VAL A 1 326 ? 1.011 -5.456 -18.191 1.00 89.25 326 VAL A C 1
ATOM 2393 O O . VAL A 1 326 ? 2.207 -5.698 -18.018 1.00 89.25 326 VAL A O 1
ATOM 2396 N N . GLY A 1 327 ? 0.556 -5.045 -19.375 1.00 89.44 327 GLY A N 1
ATOM 2397 C CA . GLY A 1 327 ? 1.411 -4.821 -20.539 1.00 89.44 327 GLY A CA 1
ATOM 2398 C C . GLY A 1 327 ? 1.880 -6.115 -21.210 1.00 89.44 327 GLY A C 1
ATOM 2399 O O . GLY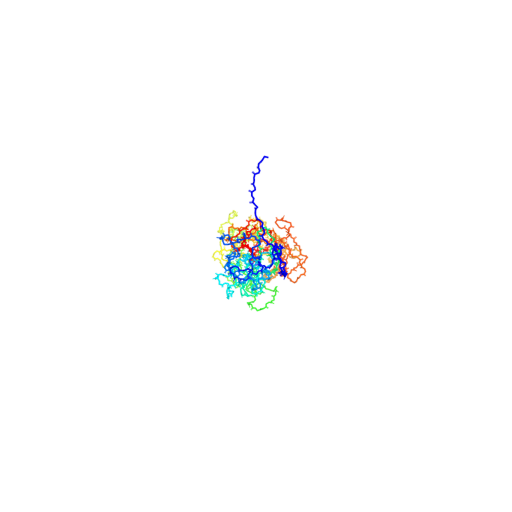 A 1 327 ? 1.559 -7.225 -20.787 1.00 89.44 327 GLY A O 1
ATOM 2400 N N . TYR A 1 328 ? 2.669 -5.996 -22.283 1.00 90.00 328 TYR A N 1
ATOM 2401 C CA . TYR A 1 328 ? 3.252 -7.187 -22.924 1.00 90.00 328 TYR A CA 1
ATOM 2402 C C . TYR A 1 328 ? 4.179 -7.985 -22.007 1.00 90.00 328 TYR A C 1
ATOM 2404 O O . TYR A 1 328 ? 4.112 -9.213 -22.077 1.00 90.00 328 TYR A O 1
ATOM 2412 N N . PRO A 1 329 ? 5.050 -7.343 -21.201 1.00 93.44 329 PRO A N 1
ATOM 2413 C CA . PRO A 1 329 ? 5.973 -8.050 -20.321 1.00 93.44 329 PRO A CA 1
ATOM 2414 C C . PRO A 1 329 ? 5.303 -8.724 -19.131 1.00 93.44 329 PRO A C 1
ATOM 2416 O O . PRO A 1 329 ? 5.963 -9.540 -18.497 1.00 93.44 329 PRO A O 1
ATOM 2419 N N . CYS A 1 330 ? 4.036 -8.390 -18.853 1.00 94.31 330 CYS A N 1
ATOM 2420 C CA . CYS A 1 330 ? 3.306 -8.782 -17.654 1.00 94.31 330 CYS A CA 1
ATOM 2421 C C . CYS A 1 330 ? 3.923 -8.235 -16.364 1.00 94.31 330 CYS A C 1
ATOM 2423 O O . CYS A 1 330 ? 4.228 -9.006 -15.462 1.00 94.31 330 CYS A O 1
ATOM 2425 N N . PHE A 1 331 ? 4.100 -6.913 -16.290 1.00 93.62 331 PHE A N 1
ATOM 2426 C CA . PHE A 1 331 ? 4.534 -6.218 -15.075 1.00 93.62 331 PHE A CA 1
ATOM 2427 C C . PHE A 1 331 ? 3.619 -6.557 -13.902 1.00 93.62 331 PHE A C 1
ATOM 2429 O O . PHE A 1 331 ? 2.396 -6.501 -14.054 1.00 93.62 331 PHE A O 1
ATOM 2436 N N . ARG A 1 332 ? 4.206 -6.912 -12.763 1.00 90.81 332 ARG A N 1
ATOM 2437 C CA . ARG A 1 332 ? 3.488 -7.249 -11.536 1.00 90.81 332 ARG A CA 1
ATOM 2438 C C . ARG A 1 332 ? 2.825 -5.999 -10.938 1.00 90.81 332 ARG A C 1
ATOM 2440 O O . ARG A 1 332 ? 3.444 -4.936 -10.966 1.00 90.81 332 ARG A O 1
ATOM 2447 N N . PRO A 1 333 ? 1.594 -6.101 -10.409 1.00 82.75 333 PRO A N 1
ATOM 2448 C CA . PRO A 1 333 ? 0.872 -4.952 -9.855 1.00 82.75 333 PRO A CA 1
ATOM 2449 C C . PRO A 1 333 ? 1.542 -4.347 -8.607 1.00 82.75 333 PRO A C 1
ATOM 2451 O O . PRO A 1 333 ? 1.423 -3.149 -8.369 1.00 82.75 333 PRO A O 1
ATOM 2454 N N . GLU A 1 334 ? 2.275 -5.155 -7.842 1.00 80.62 334 GLU A N 1
ATOM 2455 C CA . GLU A 1 334 ? 3.010 -4.754 -6.637 1.00 80.62 334 GLU A CA 1
ATOM 2456 C C . GLU A 1 334 ? 4.449 -4.269 -6.904 1.00 80.62 334 GLU A C 1
ATOM 2458 O O . GLU A 1 334 ? 5.186 -3.960 -5.969 1.00 80.62 334 GLU A O 1
ATOM 2463 N N . ALA A 1 335 ? 4.893 -4.240 -8.167 1.00 87.56 335 ALA A N 1
ATOM 2464 C CA . ALA A 1 335 ? 6.261 -3.880 -8.534 1.00 87.56 335 ALA A CA 1
ATOM 2465 C C . ALA A 1 335 ? 6.303 -2.581 -9.337 1.00 87.56 335 ALA A C 1
ATOM 2467 O O . ALA A 1 335 ? 5.528 -2.406 -10.274 1.00 87.56 335 ALA A O 1
ATOM 2468 N N . LEU A 1 336 ? 7.278 -1.711 -9.051 1.00 88.38 336 LEU A N 1
ATOM 2469 C CA . LEU A 1 336 ? 7.506 -0.510 -9.858 1.00 88.38 336 LEU A CA 1
ATOM 2470 C C . LEU A 1 336 ? 7.987 -0.912 -11.266 1.00 88.38 336 LEU A C 1
ATOM 2472 O O . LEU A 1 336 ? 9.085 -1.477 -11.389 1.00 88.38 336 LEU A O 1
ATOM 2476 N N . PRO A 1 337 ? 7.242 -0.603 -12.345 1.00 92.94 337 PRO A N 1
ATOM 2477 C CA . PRO A 1 337 ? 7.675 -0.954 -13.689 1.00 92.94 337 PRO A CA 1
ATOM 2478 C C . PRO A 1 337 ? 8.737 0.030 -14.191 1.00 92.94 337 PRO A C 1
ATOM 2480 O O . PRO A 1 337 ? 8.532 1.244 -14.235 1.00 92.94 337 PRO A O 1
ATOM 2483 N N . VAL A 1 338 ? 9.879 -0.483 -14.640 1.00 94.00 338 VAL A N 1
ATOM 2484 C CA . VAL A 1 338 ? 10.962 0.327 -15.214 1.00 94.00 338 VAL A CA 1
ATOM 2485 C C . VAL A 1 338 ? 11.225 -0.130 -16.639 1.00 94.00 338 VAL A C 1
ATOM 2487 O O . VAL A 1 338 ? 11.691 -1.244 -16.877 1.00 94.00 338 VAL A O 1
ATOM 2490 N N . ILE A 1 339 ? 10.961 0.744 -17.609 1.00 96.50 339 ILE A N 1
ATOM 2491 C CA . ILE A 1 339 ? 11.218 0.486 -19.027 1.00 96.50 339 ILE A CA 1
ATOM 2492 C C . ILE A 1 339 ? 12.520 1.185 -19.418 1.00 96.50 339 ILE A C 1
ATOM 2494 O O . ILE A 1 339 ? 12.574 2.408 -19.541 1.00 96.50 339 ILE A O 1
ATOM 2498 N N . LEU A 1 340 ? 13.575 0.410 -19.663 1.00 96.12 340 LEU A N 1
ATOM 2499 C CA . LEU A 1 340 ? 14.831 0.943 -20.188 1.00 96.12 340 LEU A CA 1
ATOM 2500 C C . LEU A 1 340 ? 14.804 0.932 -21.710 1.00 96.12 340 LEU A C 1
ATOM 2502 O O . LEU A 1 340 ? 14.713 -0.131 -22.318 1.00 96.12 340 LEU A O 1
ATOM 2506 N N . LEU A 1 341 ? 14.918 2.106 -22.322 1.00 95.62 341 LEU A N 1
ATOM 2507 C CA . LEU A 1 341 ? 14.915 2.282 -23.770 1.00 95.62 341 LEU A CA 1
ATOM 2508 C C . LEU A 1 341 ? 16.340 2.541 -24.272 1.00 95.62 341 LEU A C 1
ATOM 2510 O O . LEU A 1 341 ? 16.879 3.631 -24.075 1.00 95.62 341 LEU A O 1
ATOM 2514 N N . ALA A 1 342 ? 16.950 1.545 -24.914 1.00 93.62 342 ALA A N 1
ATOM 2515 C CA . ALA A 1 342 ? 18.317 1.625 -25.422 1.00 93.62 342 ALA A CA 1
ATOM 2516 C C . ALA A 1 342 ? 18.361 1.900 -26.931 1.00 93.62 342 ALA A C 1
ATOM 2518 O O . ALA A 1 342 ? 17.923 1.060 -27.714 1.00 93.62 342 ALA A O 1
ATOM 2519 N N . THR A 1 343 ? 18.942 3.031 -27.341 1.00 91.94 343 THR A N 1
ATOM 2520 C CA . THR A 1 343 ? 19.109 3.413 -28.759 1.00 91.94 343 THR A CA 1
ATOM 2521 C C . THR A 1 343 ? 20.269 4.384 -28.972 1.00 91.94 343 THR A C 1
ATOM 2523 O O . THR A 1 343 ? 20.694 5.089 -28.049 1.00 91.94 343 THR A O 1
ATOM 2526 N N . ASP A 1 344 ? 20.763 4.440 -30.201 1.00 89.50 344 ASP A N 1
ATOM 2527 C CA . ASP A 1 344 ? 21.704 5.427 -30.714 1.00 89.50 344 ASP A CA 1
ATOM 2528 C C . ASP A 1 344 ? 21.127 6.290 -31.856 1.00 89.50 344 ASP A C 1
ATOM 2530 O O . ASP A 1 344 ? 21.866 7.073 -32.451 1.00 89.50 344 ASP A O 1
ATOM 2534 N N . GLU A 1 345 ? 19.825 6.231 -32.136 1.00 88.25 345 GLU A N 1
ATOM 2535 C CA . GLU A 1 345 ? 19.170 7.070 -33.147 1.00 88.25 345 GLU A CA 1
ATOM 2536 C C . GLU A 1 345 ? 18.050 7.938 -32.543 1.00 88.25 345 GLU A C 1
ATOM 2538 O O . GLU A 1 345 ? 17.437 7.573 -31.533 1.00 88.25 345 GLU A O 1
ATOM 2543 N N . PRO A 1 346 ? 17.794 9.135 -33.112 1.00 88.25 346 PRO A N 1
ATOM 2544 C CA . PRO A 1 346 ? 16.713 9.998 -32.652 1.00 88.25 346 PRO A CA 1
ATOM 2545 C C . PRO A 1 346 ? 15.343 9.381 -32.944 1.00 88.25 346 PRO A C 1
ATOM 2547 O O . PRO A 1 346 ? 15.170 8.566 -33.858 1.00 88.25 346 PRO A O 1
ATOM 2550 N N . PHE A 1 347 ? 14.334 9.821 -32.197 1.00 87.00 347 PHE A N 1
ATOM 2551 C CA . PHE A 1 347 ? 12.969 9.381 -32.428 1.00 87.00 347 PHE A CA 1
ATOM 2552 C C . PHE A 1 347 ? 12.452 9.904 -33.754 1.00 87.00 347 PHE A C 1
ATOM 2554 O O . PHE A 1 347 ? 12.780 10.990 -34.238 1.00 87.00 347 PHE A O 1
ATOM 2561 N N . THR A 1 348 ? 11.543 9.131 -34.325 1.00 74.50 348 THR A N 1
ATOM 2562 C CA . THR A 1 348 ? 10.878 9.510 -35.558 1.00 74.50 348 THR A CA 1
ATOM 2563 C C . THR A 1 348 ? 9.392 9.702 -35.300 1.00 74.50 348 THR A C 1
ATOM 2565 O O . THR A 1 348 ? 8.715 8.869 -34.699 1.00 74.50 348 THR A O 1
ATOM 2568 N N . ASN A 1 349 ? 8.852 10.818 -35.791 1.00 63.31 349 ASN A N 1
ATOM 2569 C CA . ASN A 1 349 ? 7.437 11.177 -35.626 1.00 63.31 349 ASN A CA 1
ATOM 2570 C C . ASN A 1 349 ? 6.487 10.347 -36.513 1.00 63.31 349 ASN A C 1
ATOM 2572 O O . ASN A 1 349 ? 5.327 10.709 -36.681 1.00 63.31 349 ASN A O 1
ATOM 2576 N N . ASN A 1 350 ? 6.974 9.247 -37.093 1.00 61.47 350 ASN A N 1
ATOM 2577 C CA . ASN A 1 350 ? 6.182 8.314 -37.894 1.00 61.47 350 ASN A CA 1
ATOM 2578 C C . ASN A 1 350 ? 5.529 7.211 -37.036 1.00 61.47 350 ASN A C 1
ATOM 2580 O O . ASN A 1 350 ? 5.012 6.241 -37.590 1.00 61.47 350 ASN A O 1
ATOM 2584 N N . SER A 1 351 ? 5.546 7.346 -35.705 1.00 64.44 351 SER A N 1
ATOM 2585 C CA . SER A 1 351 ? 4.853 6.443 -34.782 1.00 64.44 351 SER A CA 1
ATOM 2586 C C . SER A 1 351 ? 3.388 6.847 -34.607 1.00 64.44 351 SER A C 1
ATOM 2588 O O . SER A 1 351 ? 3.047 8.029 -34.665 1.00 64.44 351 SER A O 1
ATOM 2590 N N . CYS A 1 352 ? 2.499 5.880 -34.370 1.00 63.69 352 CYS A N 1
ATOM 2591 C CA . CYS A 1 352 ? 1.069 6.182 -34.221 1.00 63.69 352 CYS A CA 1
ATOM 2592 C C . CYS A 1 352 ? 0.692 6.674 -32.830 1.00 63.69 352 CYS A C 1
ATOM 2594 O O . CYS A 1 352 ? -0.270 7.427 -32.701 1.00 63.69 352 CYS A O 1
ATOM 2596 N N . ALA A 1 353 ? 1.448 6.285 -31.803 1.00 71.81 353 ALA A N 1
ATOM 2597 C CA . ALA A 1 353 ? 1.264 6.805 -30.454 1.00 71.81 353 ALA A CA 1
ATOM 2598 C C . ALA A 1 353 ? 1.840 8.227 -30.297 1.00 71.81 353 ALA A C 1
ATOM 2600 O O . ALA A 1 353 ? 1.342 9.023 -29.499 1.00 71.81 353 ALA A O 1
ATOM 2601 N N . GLY A 1 354 ? 2.896 8.566 -31.051 1.00 84.25 354 GLY A N 1
ATOM 2602 C CA . GLY A 1 354 ? 3.717 9.740 -30.763 1.00 84.25 354 GLY A CA 1
ATOM 2603 C C . GLY A 1 354 ? 4.358 9.664 -29.369 1.00 84.25 354 GLY A C 1
ATOM 2604 O O . GLY A 1 354 ? 4.194 8.693 -28.631 1.00 84.25 354 GLY A O 1
ATOM 2605 N N . VAL A 1 355 ? 5.104 10.703 -28.991 1.00 89.00 355 VAL A N 1
ATOM 2606 C CA . VAL A 1 355 ? 5.764 10.748 -27.673 1.00 89.00 355 VAL A CA 1
ATOM 2607 C C . VAL A 1 355 ? 4.731 10.765 -26.543 1.00 89.00 355 VAL A C 1
ATOM 2609 O O . VAL A 1 355 ? 4.885 10.069 -25.547 1.00 89.00 355 VAL A O 1
ATOM 2612 N N . GLN A 1 356 ? 3.640 11.512 -26.729 1.00 89.12 356 GLN A N 1
ATOM 2613 C CA . GLN A 1 356 ? 2.575 11.648 -25.733 1.00 89.12 356 GLN A CA 1
ATOM 2614 C C . GLN A 1 356 ? 1.793 10.348 -25.522 1.00 89.12 356 GLN A C 1
ATOM 2616 O O . GLN A 1 356 ? 1.499 10.004 -24.385 1.00 89.12 356 GLN A O 1
ATOM 2621 N N . GLY A 1 357 ? 1.478 9.600 -26.584 1.00 88.19 357 GLY A N 1
ATOM 2622 C CA . GLY A 1 357 ? 0.780 8.322 -26.439 1.00 88.19 357 GLY A CA 1
ATOM 2623 C C . GLY A 1 357 ? 1.655 7.258 -25.782 1.00 88.19 357 GLY A C 1
ATOM 2624 O O . GLY A 1 357 ? 1.175 6.536 -24.915 1.00 88.19 357 GLY A O 1
ATOM 2625 N N . ALA A 1 358 ? 2.943 7.193 -26.142 1.00 90.06 358 ALA A N 1
ATOM 2626 C CA . ALA A 1 358 ? 3.887 6.264 -25.524 1.00 90.06 358 ALA A CA 1
ATOM 2627 C C . ALA A 1 358 ? 4.104 6.574 -24.034 1.00 90.06 358 ALA A C 1
ATOM 2629 O O . ALA A 1 358 ? 3.989 5.676 -23.202 1.00 90.06 358 ALA A O 1
ATOM 2630 N N . ALA A 1 359 ? 4.352 7.845 -23.694 1.00 92.06 359 ALA A N 1
ATOM 2631 C CA . ALA A 1 359 ? 4.486 8.273 -22.304 1.00 92.06 359 ALA A CA 1
ATOM 2632 C C . ALA A 1 359 ? 3.184 8.087 -21.518 1.00 92.06 359 ALA A C 1
ATOM 2634 O O . ALA A 1 359 ? 3.226 7.608 -20.394 1.00 92.06 359 ALA A O 1
ATOM 2635 N N . GLY A 1 360 ? 2.031 8.398 -22.118 1.00 90.88 360 GLY A N 1
ATOM 2636 C CA . GLY A 1 360 ? 0.727 8.197 -21.494 1.00 90.88 360 GLY A CA 1
ATOM 2637 C C . GLY A 1 360 ? 0.462 6.729 -21.171 1.00 90.88 360 GLY A C 1
ATOM 2638 O O . GLY A 1 360 ? 0.052 6.425 -20.060 1.00 90.88 360 GLY A O 1
ATOM 2639 N N . ALA A 1 361 ? 0.756 5.808 -22.094 1.00 90.44 361 ALA A N 1
ATOM 2640 C CA . ALA A 1 361 ? 0.613 4.374 -21.841 1.00 90.44 361 ALA A CA 1
ATOM 2641 C C . ALA A 1 361 ? 1.524 3.883 -20.705 1.00 90.44 361 ALA A C 1
ATOM 2643 O O . ALA A 1 361 ? 1.080 3.094 -19.879 1.00 90.44 361 ALA A O 1
ATOM 2644 N N . ALA A 1 362 ? 2.771 4.362 -20.647 1.00 92.56 362 ALA A N 1
ATOM 2645 C CA . ALA A 1 362 ? 3.685 4.060 -19.546 1.00 92.56 362 ALA A CA 1
ATOM 2646 C C . ALA A 1 362 ? 3.181 4.640 -18.212 1.00 92.56 362 ALA A C 1
ATOM 2648 O O . ALA A 1 362 ? 3.123 3.928 -17.217 1.00 92.56 362 ALA A O 1
ATOM 2649 N N . PHE A 1 363 ? 2.734 5.896 -18.207 1.00 89.56 363 PHE A N 1
ATOM 2650 C CA . PHE A 1 363 ? 2.213 6.568 -17.018 1.00 89.56 363 PHE A CA 1
ATOM 2651 C C . PHE A 1 363 ? 0.982 5.861 -16.431 1.00 89.56 363 PHE A C 1
ATOM 2653 O O . PHE A 1 363 ? 0.877 5.734 -15.220 1.00 89.56 363 PHE A O 1
ATOM 2660 N N . GLN A 1 364 ? 0.085 5.335 -17.275 1.00 88.94 364 GLN A N 1
ATOM 2661 C CA . GLN A 1 364 ? -1.110 4.600 -16.829 1.00 88.94 364 GLN A CA 1
ATOM 2662 C C . GLN A 1 364 ? -0.802 3.333 -16.024 1.00 88.94 364 GLN A C 1
ATOM 2664 O O . GLN A 1 364 ? -1.663 2.862 -15.293 1.00 88.94 364 GLN A O 1
ATOM 2669 N N . ILE A 1 365 ? 0.401 2.777 -16.170 1.00 89.62 365 ILE A N 1
ATOM 2670 C CA . ILE A 1 365 ? 0.852 1.607 -15.412 1.00 89.62 365 ILE A CA 1
ATOM 2671 C C . ILE A 1 365 ? 1.905 1.984 -14.360 1.00 89.62 365 ILE A C 1
ATOM 2673 O O . ILE A 1 365 ? 2.592 1.108 -13.853 1.00 89.62 365 ILE A O 1
ATOM 2677 N N . GLY A 1 366 ? 2.101 3.280 -14.085 1.00 89.06 366 GLY A N 1
ATOM 2678 C CA . GLY A 1 366 ? 3.149 3.771 -13.183 1.00 89.06 366 GLY A CA 1
ATOM 2679 C C . GLY A 1 366 ? 4.578 3.575 -13.708 1.00 89.06 366 GLY A C 1
ATOM 2680 O O . GLY A 1 366 ? 5.538 3.724 -12.956 1.00 89.06 366 GLY A O 1
ATOM 2681 N N . ALA A 1 367 ? 4.759 3.237 -14.991 1.00 92.56 367 ALA A N 1
ATOM 2682 C CA . ALA A 1 367 ? 6.068 2.888 -15.525 1.00 92.56 367 ALA A CA 1
ATOM 2683 C C . ALA A 1 367 ? 6.981 4.102 -15.706 1.00 92.56 367 ALA A C 1
ATOM 2685 O O . ALA A 1 367 ? 6.621 5.096 -16.345 1.00 92.56 367 ALA A O 1
ATOM 2686 N N . LYS A 1 368 ? 8.229 3.954 -15.260 1.00 92.81 368 LYS A N 1
ATOM 2687 C CA . LYS A 1 368 ? 9.310 4.921 -15.478 1.00 92.81 368 LYS A CA 1
ATOM 2688 C C . LYS A 1 368 ? 10.088 4.547 -16.731 1.00 92.81 368 LYS A C 1
ATOM 2690 O O . LYS A 1 368 ? 10.682 3.469 -16.798 1.00 92.81 368 LYS A O 1
ATOM 2695 N N . VAL A 1 369 ? 10.094 5.425 -17.736 1.00 95.44 369 VAL A N 1
ATOM 2696 C CA . VAL A 1 369 ? 10.849 5.202 -18.979 1.00 95.44 369 VAL A CA 1
ATOM 2697 C C . VAL A 1 369 ? 12.189 5.919 -18.889 1.00 95.44 369 VAL A C 1
ATOM 2699 O O . VAL A 1 369 ? 12.235 7.139 -18.780 1.00 95.44 369 VAL A O 1
ATOM 2702 N N . ILE A 1 370 ? 13.287 5.172 -18.973 1.00 95.62 370 ILE A N 1
ATOM 2703 C CA . ILE A 1 370 ? 14.644 5.713 -18.824 1.00 95.62 370 ILE A CA 1
ATOM 2704 C C . ILE A 1 370 ? 15.456 5.419 -20.073 1.00 95.62 370 ILE A C 1
ATOM 2706 O O . ILE A 1 370 ? 15.473 4.298 -20.584 1.00 95.62 370 ILE A O 1
ATOM 2710 N N . GLY A 1 371 ? 16.153 6.440 -20.563 1.00 94.88 371 GLY A N 1
ATOM 2711 C CA . GLY A 1 371 ? 16.957 6.328 -21.769 1.00 94.88 371 GLY A CA 1
ATOM 2712 C C . GLY A 1 371 ? 18.354 5.775 -21.509 1.00 94.88 371 GLY A C 1
ATOM 2713 O O . GLY A 1 371 ? 19.085 6.304 -20.672 1.00 94.88 371 GLY A O 1
ATOM 2714 N N . ILE A 1 372 ? 18.765 4.780 -22.294 1.00 94.44 372 ILE A N 1
ATOM 2715 C CA . ILE A 1 372 ? 20.153 4.319 -22.392 1.00 94.44 372 ILE A CA 1
ATOM 2716 C C . ILE A 1 372 ? 20.687 4.715 -23.770 1.00 94.44 372 ILE A C 1
ATOM 2718 O O . ILE A 1 372 ? 20.361 4.117 -24.794 1.00 94.44 372 ILE A O 1
ATOM 2722 N N . ARG A 1 373 ? 21.518 5.752 -23.809 1.00 93.56 373 ARG A N 1
ATOM 2723 C CA . ARG A 1 373 ? 22.057 6.300 -25.054 1.00 93.56 373 ARG A CA 1
ATOM 2724 C C . ARG A 1 373 ? 23.283 5.510 -25.516 1.00 93.56 373 ARG A C 1
ATOM 2726 O O . ARG A 1 373 ? 24.309 5.523 -24.828 1.00 93.56 373 ARG A O 1
ATOM 2733 N N . GLY A 1 374 ? 23.196 4.904 -26.696 1.00 87.88 374 GLY A N 1
ATOM 2734 C CA . GLY A 1 374 ? 24.326 4.313 -27.417 1.00 87.88 374 GLY A CA 1
ATOM 2735 C C . GLY A 1 374 ? 25.239 5.360 -28.073 1.00 87.88 374 GLY A C 1
ATOM 2736 O O . GLY A 1 374 ? 25.143 6.567 -27.816 1.00 87.88 374 GLY A O 1
ATOM 2737 N N . ASN A 1 375 ? 26.168 4.910 -28.916 1.00 83.81 375 ASN A N 1
ATOM 2738 C CA . ASN A 1 375 ? 27.073 5.806 -29.641 1.00 83.81 375 ASN A CA 1
ATOM 2739 C C . ASN A 1 375 ? 26.443 6.370 -30.916 1.0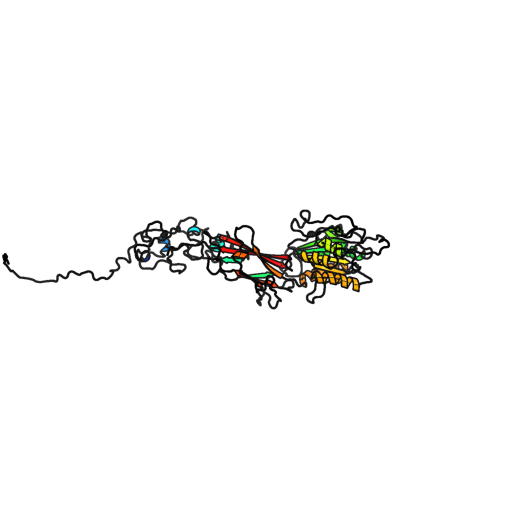0 83.81 375 ASN A C 1
ATOM 2741 O O . ASN A 1 375 ? 26.478 5.736 -31.963 1.00 83.81 375 ASN A O 1
ATOM 2745 N N . SER A 1 376 ? 25.991 7.622 -30.857 1.00 77.94 376 SER A N 1
ATOM 2746 C CA . SER A 1 376 ? 25.389 8.293 -32.013 1.00 77.94 376 SER A CA 1
ATOM 2747 C C . SER A 1 376 ? 26.233 9.451 -32.552 1.00 77.94 376 SER A C 1
ATOM 2749 O O . SER A 1 376 ? 26.983 10.108 -31.819 1.00 77.94 376 SER A O 1
ATOM 2751 N N . ASN A 1 377 ? 26.056 9.770 -33.837 1.00 76.31 377 ASN A N 1
ATOM 2752 C CA . ASN A 1 377 ? 26.535 11.035 -34.413 1.00 76.31 377 ASN A CA 1
ATOM 2753 C C . ASN A 1 377 ? 25.608 12.219 -34.073 1.00 76.31 377 ASN A C 1
ATOM 2755 O O . ASN A 1 377 ? 25.999 13.375 -34.237 1.00 76.31 377 ASN A O 1
ATOM 2759 N N . GLU A 1 378 ? 24.403 11.937 -33.574 1.00 78.50 378 GLU A N 1
ATOM 2760 C CA . GLU A 1 378 ? 23.336 12.904 -33.301 1.00 78.50 378 GLU A CA 1
ATOM 2761 C C . GLU A 1 378 ? 23.006 12.990 -31.803 1.00 78.50 378 GLU A C 1
ATOM 2763 O O . GLU A 1 378 ? 21.859 13.197 -31.419 1.00 78.50 378 GLU A O 1
ATOM 2768 N N . ASN A 1 379 ? 24.025 12.883 -30.938 1.00 82.31 379 ASN A N 1
ATOM 2769 C CA . ASN A 1 379 ? 23.844 12.719 -29.487 1.00 82.31 379 ASN A CA 1
ATOM 2770 C C . ASN A 1 379 ? 22.885 13.731 -28.853 1.00 82.31 379 ASN A C 1
ATOM 2772 O O . ASN A 1 379 ? 22.136 13.362 -27.960 1.00 82.31 379 ASN A O 1
ATOM 2776 N N . ASN A 1 380 ? 22.878 14.987 -29.303 1.00 88.25 380 ASN A N 1
ATOM 2777 C CA . ASN A 1 380 ? 21.967 15.992 -28.753 1.00 88.25 380 ASN A CA 1
ATOM 2778 C C . ASN A 1 380 ? 20.496 15.687 -29.069 1.00 88.25 380 ASN A C 1
ATOM 2780 O O . ASN A 1 380 ? 19.649 15.912 -28.214 1.00 88.25 380 ASN A O 1
ATOM 2784 N N . ALA A 1 381 ? 20.190 15.191 -30.271 1.00 89.44 381 ALA A N 1
ATOM 2785 C CA . ALA A 1 381 ? 18.828 14.822 -30.644 1.00 89.44 381 ALA A CA 1
ATOM 2786 C C . ALA A 1 381 ? 18.367 13.603 -29.837 1.00 89.44 381 ALA A C 1
ATOM 2788 O O . ALA A 1 381 ? 17.338 13.675 -29.178 1.00 89.44 381 ALA A O 1
ATOM 2789 N N . VAL A 1 382 ? 19.205 12.560 -29.765 1.00 90.75 382 VAL A N 1
ATOM 2790 C CA . VAL A 1 382 ? 18.915 11.349 -28.979 1.00 90.75 382 VAL A CA 1
ATOM 2791 C C . VAL A 1 382 ? 18.692 11.675 -27.499 1.00 90.75 382 VAL A C 1
ATOM 2793 O O . VAL A 1 382 ? 17.738 11.194 -26.900 1.00 90.75 382 VAL A O 1
ATOM 2796 N N . ILE A 1 383 ? 19.536 12.526 -26.899 1.00 92.25 383 ILE A N 1
ATOM 2797 C CA . ILE A 1 383 ? 19.350 12.963 -25.506 1.00 92.25 383 ILE A CA 1
ATOM 2798 C C . ILE A 1 383 ? 18.023 13.699 -25.350 1.00 92.25 383 ILE A C 1
ATOM 2800 O O . ILE A 1 383 ? 17.273 13.364 -24.446 1.00 92.25 383 ILE A O 1
ATOM 2804 N N . ASN A 1 384 ? 17.729 14.680 -26.208 1.00 93.44 384 ASN A N 1
ATOM 2805 C CA . ASN A 1 384 ? 16.501 15.468 -26.091 1.00 93.44 384 ASN A CA 1
ATOM 2806 C C . ASN A 1 384 ? 15.251 14.584 -26.173 1.00 93.44 384 ASN A C 1
ATOM 2808 O O . ASN A 1 384 ? 14.324 14.763 -25.385 1.00 93.44 384 ASN A O 1
ATOM 2812 N N . ASP A 1 385 ? 15.253 13.622 -27.091 1.00 93.00 385 ASP A N 1
ATOM 2813 C CA . ASP A 1 385 ? 14.149 12.695 -27.317 1.00 93.00 385 ASP A CA 1
ATOM 2814 C C . ASP A 1 385 ? 13.960 11.735 -26.129 1.00 93.00 385 ASP A C 1
ATOM 2816 O O . ASP A 1 385 ? 12.860 11.625 -25.580 1.00 93.00 385 ASP A O 1
ATOM 2820 N N . LEU A 1 386 ? 15.044 11.106 -25.654 1.00 94.38 386 LEU A N 1
ATOM 2821 C CA . LEU A 1 386 ? 15.018 10.247 -24.464 1.00 94.38 386 LEU A CA 1
ATOM 2822 C C . LEU A 1 386 ? 14.605 11.031 -23.208 1.00 94.38 386 LEU A C 1
ATOM 2824 O O . LEU A 1 386 ? 13.770 10.564 -22.433 1.00 94.38 386 LEU A O 1
ATOM 2828 N N . SER A 1 387 ? 15.136 12.244 -23.030 1.00 94.75 387 SER A N 1
ATOM 2829 C CA . SER A 1 387 ? 14.786 13.135 -21.922 1.00 94.75 387 SER A CA 1
ATOM 2830 C C . SER A 1 387 ? 13.318 13.554 -21.961 1.00 94.75 387 SER A C 1
ATOM 2832 O O . SER A 1 387 ? 12.721 13.755 -20.906 1.00 94.75 387 SER A O 1
ATOM 2834 N N . GLN A 1 388 ? 12.711 13.663 -23.146 1.00 93.62 388 GLN A N 1
ATOM 2835 C CA . GLN A 1 388 ? 11.293 13.985 -23.265 1.00 93.62 388 GLN A CA 1
ATOM 2836 C C . GLN A 1 388 ? 10.409 12.857 -22.715 1.00 93.62 388 GLN A C 1
ATOM 2838 O O . GLN A 1 388 ? 9.493 13.140 -21.945 1.00 93.62 388 GLN A O 1
ATOM 2843 N N . LEU A 1 389 ? 10.679 11.591 -23.063 1.00 93.19 389 LEU A N 1
ATOM 2844 C CA . LEU A 1 389 ? 9.938 10.453 -22.495 1.00 93.19 389 LEU A CA 1
ATOM 2845 C C . LEU A 1 389 ? 10.183 10.298 -20.993 1.00 93.19 389 LEU A C 1
ATOM 2847 O O . LEU A 1 389 ? 9.229 10.091 -20.242 1.00 93.19 389 LEU A O 1
ATOM 2851 N N . ALA A 1 390 ? 11.437 10.430 -20.555 1.00 94.50 390 ALA A N 1
ATOM 2852 C CA . ALA A 1 390 ? 11.781 10.336 -19.142 1.00 94.50 390 ALA A CA 1
ATOM 2853 C C . ALA A 1 390 ? 11.068 11.421 -18.318 1.00 94.50 390 ALA A C 1
ATOM 2855 O O . ALA A 1 390 ? 10.431 11.112 -17.317 1.00 94.50 390 ALA A O 1
ATOM 2856 N N . GLY A 1 391 ? 11.050 12.670 -18.795 1.00 92.69 391 GLY A N 1
ATOM 2857 C CA . GLY A 1 391 ? 10.319 13.754 -18.136 1.00 92.69 391 GLY A CA 1
ATOM 2858 C C . GLY A 1 391 ? 8.805 13.522 -18.073 1.00 92.69 391 GLY A C 1
ATOM 2859 O O . GLY A 1 391 ? 8.198 13.745 -17.032 1.00 92.69 391 GLY A O 1
ATOM 2860 N N . LEU A 1 392 ? 8.189 13.035 -19.158 1.00 92.31 392 LEU A N 1
ATOM 2861 C CA . LEU A 1 392 ? 6.738 12.791 -19.203 1.00 92.31 392 LEU A CA 1
ATOM 2862 C C . LEU A 1 392 ? 6.284 11.597 -18.352 1.00 92.31 392 LEU A C 1
ATOM 2864 O O . LEU A 1 392 ? 5.125 11.552 -17.957 1.00 92.31 392 LEU A O 1
ATOM 2868 N N . THR A 1 393 ? 7.172 10.640 -18.085 1.00 91.94 393 THR A N 1
ATOM 2869 C CA . THR A 1 393 ? 6.891 9.489 -17.205 1.00 91.94 393 THR A CA 1
ATOM 2870 C C . THR A 1 393 ? 7.330 9.733 -15.759 1.00 91.94 393 THR A C 1
ATOM 2872 O O . THR A 1 393 ? 7.197 8.861 -14.904 1.00 91.94 393 THR A O 1
ATOM 2875 N N . GLY A 1 394 ? 7.849 10.929 -15.459 1.00 88.81 394 GLY A N 1
ATOM 2876 C CA . GLY A 1 394 ? 8.342 11.283 -14.131 1.00 88.81 394 GLY A CA 1
ATOM 2877 C C . GLY A 1 394 ? 9.633 10.559 -13.744 1.00 88.81 394 GLY A C 1
ATOM 2878 O O . GLY A 1 394 ? 9.939 10.486 -12.565 1.00 88.81 394 GLY A O 1
ATOM 2879 N N . ALA A 1 395 ? 10.388 10.017 -14.704 1.00 91.44 395 ALA A N 1
ATOM 2880 C CA . ALA A 1 395 ? 11.733 9.487 -14.493 1.00 91.44 395 ALA A CA 1
ATOM 2881 C C . ALA A 1 395 ? 12.745 10.647 -14.444 1.00 91.44 395 ALA A C 1
ATOM 2883 O O . ALA A 1 395 ? 13.536 10.853 -15.371 1.00 91.44 395 ALA A O 1
ATOM 2884 N N . ILE A 1 396 ? 12.666 11.446 -13.382 1.00 89.94 396 ILE A N 1
ATOM 2885 C CA . ILE A 1 396 ? 13.480 12.644 -13.149 1.00 89.94 396 ILE A CA 1
ATOM 2886 C C . ILE A 1 396 ? 14.278 12.500 -11.850 1.00 89.94 396 ILE A C 1
ATOM 2888 O O . ILE A 1 396 ? 13.847 11.823 -10.924 1.00 89.94 396 ILE A O 1
ATOM 2892 N N . ASP A 1 397 ? 15.453 13.118 -11.773 1.00 85.19 397 ASP A N 1
ATOM 2893 C CA . ASP A 1 397 ? 16.194 13.212 -10.514 1.00 85.19 397 ASP A CA 1
ATOM 2894 C C . ASP A 1 397 ? 15.555 14.231 -9.549 1.00 85.19 397 ASP A C 1
ATOM 2896 O O . ASP A 1 397 ? 14.678 15.012 -9.925 1.00 85.19 397 ASP A O 1
ATOM 2900 N N . ALA A 1 398 ? 16.037 14.277 -8.304 1.00 77.75 398 ALA A N 1
ATOM 2901 C CA . ALA A 1 398 ? 15.611 15.263 -7.302 1.00 77.75 398 ALA A CA 1
ATOM 2902 C C . ALA A 1 398 ? 15.831 16.737 -7.719 1.00 77.75 398 ALA A C 1
ATOM 2904 O O . ALA A 1 398 ? 15.276 17.648 -7.110 1.00 77.75 398 ALA A O 1
ATOM 2905 N N . GLY A 1 399 ? 16.647 16.998 -8.747 1.00 82.31 399 GLY A N 1
ATOM 2906 C CA . GLY A 1 399 ? 16.833 18.322 -9.345 1.00 82.31 399 GLY A CA 1
ATOM 2907 C C . GLY A 1 399 ? 15.862 18.630 -10.491 1.00 82.31 399 GLY A C 1
ATOM 2908 O O . GLY A 1 399 ? 15.961 19.706 -11.084 1.00 82.31 399 GLY A O 1
ATOM 2909 N N . GLY A 1 400 ? 14.955 17.707 -10.823 1.00 84.56 400 GLY A N 1
ATOM 2910 C CA . GLY A 1 400 ? 14.004 17.812 -11.927 1.00 84.56 400 GLY A CA 1
ATOM 2911 C C . GLY A 1 400 ? 14.587 17.483 -13.306 1.00 84.56 400 GLY A C 1
ATOM 2912 O O . GLY A 1 400 ? 13.945 17.771 -14.319 1.00 84.56 400 GLY A O 1
ATOM 2913 N N . ASN A 1 401 ? 15.793 16.909 -13.389 1.00 90.19 401 ASN A N 1
ATOM 2914 C CA . ASN A 1 401 ? 16.409 16.554 -14.668 1.00 90.19 401 ASN A CA 1
ATOM 2915 C C . ASN A 1 401 ? 15.976 15.148 -15.110 1.00 90.19 401 ASN A C 1
ATOM 2917 O O . ASN A 1 401 ? 16.093 14.207 -14.326 1.00 90.19 401 ASN A O 1
ATOM 2921 N N . PRO A 1 402 ? 15.549 14.958 -16.371 1.00 93.38 402 PRO A N 1
ATOM 2922 C CA . PRO A 1 402 ? 15.210 13.637 -16.888 1.00 93.38 402 PRO A CA 1
ATOM 2923 C C . PRO A 1 402 ? 16.388 12.659 -16.883 1.00 93.38 402 PRO A C 1
ATOM 2925 O O . PRO A 1 402 ? 17.500 12.998 -17.298 1.00 93.38 402 PRO A O 1
ATOM 2928 N N . LEU A 1 403 ? 16.115 11.419 -16.482 1.00 93.56 403 LEU A N 1
ATOM 2929 C CA . LEU A 1 403 ? 17.104 10.355 -16.363 1.00 93.56 403 LEU A CA 1
ATOM 2930 C C . LEU A 1 403 ? 17.460 9.762 -17.737 1.00 93.56 403 LEU A C 1
ATOM 2932 O O . LEU A 1 403 ? 16.677 9.045 -18.363 1.00 93.56 403 LEU A O 1
ATOM 2936 N N . VAL A 1 404 ? 18.678 10.052 -18.203 1.00 93.94 404 VAL A N 1
ATOM 2937 C CA . VAL A 1 404 ? 19.267 9.483 -19.425 1.00 93.94 404 VAL A CA 1
ATOM 2938 C C . VAL A 1 404 ? 20.731 9.135 -19.168 1.00 93.94 404 VAL A C 1
ATOM 2940 O O . VAL A 1 404 ? 21.530 9.997 -18.801 1.00 93.94 404 VAL A O 1
ATOM 2943 N N . PHE A 1 405 ? 21.105 7.881 -19.414 1.00 93.56 405 PHE A N 1
ATOM 2944 C CA . PHE A 1 405 ? 22.438 7.353 -19.124 1.00 93.56 405 PHE A CA 1
ATOM 2945 C C . PHE A 1 405 ? 23.213 7.059 -20.406 1.00 93.56 405 PHE A C 1
ATOM 2947 O O . PHE A 1 405 ? 22.652 6.660 -21.425 1.00 93.56 405 PHE A O 1
ATOM 2954 N N . ALA A 1 406 ? 24.531 7.249 -20.372 1.00 90.81 406 ALA A N 1
ATOM 2955 C CA . ALA A 1 406 ? 25.402 6.953 -21.504 1.00 90.81 406 ALA A CA 1
ATOM 2956 C C . ALA A 1 406 ? 25.856 5.484 -21.459 1.00 90.81 406 ALA A C 1
ATOM 2958 O O . ALA A 1 406 ? 26.727 5.126 -20.671 1.00 90.81 406 ALA A O 1
ATOM 2959 N N . GLY A 1 407 ? 25.295 4.654 -22.335 1.00 83.81 407 GLY A N 1
ATOM 2960 C CA . GLY A 1 407 ? 25.530 3.211 -22.416 1.00 83.81 407 GLY A CA 1
ATOM 2961 C C . GLY A 1 407 ? 26.351 2.774 -23.628 1.00 83.81 407 GLY A C 1
ATOM 2962 O O . GLY A 1 407 ? 26.094 1.718 -24.186 1.00 83.81 407 GLY A O 1
ATOM 2963 N N . ALA A 1 408 ? 27.318 3.577 -24.063 1.00 81.25 408 ALA A N 1
ATOM 2964 C CA . ALA A 1 408 ? 28.085 3.331 -25.283 1.00 81.25 408 ALA A CA 1
ATOM 2965 C C . ALA A 1 408 ? 28.908 2.022 -25.261 1.00 81.25 408 ALA A C 1
ATOM 2967 O O . ALA A 1 408 ? 29.679 1.771 -24.325 1.00 81.25 408 ALA A O 1
ATOM 2968 N N . ASN A 1 409 ? 28.849 1.247 -26.348 1.00 83.50 409 ASN A N 1
ATOM 2969 C CA . ASN A 1 409 ? 29.602 0.008 -26.569 1.00 83.50 409 ASN A CA 1
ATOM 2970 C C . ASN A 1 409 ? 29.452 -0.995 -25.398 1.00 83.50 409 ASN A C 1
ATOM 2972 O O . ASN A 1 409 ? 28.360 -1.413 -25.019 1.00 83.50 409 ASN A O 1
ATOM 2976 N N . SER A 1 410 ? 30.571 -1.370 -24.762 1.00 84.56 410 SER A N 1
ATOM 2977 C CA . SER A 1 410 ? 30.600 -2.254 -23.597 1.00 84.56 410 SER A CA 1
ATOM 2978 C C . SER A 1 410 ? 29.946 -1.657 -22.346 1.00 84.56 410 SER A C 1
ATOM 2980 O O . SER A 1 410 ? 29.684 -2.409 -21.413 1.00 84.56 410 SER A O 1
ATOM 2982 N N . GLY A 1 411 ? 29.675 -0.348 -22.314 1.00 86.94 411 GLY A N 1
ATOM 2983 C CA . GLY A 1 411 ? 29.097 0.358 -21.167 1.00 86.94 411 GLY A CA 1
ATOM 2984 C C . GLY A 1 411 ? 27.576 0.252 -21.026 1.00 86.94 411 GLY A C 1
ATOM 2985 O O . GLY A 1 411 ? 27.041 0.737 -20.035 1.00 86.94 411 GLY A O 1
ATOM 2986 N N . ALA A 1 412 ? 26.865 -0.374 -21.972 1.00 87.94 412 ALA A N 1
ATOM 2987 C CA . ALA A 1 412 ? 25.400 -0.455 -21.925 1.00 87.94 412 ALA A CA 1
ATOM 2988 C C . ALA A 1 412 ? 24.879 -1.118 -20.641 1.00 87.94 412 ALA A C 1
ATOM 2990 O O . ALA A 1 412 ? 24.012 -0.570 -19.970 1.00 87.94 412 ALA A O 1
ATOM 2991 N N . ALA A 1 413 ? 25.444 -2.265 -20.254 1.00 89.00 413 ALA A N 1
ATOM 2992 C CA . ALA A 1 413 ? 25.008 -2.981 -19.057 1.00 89.00 413 ALA A CA 1
ATOM 2993 C C . ALA A 1 413 ? 25.311 -2.226 -17.750 1.00 89.00 413 ALA A C 1
ATOM 2995 O O . ALA A 1 413 ? 24.488 -2.238 -16.844 1.00 89.00 413 ALA A O 1
ATOM 2996 N N . SER A 1 414 ? 26.450 -1.530 -17.657 1.00 90.50 414 SER A N 1
ATOM 2997 C CA . SER A 1 414 ? 26.747 -0.690 -16.487 1.00 90.50 414 SER A CA 1
ATOM 2998 C C . SER A 1 414 ? 25.832 0.531 -16.416 1.00 90.50 414 SER A C 1
ATOM 3000 O O . SER A 1 414 ? 25.392 0.888 -15.335 1.00 90.50 414 SER A O 1
ATOM 3002 N N . ALA A 1 415 ? 25.482 1.129 -17.560 1.00 92.31 415 ALA A N 1
ATOM 3003 C CA . ALA A 1 415 ? 24.518 2.227 -17.599 1.00 92.31 415 ALA A CA 1
ATOM 3004 C C . ALA A 1 415 ? 23.115 1.779 -17.161 1.00 92.31 415 ALA A C 1
ATOM 3006 O O . ALA A 1 415 ? 22.411 2.543 -16.513 1.00 92.31 415 ALA A O 1
ATOM 3007 N N . ILE A 1 416 ? 22.722 0.542 -17.486 1.00 90.69 416 ILE A N 1
ATOM 3008 C CA . ILE A 1 416 ? 21.497 -0.080 -16.967 1.00 90.69 416 ILE A CA 1
ATOM 3009 C C . ILE A 1 416 ? 21.579 -0.249 -15.444 1.00 90.69 416 ILE A C 1
ATOM 3011 O O . ILE A 1 416 ? 20.622 0.082 -14.751 1.00 90.69 416 ILE A O 1
ATOM 3015 N N . GLU A 1 417 ? 22.710 -0.727 -14.915 1.00 90.12 417 GLU A N 1
ATOM 3016 C CA . GLU A 1 417 ? 22.902 -0.846 -13.464 1.00 90.12 417 GLU A CA 1
ATOM 3017 C C . GLU A 1 417 ? 22.778 0.518 -12.765 1.00 90.12 417 GLU A C 1
ATOM 3019 O O . GLU A 1 417 ? 21.998 0.655 -11.823 1.00 90.12 417 GLU A O 1
ATOM 3024 N N . ASP A 1 418 ? 23.477 1.538 -13.267 1.00 89.94 418 ASP A N 1
ATOM 3025 C CA . ASP A 1 418 ? 23.428 2.906 -12.737 1.00 89.94 418 ASP A CA 1
ATOM 3026 C C . ASP A 1 418 ? 22.014 3.505 -12.824 1.00 89.94 418 ASP A C 1
ATOM 3028 O O . ASP A 1 418 ? 21.566 4.185 -11.895 1.00 89.94 418 ASP A O 1
ATOM 3032 N N . ALA A 1 419 ? 21.290 3.227 -13.913 1.00 89.25 419 ALA A N 1
ATOM 3033 C CA . ALA A 1 419 ? 19.908 3.654 -14.089 1.00 89.25 419 ALA A CA 1
ATOM 3034 C C . ALA A 1 419 ? 18.995 3.069 -13.013 1.00 89.25 419 ALA A C 1
ATOM 3036 O O . ALA A 1 419 ? 18.274 3.819 -12.356 1.00 89.25 419 ALA A O 1
ATOM 3037 N N . VAL A 1 420 ? 19.062 1.755 -12.787 1.00 87.06 420 VAL A N 1
ATOM 3038 C CA . VAL A 1 420 ? 18.220 1.096 -11.783 1.00 87.06 420 VAL A CA 1
ATOM 3039 C C . VAL A 1 420 ? 18.576 1.573 -10.374 1.00 87.06 420 VAL A C 1
ATOM 3041 O O . VAL A 1 420 ? 17.668 1.912 -9.625 1.00 87.06 420 VAL A O 1
ATOM 3044 N N . ARG A 1 421 ? 19.866 1.723 -10.032 1.00 85.56 421 ARG A N 1
ATOM 3045 C CA . ARG A 1 421 ? 20.279 2.294 -8.730 1.00 85.56 421 ARG A CA 1
ATOM 3046 C C . ARG A 1 421 ? 19.775 3.720 -8.523 1.00 85.56 421 ARG A C 1
ATOM 3048 O O . ARG A 1 421 ? 19.454 4.116 -7.407 1.00 85.56 421 ARG A O 1
ATOM 3055 N N . THR A 1 422 ? 19.728 4.510 -9.592 1.00 85.00 422 THR A N 1
ATOM 3056 C CA . THR A 1 422 ? 19.204 5.877 -9.517 1.00 85.00 422 THR A CA 1
ATOM 3057 C C . THR A 1 422 ? 17.699 5.868 -9.280 1.00 85.00 422 THR A C 1
ATOM 3059 O O . THR A 1 422 ? 17.226 6.648 -8.460 1.00 85.00 422 THR A O 1
ATOM 3062 N N . VAL A 1 423 ? 16.959 4.969 -9.936 1.00 80.06 423 VAL A N 1
ATOM 3063 C CA . VAL A 1 423 ? 15.517 4.800 -9.704 1.00 80.06 423 VAL A CA 1
ATOM 3064 C C . VAL A 1 423 ? 15.230 4.393 -8.273 1.00 80.06 423 VAL A C 1
ATOM 3066 O O . VAL A 1 423 ? 14.363 4.975 -7.638 1.00 80.06 423 VAL A O 1
ATOM 3069 N N . THR A 1 424 ? 15.967 3.417 -7.755 1.00 76.12 424 THR A N 1
ATOM 3070 C CA . THR A 1 424 ? 15.685 2.892 -6.422 1.00 76.12 424 THR A CA 1
ATOM 3071 C C . THR A 1 424 ? 16.024 3.872 -5.317 1.00 76.12 424 THR A C 1
ATOM 3073 O O . THR A 1 424 ? 15.410 3.784 -4.269 1.00 76.12 424 THR A O 1
ATOM 3076 N N . ASN A 1 425 ? 16.983 4.783 -5.524 1.00 77.50 425 ASN A N 1
ATOM 3077 C CA . ASN A 1 425 ? 17.530 5.586 -4.424 1.00 77.50 425 ASN A CA 1
ATOM 3078 C C . ASN A 1 425 ? 17.236 7.086 -4.542 1.00 77.50 425 ASN A C 1
ATOM 3080 O O . ASN A 1 425 ? 17.256 7.787 -3.537 1.00 77.50 425 ASN A O 1
ATOM 3084 N N . ASN A 1 426 ? 17.029 7.603 -5.755 1.00 77.31 426 ASN A N 1
ATOM 3085 C CA . ASN A 1 426 ? 17.012 9.047 -6.015 1.00 77.31 426 ASN A CA 1
ATOM 3086 C C . ASN A 1 426 ? 15.799 9.515 -6.819 1.00 77.31 426 ASN A C 1
ATOM 3088 O O . ASN A 1 426 ? 15.729 10.705 -7.130 1.00 77.31 426 ASN A O 1
ATOM 3092 N N . LEU A 1 427 ? 14.899 8.611 -7.206 1.00 82.31 427 LEU A N 1
ATOM 3093 C CA . LEU A 1 427 ? 13.681 8.972 -7.914 1.00 82.31 427 LEU A CA 1
ATOM 3094 C C . LEU A 1 427 ? 12.658 9.497 -6.904 1.00 82.31 427 LEU A C 1
ATOM 3096 O O . LEU A 1 427 ? 12.236 8.726 -6.041 1.00 82.31 427 LEU A O 1
ATOM 3100 N N . PRO A 1 428 ? 12.253 10.774 -6.989 1.00 84.25 428 PRO A N 1
ATOM 3101 C CA . PRO A 1 428 ? 11.139 11.267 -6.200 1.00 84.25 428 PRO A CA 1
ATOM 3102 C C . PRO A 1 428 ? 9.848 10.616 -6.705 1.00 84.25 428 PRO A C 1
ATOM 3104 O O . PRO A 1 428 ? 9.571 10.632 -7.907 1.00 84.25 428 PRO A O 1
ATOM 3107 N N . LEU A 1 429 ? 9.079 10.052 -5.784 1.00 85.44 429 LEU A N 1
ATOM 3108 C CA . LEU A 1 429 ? 7.776 9.447 -6.022 1.00 85.44 429 LEU A CA 1
ATOM 3109 C C . LEU A 1 429 ? 6.719 10.216 -5.230 1.00 85.44 429 LEU A C 1
ATOM 3111 O O . LEU A 1 429 ? 6.989 10.687 -4.118 1.00 85.44 429 LEU A O 1
ATOM 3115 N N . ALA A 1 430 ? 5.521 10.328 -5.798 1.00 88.62 430 ALA A N 1
ATOM 3116 C CA . ALA A 1 430 ? 4.362 10.759 -5.035 1.00 88.62 430 ALA A CA 1
ATOM 3117 C C . ALA A 1 430 ? 3.812 9.550 -4.271 1.00 88.62 430 ALA A C 1
ATOM 3119 O O . ALA A 1 430 ? 3.436 8.567 -4.898 1.00 88.62 430 ALA A O 1
ATOM 3120 N N . ILE A 1 431 ? 3.790 9.583 -2.943 1.00 90.00 431 ILE A N 1
ATOM 3121 C CA . ILE A 1 431 ? 3.300 8.481 -2.114 1.00 90.00 431 ILE A CA 1
ATOM 3122 C C . ILE A 1 431 ? 1.999 8.912 -1.447 1.00 90.00 431 ILE A C 1
ATOM 3124 O O . ILE A 1 431 ? 2.000 9.884 -0.694 1.00 90.00 431 ILE A O 1
ATOM 3128 N N . GLY A 1 432 ? 0.907 8.208 -1.736 1.00 90.06 432 GLY A N 1
ATOM 3129 C CA . GLY A 1 432 ? -0.428 8.488 -1.204 1.00 90.06 432 GLY A CA 1
ATOM 3130 C C . GLY A 1 432 ? -1.001 7.315 -0.425 1.00 90.06 432 GLY A C 1
ATOM 3131 O O . GLY A 1 432 ? -0.752 6.170 -0.798 1.00 90.06 432 GLY A O 1
ATOM 3132 N N . GLY A 1 433 ? -1.767 7.608 0.623 1.00 90.00 433 GLY A N 1
ATOM 3133 C CA . GLY A 1 433 ? -2.555 6.623 1.364 1.00 90.00 433 GLY A CA 1
ATOM 3134 C C . GLY A 1 433 ? -4.023 6.691 0.949 1.00 90.00 433 GLY A C 1
ATOM 3135 O O . GLY A 1 433 ? -4.569 7.781 0.822 1.00 90.00 433 GLY A O 1
ATOM 3136 N N . VAL A 1 434 ? -4.655 5.540 0.720 1.00 90.88 434 VAL A N 1
ATOM 3137 C CA . VAL A 1 434 ? -6.074 5.446 0.349 1.00 90.88 434 VAL A CA 1
ATOM 3138 C C . VAL A 1 434 ? -6.742 4.344 1.165 1.00 90.88 434 VAL A C 1
ATOM 3140 O O . VAL A 1 434 ? -6.255 3.214 1.190 1.00 90.88 434 VAL A O 1
ATOM 3143 N N . ALA A 1 435 ? -7.877 4.650 1.797 1.00 91.69 435 ALA A N 1
ATOM 3144 C CA . ALA A 1 435 ? -8.718 3.633 2.421 1.00 91.69 435 ALA A CA 1
ATOM 3145 C C . ALA A 1 435 ? -9.555 2.902 1.364 1.00 91.69 435 ALA A C 1
ATOM 3147 O O . ALA A 1 435 ? -10.244 3.518 0.548 1.00 91.69 435 ALA A O 1
ATOM 3148 N N . VAL A 1 436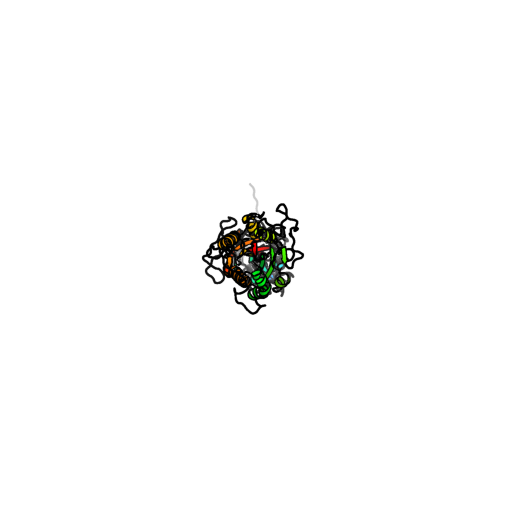 ? -9.515 1.575 1.404 1.00 92.12 436 VAL A N 1
ATOM 3149 C CA . VAL A 1 436 ? -10.229 0.673 0.505 1.00 92.12 436 VAL A CA 1
ATOM 3150 C C . VAL A 1 436 ? -11.077 -0.279 1.336 1.00 92.12 436 VAL A C 1
ATOM 3152 O O . VAL A 1 436 ? -10.587 -0.930 2.249 1.00 92.12 436 VAL A O 1
ATOM 3155 N N . ASP A 1 437 ? -12.358 -0.360 1.010 1.00 91.50 437 ASP A N 1
ATOM 3156 C CA . ASP A 1 437 ? -13.306 -1.270 1.647 1.00 91.50 437 ASP A CA 1
ATOM 3157 C C . ASP A 1 437 ? -12.999 -2.734 1.289 1.00 91.50 437 ASP A C 1
ATOM 3159 O O . ASP A 1 437 ? -12.740 -3.044 0.115 1.00 91.50 437 ASP A O 1
ATOM 3163 N N . GLU A 1 438 ? -13.012 -3.642 2.271 1.00 87.12 438 GLU A N 1
ATOM 3164 C CA . GLU A 1 438 ? -12.857 -5.066 1.979 1.00 87.12 438 GLU A CA 1
ATOM 3165 C C . GLU A 1 438 ? -14.203 -5.691 1.592 1.00 87.12 438 GLU A C 1
ATOM 3167 O O . GLU A 1 438 ? -15.166 -5.633 2.349 1.00 87.12 438 GLU A O 1
ATOM 3172 N N . PRO A 1 439 ? -14.294 -6.382 0.442 1.00 77.50 439 PRO A N 1
ATOM 3173 C CA . PRO A 1 439 ? -15.535 -7.032 0.058 1.00 77.50 439 PRO A CA 1
ATOM 3174 C C . PRO A 1 439 ? -15.810 -8.224 0.982 1.00 77.50 439 PRO A C 1
ATOM 3176 O O . PRO A 1 439 ? -15.072 -9.211 0.960 1.00 77.50 439 PRO A O 1
ATOM 3179 N N . GLY A 1 440 ? -16.908 -8.195 1.732 1.00 73.31 440 GLY A N 1
ATOM 3180 C CA . GLY A 1 440 ? -17.250 -9.315 2.615 1.00 73.31 440 GLY A CA 1
ATOM 3181 C C . GLY A 1 440 ? -18.423 -9.069 3.553 1.00 73.31 440 GLY A C 1
ATOM 3182 O O . GLY A 1 440 ? -19.071 -10.037 3.954 1.00 73.31 440 GLY A O 1
ATOM 3183 N N . ASP A 1 441 ? -18.728 -7.809 3.836 1.00 77.56 441 ASP A N 1
ATOM 3184 C CA . ASP A 1 441 ? -19.873 -7.365 4.622 1.00 77.56 441 ASP A CA 1
ATOM 3185 C C . ASP A 1 441 ? -20.880 -6.575 3.752 1.00 77.56 441 ASP A C 1
ATOM 3187 O O . ASP A 1 441 ? -20.658 -6.291 2.571 1.00 77.56 441 ASP A O 1
ATOM 3191 N N . ASP A 1 442 ? -22.064 -6.309 4.312 1.00 81.12 442 ASP A N 1
ATOM 3192 C CA . ASP A 1 442 ? -23.123 -5.527 3.653 1.00 81.12 442 ASP A CA 1
ATOM 3193 C C . ASP A 1 442 ? -22.917 -4.001 3.831 1.00 81.12 442 ASP A C 1
ATOM 3195 O O . ASP A 1 442 ? -23.760 -3.206 3.399 1.00 81.12 442 ASP A O 1
ATOM 3199 N N . VAL A 1 443 ? -21.821 -3.581 4.477 1.00 86.88 443 VAL A N 1
ATOM 3200 C CA . VAL A 1 443 ? -21.564 -2.205 4.927 1.00 86.88 443 VAL A CA 1
ATOM 3201 C C . VAL A 1 443 ? -20.224 -1.733 4.386 1.00 86.88 443 VAL A C 1
ATOM 3203 O O . VAL A 1 443 ? -19.193 -2.240 4.780 1.00 86.88 443 VAL A O 1
ATOM 3206 N N . ASN A 1 444 ? -20.225 -0.675 3.576 1.00 90.06 444 ASN A N 1
ATOM 3207 C CA . ASN A 1 444 ? -18.977 -0.024 3.177 1.00 90.06 444 ASN A CA 1
ATOM 3208 C C . ASN A 1 444 ? -18.317 0.631 4.404 1.00 90.06 444 ASN A C 1
ATOM 3210 O O . ASN A 1 444 ? -18.763 1.696 4.856 1.00 90.06 444 ASN A O 1
ATOM 3214 N N . ALA A 1 445 ? -17.278 -0.001 4.943 1.00 90.81 445 ALA A N 1
ATOM 3215 C CA . ALA A 1 445 ? -16.605 0.398 6.173 1.00 90.81 445 ALA A CA 1
ATOM 3216 C C . ALA A 1 445 ? -15.929 1.767 6.026 1.00 90.81 445 ALA A C 1
ATOM 3218 O O . ALA A 1 445 ? -16.028 2.610 6.918 1.00 90.81 445 ALA A O 1
ATOM 3219 N N . VAL A 1 446 ? -15.322 2.041 4.868 1.00 91.50 446 VAL A N 1
ATOM 3220 C CA . VAL A 1 446 ? -14.686 3.338 4.586 1.00 91.50 446 VAL A CA 1
ATOM 3221 C C . VAL A 1 446 ? -15.724 4.457 4.596 1.00 91.50 446 VAL A C 1
ATOM 3223 O O . VAL A 1 446 ? -15.558 5.464 5.278 1.00 91.50 446 VAL A O 1
ATOM 3226 N N . GLU A 1 447 ? -16.845 4.268 3.899 1.00 91.19 447 GLU A N 1
ATOM 3227 C CA . GLU A 1 447 ? -17.917 5.269 3.857 1.00 91.19 447 GLU A CA 1
ATOM 3228 C C . GLU A 1 447 ? -18.600 5.457 5.217 1.00 91.19 447 GLU A C 1
ATOM 3230 O O . GLU A 1 447 ? -19.047 6.563 5.530 1.00 91.19 447 GLU A O 1
ATOM 3235 N N . SER A 1 448 ? -18.666 4.408 6.035 1.00 90.88 448 SER A N 1
ATOM 3236 C CA . SER A 1 448 ? -19.414 4.416 7.297 1.00 90.88 448 SER A CA 1
ATOM 3237 C C . SER A 1 448 ? -18.584 4.926 8.472 1.00 90.88 448 SER A C 1
ATOM 3239 O O . SER A 1 448 ? -19.121 5.638 9.321 1.00 90.88 448 SER A O 1
ATOM 3241 N N . PHE A 1 449 ? -17.284 4.626 8.499 1.00 94.00 449 PHE A N 1
ATOM 3242 C CA . PHE A 1 449 ? -16.446 4.810 9.685 1.00 94.00 449 PHE A CA 1
ATOM 3243 C C . PHE A 1 449 ? -15.245 5.728 9.476 1.00 94.00 449 PHE A C 1
ATOM 3245 O O . PHE A 1 449 ? -14.847 6.387 10.430 1.00 94.00 449 PHE A O 1
ATOM 3252 N N . VAL A 1 450 ? -14.701 5.850 8.262 1.00 94.12 450 VAL A N 1
ATOM 3253 C CA . VAL A 1 450 ? -13.573 6.760 7.999 1.00 94.12 450 VAL A CA 1
ATOM 3254 C C . VAL A 1 450 ? -14.100 8.181 7.773 1.00 94.12 450 VAL A C 1
ATOM 3256 O O . VAL A 1 450 ? -15.074 8.388 7.036 1.00 94.12 450 VAL A O 1
ATOM 3259 N N . ASP A 1 451 ? -13.492 9.161 8.446 1.00 94.38 451 ASP A N 1
ATOM 3260 C CA . ASP A 1 451 ? -13.695 10.585 8.161 1.00 94.38 451 ASP A CA 1
ATOM 3261 C C . ASP A 1 451 ? -12.752 11.030 7.042 1.00 94.38 451 ASP A C 1
ATOM 3263 O O . ASP A 1 451 ? -13.212 11.388 5.961 1.00 94.38 451 ASP A O 1
ATOM 3267 N N . HIS A 1 452 ? -11.445 10.935 7.300 1.00 94.19 452 HIS A N 1
ATOM 3268 C CA . HIS A 1 452 ? -10.371 11.268 6.369 1.00 94.19 452 HIS A CA 1
ATOM 3269 C C . HIS A 1 452 ? -9.079 10.519 6.736 1.00 94.19 452 HIS A C 1
ATOM 3271 O O . HIS A 1 452 ? -8.951 9.928 7.816 1.00 94.19 452 HIS A O 1
ATOM 3277 N N . ILE A 1 453 ? -8.110 10.559 5.822 1.00 93.69 453 ILE A N 1
ATOM 3278 C CA . ILE A 1 453 ? -6.729 10.131 6.057 1.00 93.69 453 ILE A CA 1
ATOM 3279 C C . ILE A 1 453 ? -5.841 11.343 5.816 1.00 93.69 453 ILE A C 1
ATOM 3281 O O . ILE A 1 453 ? -5.986 12.017 4.800 1.00 93.69 453 ILE A O 1
ATOM 3285 N N . GLU A 1 454 ? -4.886 11.596 6.706 1.00 94.06 454 GLU A N 1
ATOM 3286 C CA . GLU A 1 454 ? -3.947 12.700 6.524 1.00 94.06 454 GLU A CA 1
ATOM 3287 C C . GLU A 1 454 ? -2.483 12.276 6.649 1.00 94.06 454 GLU A C 1
ATOM 3289 O O . GLU A 1 454 ? -2.115 11.378 7.401 1.00 94.06 454 GLU A O 1
ATOM 3294 N N . THR A 1 455 ? -1.610 12.946 5.904 1.00 93.19 455 THR A N 1
ATOM 3295 C CA . THR A 1 455 ? -0.164 12.826 6.032 1.00 93.19 455 THR A CA 1
ATOM 3296 C C . THR A 1 455 ? 0.264 13.358 7.391 1.00 93.19 455 THR A C 1
ATOM 3298 O O . THR A 1 455 ? -0.003 14.515 7.728 1.00 93.19 455 THR A O 1
ATOM 3301 N N . LEU A 1 456 ? 1.014 12.554 8.136 1.00 91.81 456 LEU A N 1
ATOM 3302 C CA . LEU A 1 456 ? 1.552 12.937 9.430 1.00 91.81 456 LEU A CA 1
ATOM 3303 C C . LEU A 1 456 ? 3.037 13.289 9.304 1.00 91.81 456 LEU A C 1
ATOM 3305 O O . LEU A 1 456 ? 3.854 12.496 8.840 1.00 91.81 456 LEU A O 1
ATOM 3309 N N . GLN A 1 457 ? 3.397 14.497 9.745 1.00 90.69 457 GLN A N 1
ATOM 3310 C CA . GLN A 1 457 ? 4.770 15.007 9.696 1.00 90.69 457 GLN A CA 1
ATOM 3311 C C . GLN A 1 457 ? 5.274 15.401 11.083 1.00 90.69 457 GLN A C 1
ATOM 3313 O O . GLN A 1 457 ? 5.279 16.577 11.460 1.00 90.69 457 GLN A O 1
ATOM 3318 N N . VAL A 1 458 ? 5.739 14.409 11.833 1.00 87.31 458 VAL A N 1
ATOM 3319 C CA . VAL A 1 458 ? 6.368 14.577 13.150 1.00 87.31 458 VAL A CA 1
ATOM 3320 C C . VAL A 1 458 ? 7.881 14.417 12.994 1.00 87.31 458 VAL A C 1
ATOM 3322 O O . VAL A 1 458 ? 8.325 13.724 12.098 1.00 87.31 458 VAL A O 1
ATOM 3325 N N . ASP A 1 459 ? 8.696 15.096 13.802 1.00 83.50 459 ASP A N 1
ATOM 3326 C CA . ASP A 1 459 ? 10.159 14.909 13.793 1.00 83.50 459 ASP A CA 1
ATOM 3327 C C . ASP A 1 459 ? 10.523 13.687 14.659 1.00 83.50 459 ASP A C 1
ATOM 3329 O O . ASP A 1 459 ? 10.868 13.839 15.836 1.00 83.50 459 ASP A O 1
ATOM 3333 N N . SER A 1 460 ? 10.371 12.476 14.109 1.00 83.12 460 SER A N 1
ATOM 3334 C CA . SER A 1 460 ? 10.713 11.211 14.778 1.00 83.12 460 SER A CA 1
ATOM 3335 C C . SER A 1 460 ? 11.530 10.279 13.862 1.00 83.12 460 SER A C 1
ATOM 3337 O O . SER A 1 460 ? 11.682 10.548 12.672 1.00 83.12 460 SER A O 1
ATOM 3339 N N . PRO A 1 461 ? 12.142 9.203 14.390 1.00 80.69 461 PRO A N 1
ATOM 3340 C CA . PRO A 1 461 ? 12.791 8.193 13.549 1.00 80.69 461 PRO A CA 1
ATOM 3341 C C . PRO A 1 461 ? 11.845 7.487 12.560 1.00 80.69 461 PRO A C 1
ATOM 3343 O O . PRO A 1 461 ? 12.309 7.015 11.523 1.00 80.69 461 PRO A O 1
ATOM 3346 N N . GLU A 1 462 ? 10.558 7.410 12.888 1.00 84.12 462 GLU A N 1
ATOM 3347 C CA . GLU A 1 462 ? 9.510 6.680 12.164 1.00 84.12 462 GLU A CA 1
ATOM 3348 C C . GLU A 1 462 ? 8.736 7.581 11.186 1.00 84.12 462 GLU A C 1
ATOM 3350 O O . GLU A 1 462 ? 8.306 7.122 10.131 1.00 84.12 462 GLU A O 1
ATOM 3355 N N . CYS A 1 463 ? 8.633 8.880 11.483 1.00 87.62 463 CYS A N 1
ATOM 3356 C CA . CYS A 1 463 ? 7.942 9.861 10.651 1.00 87.62 463 CYS A CA 1
ATOM 3357 C C . CYS A 1 463 ? 8.898 10.979 10.231 1.00 87.62 463 CYS A C 1
ATOM 3359 O O . CYS A 1 463 ? 9.563 11.593 11.060 1.00 87.62 463 CYS A O 1
ATOM 3361 N N . SER A 1 464 ? 8.961 11.281 8.935 1.00 89.00 464 SER A N 1
ATOM 3362 C CA . SER A 1 464 ? 9.734 12.424 8.438 1.00 89.00 464 SER A CA 1
ATOM 3363 C C . SER A 1 464 ? 8.928 13.722 8.481 1.00 89.00 464 SER A C 1
ATOM 3365 O O . SER A 1 464 ? 7.711 13.734 8.316 1.00 89.00 464 SER A O 1
ATOM 3367 N N . THR A 1 465 ? 9.626 14.852 8.607 1.00 90.62 465 THR A N 1
ATOM 3368 C CA . THR A 1 465 ? 9.029 16.195 8.570 1.00 90.62 465 THR A CA 1
ATOM 3369 C C . THR A 1 465 ? 9.634 17.070 7.468 1.00 90.62 465 THR A C 1
ATOM 3371 O O . THR A 1 465 ? 10.730 16.806 6.969 1.00 90.62 465 THR A O 1
ATOM 3374 N N . GLY A 1 466 ? 8.938 18.150 7.102 1.00 88.69 466 GLY A N 1
ATOM 3375 C CA . GLY A 1 466 ? 9.386 19.120 6.099 1.00 88.69 466 GLY A CA 1
ATOM 3376 C C . GLY A 1 466 ? 9.202 18.659 4.651 1.00 88.69 466 GLY A C 1
ATOM 3377 O O . GLY A 1 466 ? 9.857 19.198 3.758 1.00 88.69 466 GLY A O 1
ATOM 3378 N N . LEU A 1 467 ? 8.335 17.674 4.427 1.00 90.69 467 LEU A N 1
ATOM 3379 C CA . LEU A 1 467 ? 7.991 17.144 3.114 1.00 90.69 467 LEU A CA 1
ATOM 3380 C C . LEU A 1 467 ? 6.826 17.927 2.497 1.00 90.69 467 LEU A C 1
ATOM 3382 O O . LEU A 1 467 ? 5.927 18.406 3.192 1.00 90.69 467 LEU A O 1
ATOM 3386 N N . GLU A 1 468 ? 6.834 18.044 1.170 1.00 91.69 468 GLU A N 1
ATOM 3387 C CA . GLU A 1 468 ? 5.714 18.624 0.429 1.00 91.69 468 GLU A CA 1
ATOM 3388 C C . GLU A 1 468 ? 4.560 17.619 0.362 1.00 91.69 468 GLU A C 1
ATOM 3390 O O . GLU A 1 468 ? 4.726 16.512 -0.158 1.00 91.69 468 GLU A O 1
ATOM 3395 N N . ALA A 1 469 ? 3.390 18.026 0.851 1.00 93.69 469 ALA A N 1
ATOM 3396 C CA . ALA A 1 469 ? 2.166 17.237 0.824 1.00 93.69 469 ALA A CA 1
ATOM 3397 C C . ALA A 1 469 ? 1.071 17.953 0.019 1.00 93.69 469 ALA A C 1
ATOM 3399 O O . ALA A 1 469 ? 1.051 19.186 -0.072 1.00 93.69 469 ALA A O 1
ATOM 3400 N N . SER A 1 470 ? 0.185 17.171 -0.584 1.00 94.44 470 SER A N 1
ATOM 3401 C CA . SER A 1 470 ? -0.966 17.620 -1.360 1.00 94.44 470 SER A CA 1
ATOM 3402 C C . SER A 1 470 ? -2.203 16.862 -0.908 1.00 94.44 470 SER A C 1
ATOM 3404 O O . SER A 1 470 ? -2.108 15.704 -0.528 1.00 94.44 470 SER A O 1
ATOM 3406 N N . ASP A 1 471 ? -3.337 17.542 -1.004 1.00 93.31 471 ASP A N 1
ATOM 3407 C CA . ASP A 1 471 ? -4.685 16.996 -0.860 1.00 93.31 471 ASP A CA 1
ATOM 3408 C C . ASP A 1 471 ? -5.163 16.544 -2.251 1.00 93.31 471 ASP A C 1
ATOM 3410 O O . ASP A 1 471 ? -5.231 17.360 -3.186 1.00 93.31 471 ASP A O 1
ATOM 3414 N N . SER A 1 472 ? -5.344 15.237 -2.429 1.00 90.25 472 SER A N 1
ATOM 3415 C CA . SER A 1 472 ? -5.631 14.607 -3.717 1.00 90.25 472 SER A CA 1
ATOM 3416 C C . SER A 1 472 ? -7.126 14.435 -3.995 1.00 90.25 472 SER A C 1
ATOM 3418 O O . SER A 1 472 ? -7.528 14.503 -5.166 1.00 90.25 472 SER A O 1
ATOM 3420 N N . ASP A 1 473 ? -7.951 14.289 -2.957 1.00 88.25 473 ASP A N 1
ATOM 3421 C CA . ASP A 1 473 ? -9.400 14.088 -3.059 1.00 88.25 473 ASP A CA 1
ATOM 3422 C C . ASP A 1 473 ? -10.227 15.363 -2.778 1.00 88.25 473 ASP A C 1
ATOM 3424 O O . ASP A 1 473 ? -11.401 15.451 -3.164 1.00 88.25 473 ASP A O 1
ATOM 3428 N N . GLY A 1 474 ? -9.585 16.409 -2.259 1.00 90.69 474 GLY A N 1
ATOM 3429 C CA . GLY A 1 474 ? -10.147 17.730 -2.012 1.00 90.69 474 GLY A CA 1
ATOM 3430 C C . GLY A 1 474 ? -10.940 17.837 -0.711 1.00 90.69 474 GLY A C 1
ATOM 3431 O O . GLY A 1 474 ? -11.765 18.759 -0.607 1.00 90.69 474 GLY A O 1
ATOM 3432 N N . ASP A 1 475 ? -10.755 16.916 0.233 1.00 90.31 475 ASP A N 1
ATOM 3433 C CA . ASP A 1 475 ? -11.442 16.912 1.528 1.00 90.31 475 ASP A CA 1
ATOM 3434 C C . ASP A 1 475 ? -10.896 17.970 2.517 1.00 90.31 475 ASP A C 1
ATOM 3436 O O . ASP A 1 475 ? -11.557 18.312 3.505 1.00 90.31 475 ASP A O 1
ATOM 3440 N N . GLY A 1 476 ? -9.765 18.602 2.184 1.00 93.12 476 GLY A N 1
ATOM 3441 C CA . GLY A 1 476 ? -9.092 19.622 2.985 1.00 93.12 476 GLY A CA 1
ATOM 3442 C C . GLY A 1 476 ? -7.908 19.101 3.801 1.00 93.12 476 GLY A C 1
ATOM 3443 O O . GLY A 1 476 ? -7.226 19.921 4.434 1.00 93.12 476 GLY A O 1
ATOM 3444 N N . TYR A 1 477 ? -7.642 17.799 3.756 1.00 93.81 477 TYR A N 1
ATOM 3445 C CA . TYR A 1 477 ? -6.550 17.111 4.422 1.00 93.81 477 TYR A CA 1
ATOM 3446 C C . TYR A 1 477 ? -5.562 16.595 3.375 1.00 93.81 477 TYR A C 1
ATOM 3448 O O . TYR A 1 477 ? -5.918 16.086 2.322 1.00 93.81 477 TYR A O 1
ATOM 3456 N N . ALA A 1 478 ? -4.270 16.812 3.613 1.00 93.81 478 ALA A N 1
ATOM 3457 C CA . ALA A 1 478 ? -3.269 16.328 2.672 1.00 93.81 478 ALA A CA 1
ATOM 3458 C C . ALA A 1 478 ? -3.091 14.824 2.870 1.00 93.81 478 ALA A C 1
ATOM 3460 O O . ALA A 1 478 ? -2.802 14.417 3.983 1.00 93.81 478 ALA A O 1
ATOM 3461 N N . ASP A 1 479 ? -3.187 14.030 1.813 1.00 92.12 479 ASP A N 1
ATOM 3462 C CA . ASP A 1 479 ? -3.158 12.559 1.817 1.00 92.12 479 ASP A CA 1
ATOM 3463 C C . ASP A 1 479 ? -1.984 11.988 0.988 1.00 92.12 479 ASP A C 1
ATOM 3465 O O . ASP A 1 479 ? -1.618 10.812 1.114 1.00 92.12 479 ASP A O 1
ATOM 3469 N N . VAL A 1 480 ? -1.330 12.839 0.185 1.00 93.06 480 VAL A N 1
ATOM 3470 C CA . VAL A 1 480 ? -0.213 12.482 -0.699 1.00 93.06 480 VAL A CA 1
ATOM 3471 C C . VAL A 1 480 ? 1.040 13.297 -0.386 1.00 93.06 480 VAL A C 1
ATOM 3473 O O . VAL A 1 480 ? 1.062 14.520 -0.528 1.00 93.06 480 VAL A O 1
ATOM 3476 N N . PHE A 1 481 ? 2.151 12.624 -0.093 1.00 92.69 481 PHE A N 1
ATOM 3477 C CA . PHE A 1 481 ? 3.485 13.222 -0.158 1.00 92.69 481 PHE A CA 1
ATOM 3478 C C . PHE A 1 481 ? 3.966 13.263 -1.611 1.00 92.69 481 PHE A C 1
ATOM 3480 O O . PHE A 1 481 ? 3.932 12.253 -2.297 1.00 92.69 481 PHE A O 1
ATOM 3487 N N . THR A 1 482 ? 4.448 14.397 -2.117 1.00 89.19 482 THR A N 1
ATOM 3488 C CA . THR A 1 482 ? 4.603 14.596 -3.579 1.00 89.19 482 THR A CA 1
ATOM 3489 C C . THR A 1 482 ? 6.014 14.388 -4.141 1.00 89.19 482 THR A C 1
ATOM 3491 O O . THR A 1 482 ? 6.171 14.254 -5.354 1.00 89.19 482 THR A O 1
ATOM 3494 N N . ALA A 1 483 ? 7.048 14.364 -3.297 1.00 85.25 483 ALA A N 1
ATOM 3495 C CA . ALA A 1 483 ? 8.447 14.309 -3.736 1.00 85.25 483 ALA A CA 1
ATOM 3496 C C . ALA A 1 483 ? 9.323 13.478 -2.786 1.00 85.25 483 ALA A C 1
ATOM 3498 O O . ALA A 1 483 ? 10.338 13.955 -2.272 1.00 85.25 483 ALA A O 1
ATOM 3499 N N . VAL A 1 484 ? 8.919 12.234 -2.532 1.00 86.00 484 VAL A N 1
ATOM 3500 C CA . VAL A 1 484 ? 9.598 11.365 -1.566 1.00 86.00 484 VAL A CA 1
ATOM 3501 C C . VAL A 1 484 ? 10.601 10.461 -2.263 1.00 86.00 484 VAL A C 1
ATOM 3503 O O . VAL A 1 484 ? 10.280 9.804 -3.248 1.00 86.00 484 VAL A O 1
ATOM 3506 N N . VAL A 1 485 ? 11.825 10.414 -1.743 1.00 82.44 485 VAL A N 1
ATOM 3507 C CA . VAL A 1 485 ? 12.830 9.433 -2.171 1.00 82.44 485 VAL A CA 1
ATOM 3508 C C . VAL A 1 485 ? 12.726 8.173 -1.318 1.00 82.44 485 VAL A C 1
ATOM 3510 O O . VAL A 1 485 ? 12.397 8.246 -0.133 1.00 82.44 485 VAL A O 1
ATOM 3513 N N . ALA A 1 486 ? 13.030 7.021 -1.910 1.00 76.69 486 ALA A N 1
ATOM 3514 C CA . ALA A 1 486 ? 12.959 5.744 -1.212 1.00 76.69 486 ALA A CA 1
ATOM 3515 C C . ALA A 1 486 ? 13.825 5.715 0.060 1.00 76.69 486 ALA A C 1
ATOM 3517 O O . ALA A 1 486 ? 14.924 6.277 0.104 1.00 76.69 486 ALA A O 1
ATOM 3518 N N . GLY A 1 487 ? 13.327 5.024 1.084 1.00 75.94 487 GLY A N 1
ATOM 3519 C CA . GLY A 1 487 ? 13.957 4.936 2.404 1.00 75.94 487 GLY A CA 1
ATOM 3520 C C . GLY A 1 487 ? 13.670 6.126 3.327 1.00 75.94 487 GLY A C 1
ATOM 3521 O O . GLY A 1 487 ? 14.183 6.152 4.442 1.00 75.94 487 GLY A O 1
ATOM 3522 N N . THR A 1 488 ? 12.856 7.095 2.897 1.00 84.69 488 THR A N 1
ATOM 3523 C CA . THR A 1 488 ? 12.297 8.145 3.763 1.00 84.69 488 THR A CA 1
ATOM 3524 C C . THR A 1 488 ? 11.149 7.560 4.599 1.00 84.69 488 THR A C 1
ATOM 3526 O O . THR A 1 488 ? 10.182 7.081 4.003 1.00 84.69 488 THR A O 1
ATOM 3529 N N . PRO A 1 489 ? 11.207 7.577 5.939 1.00 86.81 489 PRO A N 1
ATOM 3530 C CA . PRO A 1 489 ? 10.087 7.144 6.777 1.00 86.81 489 PRO A CA 1
ATOM 3531 C C . PRO A 1 489 ? 8.899 8.103 6.631 1.00 86.81 489 PRO A C 1
ATOM 3533 O O . PRO A 1 489 ? 9.082 9.320 6.733 1.00 86.81 489 PRO A O 1
ATOM 3536 N N . LEU A 1 490 ? 7.708 7.584 6.350 1.00 89.75 490 LEU A N 1
ATOM 3537 C CA . LEU A 1 490 ? 6.480 8.360 6.173 1.00 89.75 490 LEU A CA 1
ATOM 3538 C C . LEU A 1 490 ? 5.418 7.870 7.139 1.00 89.75 490 LEU A C 1
ATOM 3540 O O . LEU A 1 490 ? 5.393 6.688 7.458 1.00 89.75 490 LEU A O 1
ATOM 3544 N N . CYS A 1 491 ? 4.512 8.762 7.523 1.00 90.06 491 CYS A N 1
ATOM 3545 C CA . CYS A 1 491 ? 3.391 8.394 8.365 1.00 90.06 491 CYS A CA 1
ATOM 3546 C C . CYS A 1 491 ? 2.076 8.944 7.828 1.00 90.06 491 CYS A C 1
ATOM 3548 O O . CYS A 1 491 ? 2.039 10.030 7.236 1.00 90.06 491 CYS A O 1
ATOM 3550 N N . TRP A 1 492 ? 1.005 8.200 8.074 1.00 91.12 492 TRP A N 1
ATOM 3551 C CA . TRP A 1 492 ? -0.368 8.632 7.843 1.00 91.12 492 TRP A CA 1
ATOM 3552 C C . TRP A 1 492 ? -1.165 8.465 9.118 1.00 91.12 492 TRP A C 1
ATOM 3554 O O . TRP A 1 492 ? -0.949 7.524 9.868 1.00 91.12 492 TRP A O 1
ATOM 3564 N N . ARG A 1 493 ? -2.106 9.367 9.326 1.00 92.31 493 ARG A N 1
ATOM 3565 C CA . ARG A 1 493 ? -3.080 9.297 10.396 1.00 92.31 493 ARG A CA 1
ATOM 3566 C C . ARG A 1 493 ? -4.421 8.897 9.819 1.00 92.31 493 ARG A C 1
ATOM 3568 O O . ARG A 1 493 ? -4.887 9.513 8.859 1.00 92.31 493 ARG A O 1
ATOM 3575 N N . VAL A 1 494 ? -5.034 7.886 10.415 1.00 93.44 494 VAL A N 1
ATOM 3576 C CA . VAL A 1 494 ? -6.406 7.484 10.110 1.00 93.44 494 VAL A CA 1
ATOM 3577 C C . VAL A 1 494 ? -7.318 8.115 11.151 1.00 93.44 494 VAL A C 1
ATOM 3579 O O . VAL A 1 494 ? -7.131 7.907 12.351 1.00 93.44 494 VAL A O 1
ATOM 3582 N N . VAL A 1 495 ? -8.305 8.889 10.694 1.00 94.62 495 VAL A N 1
ATOM 3583 C CA . VAL A 1 495 ? -9.279 9.542 11.572 1.00 94.62 495 VAL A CA 1
ATOM 3584 C C . VAL A 1 495 ? -10.665 8.942 11.326 1.00 94.62 495 VAL A C 1
ATOM 3586 O O . VAL A 1 495 ? -11.265 9.188 10.274 1.00 94.62 495 VAL A O 1
ATOM 3589 N N . PRO A 1 496 ? -11.203 8.144 12.263 1.00 94.81 496 PRO A N 1
ATOM 3590 C CA . PRO A 1 496 ? -12.590 7.705 12.206 1.00 94.81 496 PRO A CA 1
ATOM 3591 C C . PRO A 1 496 ? -13.574 8.837 12.542 1.00 94.81 496 PRO A C 1
ATOM 3593 O O . PRO A 1 496 ? -13.287 9.734 13.338 1.00 94.81 496 PRO A O 1
ATOM 3596 N N . LYS A 1 497 ? -14.789 8.760 11.992 1.00 94.31 497 LYS A N 1
ATOM 3597 C CA . LYS A 1 497 ? -15.932 9.593 12.405 1.00 94.31 497 LYS A CA 1
ATOM 3598 C C . LYS A 1 497 ? -16.841 8.853 13.381 1.00 94.31 497 LYS A C 1
ATOM 3600 O O . LYS A 1 497 ? -16.778 7.641 13.531 1.00 94.31 497 LYS A O 1
ATOM 3605 N N . VAL A 1 498 ? -17.738 9.597 14.021 1.00 94.56 498 VAL A N 1
ATOM 3606 C CA . VAL A 1 498 ? -18.780 9.021 14.883 1.00 94.56 498 VAL A CA 1
ATOM 3607 C C . VAL A 1 498 ? -19.680 8.088 14.069 1.00 94.56 498 VAL A C 1
ATOM 3609 O O . VAL A 1 498 ? -20.197 8.472 13.017 1.00 94.56 498 VAL A O 1
ATOM 3612 N N . ASN A 1 499 ? -19.894 6.874 14.576 1.00 92.44 499 ASN A N 1
ATOM 3613 C CA . ASN A 1 499 ? -20.826 5.923 13.987 1.00 92.44 499 ASN A CA 1
ATOM 3614 C C . ASN A 1 499 ? -22.274 6.369 14.256 1.00 92.44 499 ASN A C 1
ATOM 3616 O O . ASN A 1 499 ? -22.789 6.240 15.363 1.00 92.44 499 ASN A O 1
ATOM 3620 N N . GLU A 1 500 ? -22.953 6.886 13.232 1.00 90.38 500 GLU A N 1
ATOM 3621 C CA . GLU A 1 500 ? -24.361 7.309 13.323 1.00 90.38 500 GLU A CA 1
ATOM 3622 C C . GLU A 1 500 ? -25.335 6.338 12.636 1.00 90.38 500 GLU A C 1
ATOM 3624 O O . GLU A 1 500 ? -26.551 6.562 12.651 1.00 90.38 500 GLU A O 1
ATOM 3629 N N . THR A 1 501 ? -24.829 5.276 11.999 1.00 86.31 501 THR A N 1
ATOM 3630 C CA . THR A 1 501 ? -25.604 4.496 11.016 1.00 86.31 501 THR A CA 1
ATOM 3631 C C . THR A 1 501 ? -25.686 3.005 11.306 1.00 86.31 501 THR A C 1
ATOM 3633 O O . THR A 1 501 ? -26.703 2.399 10.968 1.00 86.31 501 THR A O 1
ATOM 3636 N N . VAL A 1 502 ? -24.663 2.424 11.932 1.00 87.69 502 VAL A N 1
ATOM 3637 C CA . VAL A 1 502 ? -24.547 0.978 12.122 1.00 87.69 502 VAL A CA 1
ATOM 3638 C C . VAL A 1 502 ? -24.819 0.632 13.580 1.00 87.69 502 VAL A C 1
ATOM 3640 O O . VAL A 1 502 ? -24.146 1.128 14.478 1.00 87.69 502 VAL A O 1
ATOM 3643 N N . THR A 1 503 ? -25.796 -0.240 13.799 1.00 89.12 503 THR A N 1
ATOM 3644 C CA . THR A 1 503 ? -26.112 -0.857 15.093 1.00 89.12 503 THR A CA 1
ATOM 3645 C C . THR A 1 503 ? -26.105 -2.364 14.915 1.00 89.12 503 THR A C 1
ATOM 3647 O O . THR A 1 503 ? -26.541 -2.855 13.867 1.00 89.12 503 THR A O 1
ATOM 3650 N N . VAL A 1 504 ? -25.650 -3.093 15.925 1.00 87.50 504 VAL A N 1
ATOM 3651 C CA . VAL A 1 504 ? -25.544 -4.552 15.892 1.00 87.50 504 VAL A CA 1
ATOM 3652 C C . VAL A 1 504 ? -26.070 -5.149 17.195 1.00 87.50 504 VAL A C 1
ATOM 3654 O O . VAL A 1 504 ? -26.069 -4.485 18.227 1.00 87.50 504 VAL A O 1
ATOM 3657 N N . ASP A 1 505 ? -26.534 -6.396 17.124 1.00 84.94 505 ASP A N 1
ATOM 3658 C CA . ASP A 1 505 ? -27.056 -7.143 18.281 1.00 84.94 505 ASP A CA 1
ATOM 3659 C C . ASP A 1 505 ? -25.971 -8.023 18.938 1.00 84.94 505 ASP A C 1
ATOM 3661 O O . ASP A 1 505 ? -26.245 -8.738 19.894 1.00 84.94 505 ASP A O 1
ATOM 3665 N N . LYS A 1 506 ? -24.763 -8.044 18.360 1.00 83.50 506 LYS A N 1
ATOM 3666 C CA . LYS A 1 506 ? -23.576 -8.787 18.811 1.00 83.50 506 LYS A CA 1
ATOM 3667 C C . LYS A 1 506 ? -22.321 -8.015 18.402 1.00 83.50 506 LYS A C 1
ATOM 3669 O O . LYS A 1 506 ? -22.383 -7.364 17.349 1.00 83.50 506 LYS A O 1
ATOM 3674 N N . PRO A 1 507 ? -21.192 -8.152 19.117 1.00 85.88 507 PRO A N 1
ATOM 3675 C CA . PRO A 1 507 ? -19.909 -7.614 18.674 1.00 85.88 507 PRO A CA 1
ATOM 3676 C C . PRO A 1 507 ? -19.641 -7.964 17.208 1.00 85.88 507 PRO A C 1
ATOM 3678 O O . PRO A 1 507 ? -19.700 -9.129 16.807 1.00 85.88 507 PRO A O 1
ATOM 3681 N N . THR A 1 508 ? -19.439 -6.948 16.369 1.00 89.00 508 THR A N 1
ATOM 3682 C CA . THR A 1 508 ? -19.272 -7.147 14.924 1.00 89.00 508 THR A CA 1
ATOM 3683 C C . THR A 1 508 ? -18.078 -6.365 14.404 1.00 89.00 508 THR A C 1
ATOM 3685 O O . THR A 1 508 ? -17.973 -5.155 14.600 1.00 89.00 508 THR A O 1
ATOM 3688 N N . LEU A 1 509 ? -17.214 -7.064 13.674 1.00 89.56 509 LEU A N 1
ATOM 3689 C CA . LEU A 1 509 ? -16.032 -6.515 13.026 1.00 89.56 509 LEU A CA 1
ATOM 3690 C C . LEU A 1 509 ? -16.305 -6.176 11.554 1.00 89.56 509 LEU A C 1
ATOM 3692 O O . LEU A 1 509 ? -16.691 -7.052 10.777 1.00 89.56 509 LEU A O 1
ATOM 3696 N N . TYR A 1 510 ? -15.989 -4.946 11.159 1.00 91.50 510 TYR A N 1
ATOM 3697 C CA . TYR A 1 510 ? -15.941 -4.493 9.767 1.00 91.50 510 TYR A CA 1
ATOM 3698 C C . TYR A 1 510 ? -14.493 -4.244 9.344 1.00 91.50 510 TYR A C 1
ATOM 3700 O O . TYR A 1 510 ? -13.669 -3.802 10.152 1.00 91.50 510 TYR A O 1
ATOM 3708 N N . ARG A 1 511 ? -14.165 -4.542 8.082 1.00 89.88 511 ARG A N 1
ATOM 3709 C CA . ARG A 1 511 ? -12.778 -4.528 7.590 1.00 89.88 511 ARG A CA 1
ATOM 3710 C C . ARG A 1 511 ? -12.595 -3.533 6.452 1.00 89.88 511 ARG A C 1
ATOM 3712 O O . ARG A 1 511 ? -13.324 -3.541 5.467 1.00 89.88 511 ARG A O 1
ATOM 3719 N N . ALA A 1 512 ? -11.550 -2.728 6.557 1.00 91.88 512 ALA A N 1
ATOM 3720 C CA . ALA A 1 512 ? -11.021 -1.928 5.465 1.00 91.88 512 ALA A CA 1
ATOM 3721 C C . ALA A 1 512 ? -9.506 -2.134 5.358 1.00 91.88 512 ALA A C 1
ATOM 3723 O O . ALA A 1 512 ? -8.883 -2.802 6.182 1.00 91.88 512 ALA A O 1
ATOM 3724 N N . LYS A 1 513 ? -8.902 -1.552 4.329 1.00 90.88 513 LYS A N 1
ATOM 3725 C CA . LYS A 1 513 ? -7.462 -1.533 4.104 1.00 90.88 513 LYS A CA 1
ATOM 3726 C C . LYS A 1 513 ? -6.972 -0.121 3.888 1.00 90.88 513 LYS A C 1
ATOM 3728 O O . LYS A 1 513 ? -7.602 0.636 3.160 1.00 90.88 513 LYS A O 1
ATOM 3733 N N . LEU A 1 514 ? -5.825 0.208 4.464 1.00 90.12 514 LEU A N 1
ATOM 3734 C CA . LEU A 1 514 ? -5.043 1.367 4.067 1.00 90.12 514 LEU A CA 1
ATOM 3735 C C . LEU A 1 514 ? -4.007 0.922 3.040 1.00 90.12 514 LEU A C 1
ATOM 3737 O O . LEU A 1 514 ? -2.991 0.320 3.394 1.00 90.12 514 LEU A O 1
ATOM 3741 N N . ASP A 1 515 ? -4.274 1.212 1.772 1.00 88.75 515 ASP A N 1
ATOM 3742 C CA . ASP A 1 515 ? -3.348 0.951 0.678 1.00 88.75 515 ASP A CA 1
ATOM 3743 C C . ASP A 1 515 ? -2.461 2.175 0.438 1.00 88.75 515 ASP A C 1
ATOM 3745 O O . ASP A 1 515 ? -2.944 3.295 0.245 1.00 88.75 515 ASP A O 1
ATOM 3749 N N . VAL A 1 516 ? -1.149 1.954 0.395 1.00 87.69 516 VAL A N 1
ATOM 3750 C CA . VAL A 1 516 ? -0.160 2.997 0.112 1.00 87.69 516 VAL A CA 1
ATOM 3751 C C . VAL A 1 516 ? 0.347 2.838 -1.315 1.00 87.69 516 VAL A C 1
ATOM 3753 O O . VAL A 1 516 ? 0.973 1.832 -1.658 1.00 87.69 516 VAL A O 1
ATOM 3756 N N . TYR A 1 517 ? 0.115 3.846 -2.153 1.00 86.75 517 TYR A N 1
ATOM 3757 C CA . TYR A 1 517 ? 0.469 3.836 -3.571 1.00 86.75 517 TYR A CA 1
ATOM 3758 C C . TYR A 1 517 ? 1.614 4.796 -3.893 1.00 86.75 517 TYR A C 1
ATOM 3760 O O . TYR A 1 517 ? 1.595 5.960 -3.498 1.00 86.75 517 TYR A O 1
ATOM 3768 N N . ALA A 1 518 ? 2.558 4.344 -4.720 1.00 84.25 518 ALA A N 1
ATOM 3769 C CA . ALA A 1 518 ? 3.479 5.209 -5.450 1.00 84.25 518 ALA A CA 1
ATOM 3770 C C . ALA A 1 518 ? 2.870 5.665 -6.784 1.00 84.25 518 ALA A C 1
ATOM 3772 O O . ALA A 1 518 ? 2.356 4.861 -7.572 1.00 84.25 518 ALA A O 1
ATOM 3773 N N . ASP A 1 519 ? 2.946 6.971 -7.027 1.00 82.44 519 ASP A N 1
ATOM 3774 C CA . ASP A 1 519 ? 2.385 7.719 -8.153 1.00 82.44 519 ASP A CA 1
ATOM 3775 C C . ASP A 1 519 ? 0.910 7.388 -8.447 1.00 82.44 519 ASP A C 1
ATOM 3777 O O . ASP A 1 519 ? 0.453 7.493 -9.585 1.00 82.44 519 ASP A O 1
ATOM 3781 N N . GLY A 1 520 ? 0.168 6.962 -7.417 1.00 81.25 520 GLY A N 1
ATOM 3782 C CA . GLY A 1 520 ? -1.242 6.573 -7.504 1.00 81.25 520 GLY A CA 1
ATOM 3783 C C . GLY A 1 520 ? -1.516 5.263 -8.251 1.00 81.25 520 GLY A C 1
ATOM 3784 O O . GLY A 1 520 ? -2.666 5.013 -8.604 1.00 81.25 520 GLY A O 1
ATOM 3785 N N . VAL A 1 521 ? -0.492 4.445 -8.541 1.00 78.94 521 VAL A N 1
ATOM 3786 C CA . VAL A 1 521 ? -0.661 3.209 -9.334 1.00 78.94 521 VAL A CA 1
ATOM 3787 C C . VAL A 1 521 ? 0.035 1.995 -8.722 1.00 78.94 521 VAL A C 1
ATOM 3789 O O . VAL A 1 521 ? -0.538 0.910 -8.725 1.00 78.94 521 VAL A O 1
ATOM 3792 N N . THR A 1 522 ? 1.263 2.139 -8.217 1.00 78.62 522 THR A N 1
ATOM 3793 C CA . THR A 1 522 ? 2.038 0.990 -7.711 1.00 78.62 522 THR A CA 1
ATOM 3794 C C . THR A 1 522 ? 1.776 0.801 -6.223 1.00 78.62 522 THR A C 1
ATOM 3796 O O . THR A 1 522 ? 2.153 1.669 -5.441 1.00 78.62 522 THR A O 1
ATOM 3799 N N . LEU A 1 523 ? 1.161 -0.316 -5.828 1.00 81.88 523 LEU A N 1
ATOM 3800 C CA . LEU A 1 523 ? 0.938 -0.635 -4.415 1.00 81.88 523 LEU A CA 1
ATOM 3801 C C . LEU A 1 523 ? 2.279 -0.939 -3.732 1.00 81.88 523 LEU A C 1
ATOM 3803 O O . LEU A 1 523 ? 2.997 -1.845 -4.157 1.00 81.88 523 LEU A O 1
ATOM 3807 N N . LEU A 1 524 ? 2.616 -0.183 -2.689 1.00 79.25 524 LEU A N 1
ATOM 3808 C CA . LEU A 1 524 ? 3.839 -0.364 -1.903 1.00 79.25 524 LEU A CA 1
ATOM 3809 C C . LEU A 1 524 ? 3.600 -1.164 -0.618 1.00 79.25 524 LEU A C 1
ATOM 3811 O O . LEU A 1 524 ? 4.450 -1.971 -0.227 1.00 79.25 524 LEU A O 1
ATOM 3815 N N . ASP A 1 525 ? 2.463 -0.929 0.036 1.00 80.88 525 ASP A N 1
ATOM 3816 C CA . ASP A 1 525 ? 2.049 -1.616 1.258 1.00 80.88 525 ASP A CA 1
ATOM 3817 C C . ASP A 1 525 ? 0.533 -1.561 1.415 1.00 80.88 525 ASP A C 1
ATOM 3819 O O . ASP A 1 525 ? -0.129 -0.712 0.818 1.00 80.88 525 ASP A O 1
ATOM 3823 N N . SER A 1 526 ? 0.003 -2.474 2.219 1.00 84.88 526 SER A N 1
ATOM 3824 C CA . SER A 1 526 ? -1.412 -2.535 2.571 1.00 84.88 526 SER A CA 1
ATOM 3825 C C . SER A 1 526 ? -1.524 -3.010 4.017 1.00 84.88 526 SER A C 1
ATOM 3827 O O . SER A 1 526 ? -0.851 -3.976 4.393 1.00 84.88 526 SER A O 1
ATOM 3829 N N . ARG A 1 527 ? -2.329 -2.321 4.827 1.00 84.50 527 ARG A N 1
ATOM 3830 C CA . ARG A 1 527 ? -2.572 -2.636 6.247 1.00 84.50 527 ARG A CA 1
ATOM 3831 C C . ARG A 1 527 ? -4.059 -2.756 6.507 1.00 84.50 527 ARG A C 1
ATOM 3833 O O . ARG A 1 527 ? -4.820 -1.995 5.913 1.00 84.50 527 ARG A O 1
ATOM 3840 N N . ASN A 1 528 ? -4.477 -3.686 7.363 1.00 87.12 528 ASN A N 1
ATOM 3841 C CA . ASN A 1 528 ? -5.895 -3.802 7.677 1.00 87.12 528 ASN A CA 1
ATOM 3842 C C . ASN A 1 528 ? -6.291 -2.724 8.684 1.00 87.12 528 ASN A C 1
ATOM 3844 O O . ASN A 1 528 ? -5.530 -2.382 9.588 1.00 87.12 528 ASN A O 1
ATOM 3848 N N . ILE A 1 529 ? -7.499 -2.209 8.505 1.00 90.06 529 ILE A N 1
ATOM 3849 C CA . ILE A 1 529 ? -8.194 -1.369 9.463 1.00 90.06 529 ILE A CA 1
ATOM 3850 C C . ILE A 1 529 ? -9.437 -2.124 9.913 1.00 90.06 529 ILE A C 1
ATOM 3852 O O . ILE A 1 529 ? -10.288 -2.496 9.102 1.00 90.06 529 ILE A O 1
ATOM 3856 N N . PHE A 1 530 ? -9.523 -2.340 11.212 1.00 89.81 530 PHE A N 1
ATOM 3857 C CA . PHE A 1 530 ? -10.598 -3.017 11.900 1.00 89.81 530 PHE A CA 1
ATOM 3858 C C . PHE A 1 530 ? -11.487 -1.991 12.592 1.00 89.81 530 PHE A C 1
ATOM 3860 O O . PHE A 1 530 ? -11.022 -1.176 13.386 1.00 89.81 530 PHE A O 1
ATOM 3867 N N . PHE A 1 531 ? -12.778 -2.043 12.285 1.00 92.44 531 PHE A N 1
ATOM 3868 C CA . PHE A 1 531 ? -13.807 -1.262 12.958 1.00 92.44 531 PHE A CA 1
ATOM 3869 C C . PHE A 1 531 ? -14.697 -2.220 13.740 1.00 92.44 531 PHE A C 1
ATOM 3871 O O . PHE A 1 531 ? -15.457 -2.988 13.148 1.00 92.44 531 PHE A O 1
ATOM 3878 N N . VAL A 1 532 ? -14.586 -2.191 15.062 1.00 92.19 532 VAL A N 1
ATOM 3879 C CA . VAL A 1 532 ? -15.365 -3.033 15.969 1.00 92.19 532 VAL A CA 1
ATOM 3880 C C . VAL A 1 532 ? -16.577 -2.238 16.425 1.00 92.19 532 VAL A C 1
ATOM 3882 O O . VAL A 1 532 ? -16.438 -1.202 17.067 1.00 92.19 532 VAL A O 1
ATOM 3885 N N . VAL A 1 533 ? -17.776 -2.684 16.065 1.00 92.38 533 VAL A N 1
ATOM 3886 C CA . VAL A 1 533 ? -19.020 -2.076 16.549 1.00 92.38 533 VAL A CA 1
ATOM 3887 C C . VAL A 1 533 ? -19.532 -2.931 17.712 1.00 92.38 533 VAL A C 1
ATOM 3889 O O . VAL A 1 533 ? -19.872 -4.096 17.471 1.00 92.38 533 VAL A O 1
ATOM 3892 N N . PRO A 1 534 ? -19.589 -2.389 18.944 1.00 89.31 534 PRO A N 1
ATOM 3893 C CA . PRO A 1 534 ? -20.175 -3.097 20.074 1.00 89.31 534 PRO A CA 1
ATOM 3894 C C . PRO A 1 534 ? -21.697 -3.253 19.899 1.00 89.31 534 PRO A C 1
ATOM 3896 O O . PRO A 1 534 ? -22.331 -2.453 19.188 1.00 89.31 534 PRO A O 1
ATOM 3899 N N . PRO A 1 535 ? -22.303 -4.281 20.514 1.00 86.88 535 PRO A N 1
ATOM 3900 C CA . PRO A 1 535 ? -23.743 -4.438 20.575 1.00 86.88 535 PRO A CA 1
ATOM 3901 C C . PRO A 1 535 ? -24.409 -3.242 21.257 1.00 86.88 535 PRO A C 1
ATOM 3903 O O . PRO A 1 535 ? -23.825 -2.533 22.070 1.00 86.88 535 PRO A O 1
ATOM 3906 N N . THR A 1 536 ? -25.672 -3.001 20.914 1.00 79.38 536 THR A N 1
ATOM 3907 C CA . THR A 1 536 ? -26.489 -2.065 21.693 1.00 79.38 536 THR A CA 1
ATOM 3908 C C . THR A 1 536 ? -27.047 -2.803 22.903 1.00 79.38 536 THR A C 1
ATOM 3910 O O . THR A 1 536 ? -28.018 -3.547 22.765 1.00 79.38 536 THR A O 1
ATOM 3913 N N . LEU A 1 537 ? -26.436 -2.596 24.066 1.00 72.25 537 LEU A N 1
ATOM 3914 C CA . LEU A 1 537 ? -26.933 -3.110 25.338 1.00 72.25 537 LEU A CA 1
ATOM 3915 C C . LEU A 1 537 ? -28.088 -2.222 25.808 1.00 72.25 537 LEU A C 1
ATOM 3917 O O . LEU A 1 537 ? -27.981 -0.994 25.856 1.00 72.25 537 LEU A O 1
ATOM 3921 N N . TYR A 1 538 ? -29.250 -2.828 26.038 1.00 56.25 538 TYR A N 1
ATOM 3922 C CA . TYR A 1 538 ? -30.428 -2.118 26.523 1.00 56.25 538 TYR A CA 1
ATOM 3923 C C . TYR A 1 538 ? -30.507 -2.285 28.035 1.00 56.25 538 TYR A C 1
ATOM 3925 O O . TYR A 1 538 ? -30.999 -3.305 28.494 1.00 56.25 538 TYR A O 1
ATOM 3933 N N . VAL A 1 539 ? -30.123 -1.259 28.790 1.00 50.16 539 VAL A N 1
ATOM 3934 C CA . VAL A 1 539 ? -30.497 -1.157 30.207 1.00 50.16 539 VAL A CA 1
ATOM 3935 C C . VAL A 1 539 ? -31.845 -0.433 30.271 1.00 50.16 539 VAL A C 1
ATOM 3937 O O . VAL A 1 539 ? -31.993 0.679 29.746 1.00 50.16 539 VAL A O 1
ATOM 3940 N N . ALA A 1 540 ? -32.882 -1.074 30.808 1.00 41.03 540 ALA A N 1
ATOM 3941 C CA . ALA A 1 540 ? -34.211 -0.469 30.900 1.00 41.03 540 ALA A CA 1
ATOM 3942 C C . ALA A 1 540 ? -34.224 0.674 31.946 1.00 41.03 540 ALA A C 1
ATOM 3944 O O . ALA A 1 540 ? -33.994 0.438 33.127 1.00 41.03 540 ALA A O 1
ATOM 3945 N N . GLU A 1 541 ? -34.501 1.920 31.515 1.00 37.12 541 GLU A N 1
ATOM 3946 C CA . GLU A 1 541 ? -34.612 3.120 32.390 1.00 37.12 541 GLU A CA 1
ATOM 3947 C C . GLU A 1 541 ? -35.775 3.102 33.407 1.00 37.12 541 GLU A C 1
ATOM 3949 O O . GLU A 1 541 ? -36.931 2.794 33.012 1.00 37.12 541 GLU A O 1
#

Sequence (541 aa):
MYRKGFSTLALMLLVGCSTSFGGEFGDGKNDGKWANIDSDNDGISDMHEDRGFKYDADEDGIPDYKDTDSDNDCIPDAAEAGDSDLSTPPRDVDGDGTPDYRDLDTDGDGLPDADEDSNCNGVLDGAETSNLSQDTDEDGATDLVEVAAGTDGVDPADNPQANGDFVFVMPYQANPSPREDDLDFATELKAVDLYVLVDRSGSMSDEISSIRNNMDSVVRNLTCAPAGNGQPGECIQELWSGLGSYTYYGRNPFIHHLDVQSNPGAIRNVMPGADTGNCDSSGCTEPHLEAVFSAASGQGSGLCQGLASYSGRFSCNDSPAGSGGVGYPCFRPEALPVILLATDEPFTNNSCAGVQGAAGAAFQIGAKVIGIRGNSNENNAVINDLSQLAGLTGAIDAGGNPLVFAGANSGAASAIEDAVRTVTNNLPLAIGGVAVDEPGDDVNAVESFVDHIETLQVDSPECSTGLEASDSDGDGYADVFTAVVAGTPLCWRVVPKVNETVTVDKPTLYRAKLDVYADGVTLLDSRNIFFVVPPTLYVAE